Protein AF-A0A8X7WT52-F1 (afdb_monomer)

Secondary structure (DSSP, 8-state):
-GGGHHHHHHHHHHHHHHHHHHSTHHHHHHHTSS-S----------------HHHHHHHHHHHHHHHHHHHTTTS--HHHHHHHHHHHHHHHHHHHHHHHHHHHHHHHHHHHHHHHHHHHHHS--TTTTT------SSSHHHHHHHHHHHHHHHHH--HHHHHHHHHHHHHHHHHHHT-GGGGT-PPPTTS--EEETHHHHHHHHHHHHHTTT-HHHHHHHHHHHHHHHHHHHTTEEGGGTEE-SEEETTSPBPSHHHHHEE-HHHHHHHHHHHHHHHHHHT-HHHHHHIIIIIIIHHHHHHB-TTT-SB-S-EETTSPPPSSTTTT---HHHHHHHHHHHHHHHHHH--HHHHHHHHHHHHHIIIIIS-GGGG--

Mean predicted aligned error: 13.0 Å

Organism: Polypterus senegalus (NCBI:txid55291)

Structure (mmCIF, N/CA/C/O backbone):
data_AF-A0A8X7WT52-F1
#
_entry.id   AF-A0A8X7WT52-F1
#
loop_
_atom_site.group_PDB
_atom_site.id
_atom_site.type_symbol
_atom_site.label_atom_id
_atom_site.label_alt_id
_atom_site.label_comp_id
_atom_site.label_asym_id
_atom_site.label_entity_id
_atom_site.label_seq_id
_atom_site.pdbx_PDB_ins_code
_atom_site.Cartn_x
_atom_site.Cartn_y
_atom_site.Cartn_z
_atom_site.occupancy
_atom_site.B_iso_or_equiv
_atom_site.auth_seq_id
_atom_site.auth_comp_id
_atom_site.auth_asym_id
_atom_site.auth_atom_id
_atom_site.pdbx_PDB_model_num
ATOM 1 N N . MET A 1 1 ? 13.551 5.038 8.305 1.00 27.38 1 MET A N 1
ATOM 2 C CA . MET A 1 1 ? 13.091 3.659 8.594 1.00 27.38 1 MET A CA 1
ATOM 3 C C . MET A 1 1 ? 12.537 3.513 10.017 1.00 27.38 1 MET A C 1
ATOM 5 O O . MET A 1 1 ? 11.447 2.984 10.140 1.00 27.38 1 MET A O 1
ATOM 9 N N . PHE A 1 2 ? 13.169 4.057 11.071 1.00 23.72 2 PHE A N 1
ATOM 10 C CA . PHE A 1 2 ? 12.597 4.039 12.439 1.00 23.72 2 PHE A CA 1
ATOM 11 C C . PHE A 1 2 ? 11.354 4.934 12.638 1.00 23.72 2 PHE A C 1
ATOM 13 O O . PHE A 1 2 ? 10.446 4.559 13.370 1.00 23.72 2 PHE A O 1
ATOM 20 N N . PHE A 1 3 ? 11.237 6.050 11.910 1.00 24.69 3 PHE A N 1
ATOM 21 C CA . PHE A 1 3 ? 10.014 6.877 11.888 1.00 24.69 3 PHE A CA 1
ATOM 22 C C . PHE A 1 3 ? 8.834 6.239 11.124 1.00 24.69 3 PHE A C 1
ATOM 24 O O . PHE A 1 3 ? 7.698 6.664 11.291 1.00 24.69 3 PHE A O 1
ATOM 31 N N . SER A 1 4 ? 9.084 5.187 10.332 1.00 31.31 4 SER A N 1
ATOM 32 C CA . SER A 1 4 ? 8.080 4.519 9.485 1.00 31.31 4 SER A CA 1
ATOM 33 C C . SER A 1 4 ? 7.035 3.742 10.295 1.00 31.31 4 SER A C 1
ATOM 35 O O . SER A 1 4 ? 5.903 3.572 9.856 1.00 31.31 4 SER A O 1
ATOM 37 N N . PHE A 1 5 ? 7.406 3.285 11.494 1.00 33.16 5 PHE A N 1
ATOM 38 C CA . PHE A 1 5 ? 6.610 2.343 12.285 1.00 33.16 5 PHE A CA 1
ATOM 39 C C . PHE A 1 5 ? 5.652 3.012 13.270 1.00 33.16 5 PHE A C 1
ATOM 41 O O . PHE A 1 5 ? 4.524 2.553 13.423 1.00 33.16 5 PHE A O 1
ATOM 48 N N . ARG A 1 6 ? 6.051 4.138 13.885 1.00 31.53 6 ARG A N 1
ATOM 49 C CA . ARG A 1 6 ? 5.177 4.940 14.770 1.00 31.53 6 ARG A CA 1
ATOM 50 C C . ARG A 1 6 ? 3.972 5.529 14.027 1.00 31.53 6 ARG A C 1
ATOM 52 O O . ARG A 1 6 ? 3.012 5.971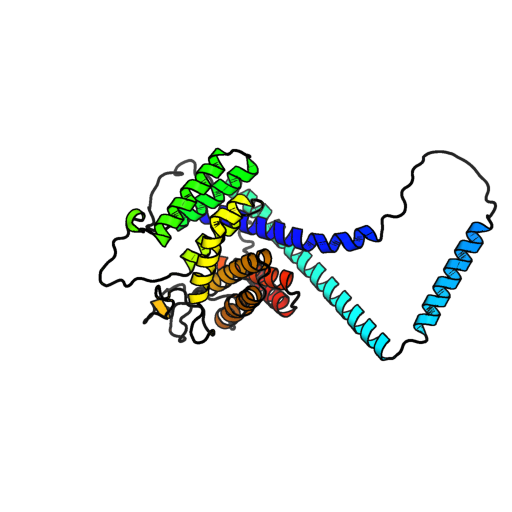 14.632 1.00 31.53 6 ARG A O 1
ATOM 59 N N . MET A 1 7 ? 4.030 5.507 12.704 1.00 34.88 7 MET A N 1
ATOM 60 C CA . MET A 1 7 ? 3.050 6.104 11.818 1.00 34.88 7 MET A CA 1
ATOM 61 C C . MET A 1 7 ? 2.181 5.063 11.104 1.00 34.88 7 MET A C 1
ATOM 63 O O . MET A 1 7 ? 0.985 5.276 10.927 1.00 34.88 7 MET A O 1
ATOM 67 N N . GLN A 1 8 ? 2.742 3.879 10.816 1.00 35.91 8 GLN A N 1
ATOM 68 C CA . GLN A 1 8 ? 1.938 2.670 10.612 1.00 35.91 8 GLN A CA 1
ATOM 69 C C . GLN A 1 8 ? 1.067 2.380 11.846 1.00 35.91 8 GLN A C 1
ATOM 71 O O . GLN A 1 8 ? -0.044 1.896 11.695 1.00 35.91 8 GLN A O 1
ATOM 76 N N . GLN A 1 9 ? 1.511 2.759 13.050 1.00 37.66 9 GLN A N 1
ATOM 77 C CA . GLN A 1 9 ? 0.737 2.681 14.293 1.00 37.66 9 GLN A CA 1
ATOM 78 C C . GLN A 1 9 ? -0.550 3.522 14.259 1.00 37.66 9 GLN A C 1
ATOM 80 O O . GLN A 1 9 ? -1.589 3.012 14.668 1.00 37.66 9 GLN A O 1
ATOM 85 N N . ASP A 1 10 ? -0.521 4.746 13.719 1.00 37.94 10 ASP A N 1
ATOM 86 C CA . ASP A 1 10 ? -1.717 5.592 13.586 1.00 37.94 10 ASP A CA 1
ATOM 87 C C . ASP A 1 10 ? -2.568 5.242 12.368 1.00 37.94 10 ASP A C 1
ATOM 89 O O . ASP A 1 10 ? -3.786 5.244 12.478 1.00 37.94 10 ASP A O 1
ATOM 93 N N . LEU A 1 11 ? -1.987 4.811 11.244 1.00 40.31 11 LEU A N 1
ATOM 94 C CA . LEU A 1 11 ? -2.760 4.206 10.148 1.00 40.31 11 LEU A CA 1
ATOM 95 C C . LEU A 1 11 ? -3.509 2.949 10.616 1.00 40.31 11 LEU A C 1
ATOM 97 O O . LEU A 1 11 ? -4.663 2.742 10.243 1.00 40.31 11 LEU A O 1
ATOM 101 N N . TRP A 1 12 ? -2.897 2.152 11.497 1.00 38.50 12 TRP A N 1
ATOM 102 C CA . TRP A 1 12 ? -3.514 0.978 12.107 1.00 38.50 12 TRP A CA 1
ATOM 103 C C . TRP A 1 12 ? -4.488 1.353 13.233 1.00 38.50 12 TRP A C 1
ATOM 105 O O . TRP A 1 12 ? -5.521 0.708 13.365 1.00 38.50 12 TRP A O 1
ATOM 115 N N . LEU A 1 13 ? -4.248 2.416 14.013 1.00 36.59 13 LEU A N 1
ATOM 116 C CA . LEU A 1 13 ? -5.210 2.954 14.989 1.00 36.59 13 LEU A CA 1
ATOM 117 C C . LEU A 1 13 ? -6.388 3.672 14.314 1.00 36.59 13 LEU A C 1
ATOM 119 O O . LEU A 1 13 ? -7.487 3.643 14.857 1.00 36.59 13 LEU A O 1
ATOM 123 N N . LYS A 1 14 ? -6.206 4.235 13.117 1.00 42.28 14 LYS A N 1
ATOM 124 C CA . LYS A 1 14 ? -7.255 4.768 12.239 1.00 42.28 14 LYS A CA 1
ATOM 125 C C . LYS A 1 14 ? -7.997 3.663 11.517 1.00 42.28 14 LYS A C 1
ATOM 127 O O . LYS A 1 14 ? -9.215 3.733 11.436 1.00 42.28 14 LYS A O 1
ATOM 132 N N . ALA A 1 15 ? -7.322 2.603 11.074 1.00 35.34 15 ALA A N 1
ATOM 133 C CA . ALA A 1 15 ? -7.978 1.377 10.632 1.00 35.34 15 ALA A CA 1
ATOM 134 C C . ALA A 1 15 ? -8.754 0.749 11.797 1.00 35.34 15 ALA A C 1
ATOM 136 O O . ALA A 1 15 ? -9.909 0.400 11.621 1.00 35.34 15 ALA A O 1
ATOM 137 N N . LYS A 1 16 ? -8.207 0.719 13.018 1.00 34.62 16 LYS A N 1
ATOM 138 C CA . LYS A 1 16 ? -8.901 0.331 14.255 1.00 34.62 16 LYS A CA 1
ATOM 139 C C . LYS A 1 16 ? -10.077 1.268 14.513 1.00 34.62 16 LYS A C 1
ATOM 141 O O . LYS A 1 16 ? -11.169 0.780 14.731 1.00 34.62 16 LYS A O 1
ATOM 146 N N . ALA A 1 17 ? -9.932 2.586 14.433 1.00 35.47 17 ALA A N 1
ATOM 147 C CA . ALA A 1 17 ? -11.015 3.535 14.673 1.00 35.47 17 ALA A CA 1
ATOM 148 C C . ALA A 1 17 ? -12.104 3.450 13.596 1.00 35.47 17 ALA A C 1
ATOM 150 O O . ALA A 1 17 ? -13.274 3.486 13.949 1.00 35.47 17 ALA A O 1
ATOM 151 N N . ARG A 1 18 ? -11.755 3.258 12.317 1.00 40.38 18 ARG A N 1
ATOM 152 C CA . ARG A 1 18 ? -12.676 3.110 11.176 1.00 40.38 18 ARG A CA 1
ATOM 153 C C . ARG A 1 18 ? -13.307 1.721 11.106 1.00 40.38 18 ARG A C 1
ATOM 155 O O . ARG A 1 18 ? -14.487 1.635 10.802 1.00 40.38 18 ARG A O 1
ATOM 162 N N . VAL A 1 19 ? -12.607 0.644 11.460 1.00 37.62 19 VAL A N 1
ATOM 163 C CA . VAL A 1 19 ? -13.171 -0.709 11.652 1.00 37.62 19 VAL A CA 1
ATOM 164 C C . VAL A 1 19 ? -14.094 -0.709 12.871 1.00 37.62 19 VAL A C 1
ATOM 166 O O . VAL A 1 19 ? -15.235 -1.139 12.781 1.00 37.62 19 VAL A O 1
ATOM 169 N N . LEU A 1 20 ? -13.677 -0.130 13.998 1.00 36.09 20 LEU A N 1
ATOM 170 C CA . LEU A 1 20 ? -14.532 0.014 15.180 1.00 36.09 20 LEU A CA 1
ATOM 171 C C . LEU A 1 20 ? -15.715 0.962 14.938 1.00 36.09 20 LEU A C 1
ATOM 173 O O . LEU A 1 20 ? -16.786 0.726 15.487 1.00 36.09 20 LEU A O 1
ATOM 177 N N . ALA A 1 21 ? -15.561 2.013 14.127 1.00 36.25 21 ALA A N 1
ATOM 178 C CA . ALA A 1 21 ? -16.628 2.955 13.787 1.00 36.25 21 ALA A CA 1
ATOM 179 C C . ALA A 1 21 ? -17.551 2.448 12.674 1.00 36.25 21 ALA A C 1
ATOM 181 O O . ALA A 1 21 ? -18.728 2.773 12.715 1.00 36.25 21 ALA A O 1
ATOM 182 N N . SER A 1 22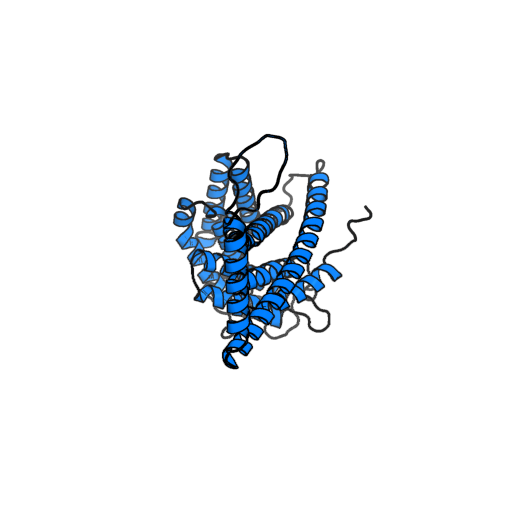 ? -17.082 1.619 11.739 1.00 39.22 22 SER A N 1
ATOM 183 C CA . SER A 1 22 ? -17.920 0.915 10.748 1.00 39.22 22 SER A CA 1
ATOM 184 C C . SER A 1 22 ? -18.665 -0.282 11.345 1.00 39.22 22 SER A C 1
ATOM 186 O O . SER A 1 22 ? -19.639 -0.752 10.762 1.00 39.22 22 SER A O 1
ATOM 188 N N . LEU A 1 23 ? -18.281 -0.715 12.551 1.00 35.69 23 LEU A N 1
ATOM 189 C CA . LEU A 1 23 ? -19.060 -1.616 13.405 1.00 35.69 23 LEU A CA 1
ATOM 190 C C . LEU A 1 23 ? -20.087 -0.870 14.285 1.00 35.69 23 LEU A C 1
ATOM 192 O O . LEU A 1 23 ? -21.053 -1.479 14.740 1.00 35.69 23 LEU A O 1
ATOM 196 N N . LYS A 1 24 ? -19.965 0.456 14.482 1.00 34.25 24 LYS A N 1
ATOM 197 C CA . LYS A 1 24 ? -20.958 1.252 15.241 1.00 34.25 24 LYS A CA 1
ATOM 198 C C . LYS A 1 24 ? -22.365 1.342 14.610 1.00 34.25 24 LYS A C 1
ATOM 200 O O . LYS A 1 24 ? -23.312 1.423 15.396 1.00 34.25 24 LYS A O 1
ATOM 205 N N . PRO A 1 25 ? -22.598 1.285 13.277 1.00 33.53 25 PRO A N 1
ATOM 206 C CA . PRO A 1 25 ? -23.954 1.325 12.728 1.00 33.53 25 PRO A CA 1
ATOM 207 C C . PRO A 1 25 ? -24.759 0.057 13.050 1.00 33.53 25 PRO A C 1
ATOM 209 O O . PRO A 1 25 ? -25.985 0.098 13.032 1.00 33.53 25 PRO A O 1
ATOM 212 N N . VAL A 1 26 ? -24.096 -1.046 13.425 1.00 34.88 26 VAL A N 1
ATOM 213 C CA . VAL A 1 26 ? -24.751 -2.298 13.846 1.00 34.88 26 VAL A CA 1
ATOM 214 C C . VAL A 1 26 ? -25.398 -2.156 15.233 1.00 34.88 26 VAL A C 1
ATOM 216 O O . VAL A 1 26 ? -26.351 -2.858 15.564 1.00 34.88 26 VAL A O 1
ATOM 219 N N . TRP A 1 27 ? -24.959 -1.190 16.045 1.00 35.19 27 TRP A N 1
ATOM 220 C CA . TRP A 1 27 ? -25.483 -0.990 17.402 1.00 35.19 27 TRP A CA 1
ATOM 221 C C . TRP A 1 27 ? -26.635 0.024 17.481 1.00 35.19 27 TRP A C 1
ATOM 223 O O . TRP A 1 27 ? -27.420 -0.013 18.431 1.00 35.19 27 TRP A O 1
ATOM 233 N N . ALA A 1 28 ? -26.827 0.862 16.456 1.00 28.75 28 ALA A N 1
ATOM 234 C CA . ALA A 1 28 ? -27.946 1.811 16.402 1.00 28.75 28 ALA A CA 1
ATOM 235 C C . ALA A 1 28 ? -29.309 1.138 16.125 1.00 28.75 28 ALA A C 1
ATOM 237 O O . ALA A 1 28 ? -30.349 1.672 16.517 1.00 28.75 28 ALA A O 1
ATOM 238 N N . MET A 1 29 ? -29.325 -0.060 15.525 1.00 29.11 29 MET A N 1
ATOM 239 C CA . MET A 1 29 ? -30.564 -0.826 15.304 1.00 29.11 29 MET A CA 1
ATOM 240 C C . MET A 1 29 ? -31.048 -1.591 16.546 1.00 29.11 29 MET A C 1
ATOM 242 O O . MET A 1 29 ? -32.241 -1.857 16.664 1.00 29.11 29 MET A O 1
ATOM 246 N N . LYS A 1 30 ? -30.174 -1.884 17.522 1.00 31.64 30 LYS A N 1
ATOM 247 C CA . LYS A 1 30 ? -30.602 -2.462 18.813 1.00 31.64 30 LYS A CA 1
ATOM 248 C C . LYS A 1 30 ? -31.124 -1.395 19.782 1.00 31.64 30 LYS A C 1
ATOM 250 O O . LYS A 1 30 ? -32.082 -1.658 20.509 1.00 31.64 30 LYS A O 1
ATOM 255 N N . ALA A 1 31 ? -30.570 -0.180 19.755 1.00 28.30 31 ALA A N 1
ATOM 256 C CA . ALA A 1 31 ? -30.955 0.899 20.671 1.00 28.30 31 ALA A CA 1
ATOM 257 C C . ALA A 1 31 ? -32.335 1.527 20.379 1.00 28.30 31 ALA A C 1
ATOM 259 O O . ALA A 1 31 ? -32.970 2.052 21.291 1.00 28.30 31 ALA A O 1
ATOM 260 N N . THR A 1 32 ? -32.849 1.431 19.149 1.00 28.97 32 THR A N 1
ATOM 261 C CA . THR A 1 32 ? -34.197 1.921 18.793 1.00 28.97 32 THR A CA 1
ATOM 262 C C . THR A 1 32 ? -35.322 0.936 19.124 1.00 28.97 32 THR A C 1
ATOM 264 O O . THR A 1 32 ? -36.488 1.317 19.089 1.00 28.97 32 THR A O 1
ATOM 267 N N . SER A 1 33 ? -34.996 -0.298 19.531 1.00 30.38 33 SER A N 1
ATOM 268 C CA . SER A 1 33 ? -35.990 -1.294 19.967 1.00 30.38 33 SER A CA 1
ATOM 269 C C . SER A 1 33 ? -36.215 -1.349 21.485 1.00 30.38 33 SER A C 1
ATOM 271 O O . SER A 1 33 ? -37.202 -1.935 21.920 1.00 30.38 33 SER A O 1
ATOM 273 N N . ASN A 1 34 ? -35.355 -0.704 22.288 1.00 29.59 34 ASN A N 1
ATOM 274 C CA . ASN A 1 34 ? -35.371 -0.820 23.756 1.00 29.59 34 ASN A CA 1
ATOM 275 C C . ASN A 1 34 ? -35.526 0.498 24.536 1.00 29.59 34 ASN A C 1
ATOM 277 O O . ASN A 1 34 ? -35.487 0.471 25.762 1.00 29.59 34 ASN A O 1
ATOM 281 N N . ASN A 1 35 ? -35.769 1.634 23.878 1.00 27.70 35 ASN A N 1
ATOM 282 C CA . ASN A 1 35 ? -36.066 2.899 24.561 1.00 27.70 35 ASN A CA 1
ATOM 283 C C . ASN A 1 35 ? -37.507 3.343 24.302 1.00 27.70 35 ASN A C 1
ATOM 285 O O . ASN A 1 35 ? -37.768 4.257 23.529 1.00 27.70 35 ASN A O 1
ATOM 289 N N . ASN A 1 36 ? -38.440 2.689 24.986 1.00 29.05 36 ASN A N 1
ATOM 290 C CA . ASN A 1 36 ? -39.758 3.240 25.282 1.00 29.05 36 ASN A CA 1
ATOM 291 C C . ASN A 1 36 ? -40.193 2.729 26.658 1.00 29.05 36 ASN A C 1
ATOM 293 O O . ASN A 1 36 ? -41.093 1.910 26.750 1.00 29.05 36 ASN A O 1
ATOM 297 N N . GLU A 1 37 ? -39.500 3.161 27.715 1.00 36.97 37 GLU A N 1
ATOM 298 C CA . GLU A 1 37 ? -40.044 3.282 29.079 1.00 36.97 37 GLU A CA 1
ATOM 299 C C . GLU A 1 37 ? -38.968 3.840 30.025 1.00 36.97 37 GLU A C 1
ATOM 301 O O . GLU A 1 37 ? -38.151 3.109 30.574 1.00 36.97 37 GLU A O 1
ATOM 306 N N . ALA A 1 38 ? -38.966 5.160 30.226 1.00 28.56 38 ALA A N 1
ATOM 307 C CA . ALA A 1 38 ? -38.368 5.781 31.408 1.00 28.56 38 ALA A CA 1
ATOM 308 C C . ALA A 1 38 ? -39.001 7.162 31.647 1.00 28.56 38 ALA A C 1
ATOM 310 O O . ALA A 1 38 ? -38.446 8.200 31.296 1.00 28.56 38 ALA A O 1
ATOM 311 N N . GLY A 1 39 ? -40.200 7.159 32.234 1.00 27.33 39 GLY A N 1
ATOM 312 C CA . GLY A 1 39 ? -40.800 8.317 32.894 1.00 27.33 39 GLY A CA 1
ATOM 313 C C . GLY A 1 39 ? -40.642 8.182 34.412 1.00 27.33 39 GLY A C 1
ATOM 314 O O . GLY A 1 39 ? -40.985 7.153 34.983 1.00 27.33 39 GLY A O 1
ATOM 315 N N . GLN A 1 40 ? -40.083 9.219 35.030 1.00 29.80 40 GLN A N 1
ATOM 316 C CA . GLN A 1 40 ? -39.789 9.413 36.458 1.00 29.80 40 GLN A CA 1
ATOM 317 C C . GLN A 1 40 ? -40.953 9.076 37.414 1.00 29.80 40 GLN A C 1
ATOM 319 O O . GLN A 1 40 ? -42.089 9.422 37.107 1.00 29.80 40 GLN A O 1
ATOM 324 N N . THR A 1 41 ? -40.676 8.551 38.623 1.00 28.31 41 THR A N 1
ATOM 325 C CA . THR A 1 41 ? -40.813 9.264 39.930 1.00 28.31 41 THR A CA 1
ATOM 326 C C . THR A 1 41 ? -40.617 8.354 41.161 1.00 28.31 41 THR A C 1
ATOM 328 O O . THR A 1 41 ? -40.955 7.174 41.161 1.00 28.31 41 THR A O 1
ATOM 331 N N . GLU A 1 42 ? -40.058 8.941 42.225 1.00 29.41 42 GLU A N 1
ATOM 332 C CA . GLU A 1 42 ? -39.849 8.374 43.565 1.00 29.41 42 GLU A CA 1
ATOM 333 C C . GLU A 1 42 ? -41.140 8.182 44.404 1.00 29.41 42 GLU A C 1
ATOM 335 O O . GLU A 1 42 ? -42.123 8.899 44.240 1.00 29.41 42 GLU A O 1
ATOM 340 N N . LEU A 1 43 ? -41.013 7.330 45.443 1.00 29.81 43 LEU A N 1
ATOM 341 C CA . LEU A 1 43 ? -41.642 7.411 46.784 1.00 29.81 43 LEU A CA 1
ATOM 342 C C . LEU A 1 43 ? -43.162 7.145 46.950 1.00 29.81 43 LEU A C 1
ATOM 344 O O . LEU A 1 43 ? -43.973 8.057 46.838 1.00 29.81 43 LEU A O 1
ATOM 348 N N . LYS A 1 44 ? -43.532 5.964 47.494 1.00 28.97 44 LYS A N 1
ATOM 349 C CA . LYS A 1 44 ? -44.087 5.759 48.869 1.00 28.97 44 LYS A CA 1
ATOM 350 C C . LYS A 1 44 ? -44.791 4.398 49.077 1.00 28.97 44 LYS A C 1
ATOM 352 O O . LYS A 1 44 ? -45.274 3.747 48.164 1.00 28.97 44 LYS A O 1
ATOM 357 N N . LYS A 1 45 ? -44.802 4.013 50.358 1.00 31.72 45 LYS A N 1
ATOM 358 C CA . LYS A 1 45 ? -45.321 2.813 51.041 1.00 31.72 45 LYS A CA 1
ATOM 359 C C . LYS A 1 45 ? -46.776 2.415 50.707 1.00 31.72 45 LYS A C 1
ATOM 361 O O . LYS A 1 45 ? -47.637 3.280 50.657 1.00 31.72 45 LYS A O 1
ATOM 366 N N . GLY A 1 46 ? -47.050 1.104 50.781 1.00 27.66 46 GLY A N 1
ATOM 367 C CA . GLY A 1 46 ? -48.220 0.570 51.502 1.00 27.66 46 GLY A CA 1
ATOM 368 C C . GLY A 1 46 ? -49.415 0.032 50.695 1.00 27.66 46 GLY A C 1
ATOM 369 O O . GLY A 1 46 ? -50.234 0.800 50.222 1.00 27.66 46 GLY A O 1
ATOM 370 N N . LEU A 1 47 ? -49.548 -1.301 50.721 1.00 30.48 47 LEU A N 1
ATOM 371 C CA . LEU A 1 47 ? -50.769 -2.110 50.905 1.00 30.48 47 LEU A CA 1
ATOM 372 C C . LEU A 1 47 ? -51.987 -2.046 49.937 1.00 30.48 47 LEU A C 1
ATOM 374 O O . LEU A 1 47 ? -52.613 -1.023 49.701 1.00 30.48 47 LEU A O 1
ATOM 378 N N . VAL A 1 48 ? -52.417 -3.277 49.614 1.00 28.91 48 VAL A N 1
ATOM 379 C CA . VAL A 1 48 ? -53.719 -3.792 49.132 1.00 28.91 48 VAL A CA 1
ATOM 380 C C . VAL A 1 48 ? -54.025 -3.712 47.631 1.00 28.91 48 VAL A C 1
ATOM 382 O O . VAL A 1 48 ? -54.478 -2.719 47.073 1.00 28.91 48 VAL A O 1
ATOM 385 N N . VAL A 1 49 ? -53.880 -4.892 47.025 1.00 35.41 49 VAL A N 1
ATOM 386 C CA . VAL A 1 49 ? -54.341 -5.312 45.703 1.00 35.41 49 VAL A CA 1
ATOM 387 C C . VAL A 1 49 ? -55.869 -5.220 45.605 1.00 35.41 49 VAL A C 1
ATOM 389 O O . VAL A 1 49 ? -56.593 -5.954 46.273 1.00 35.41 49 VAL A O 1
ATOM 392 N N . LYS A 1 50 ? -56.356 -4.376 44.692 1.00 36.28 50 LYS A N 1
ATOM 393 C CA . LYS A 1 50 ? -57.587 -4.625 43.930 1.00 36.28 50 LYS A CA 1
ATOM 394 C C . LYS A 1 50 ? -57.178 -4.755 42.468 1.00 36.28 50 LYS A C 1
ATOM 396 O O . LYS A 1 50 ? -56.650 -3.809 41.889 1.00 36.28 50 LYS A O 1
ATOM 401 N N . SER A 1 51 ? -57.368 -5.939 41.891 1.00 38.75 51 SER A N 1
ATOM 402 C CA . SER A 1 51 ? -57.096 -6.212 40.479 1.00 38.75 51 SER A CA 1
ATOM 403 C C . SER A 1 51 ? -57.953 -5.296 39.602 1.00 38.75 51 SER A C 1
ATOM 405 O O . SER A 1 51 ? -59.178 -5.421 39.574 1.00 38.75 51 SER A O 1
ATOM 407 N N . LYS A 1 52 ? -57.303 -4.346 38.926 1.00 43.34 52 LYS A N 1
ATOM 408 C CA . LYS A 1 52 ? -57.935 -3.422 37.984 1.00 43.34 52 LYS A CA 1
ATOM 409 C C . LYS A 1 52 ? -58.318 -4.157 36.687 1.00 43.34 52 LYS A C 1
ATOM 411 O O . LYS A 1 52 ? -57.513 -4.955 36.202 1.00 43.34 52 LYS A O 1
ATOM 416 N N . PRO A 1 53 ? -59.484 -3.853 36.084 1.00 54.00 53 PRO A N 1
ATOM 417 C CA . PRO A 1 53 ? -59.939 -4.432 34.809 1.00 54.00 53 PRO A CA 1
ATOM 418 C C . PRO A 1 53 ? -58.947 -4.221 33.647 1.00 54.00 53 PRO A C 1
ATOM 420 O O . PRO A 1 53 ? -58.920 -4.998 32.696 1.00 54.00 53 PRO A O 1
ATOM 423 N N . GLU A 1 54 ? -58.064 -3.230 33.765 1.00 44.53 54 GLU A N 1
ATOM 424 C CA . GLU A 1 54 ? -56.982 -2.930 32.819 1.00 44.53 54 GLU A CA 1
ATOM 425 C C . GLU A 1 54 ? -55.952 -4.074 32.699 1.00 44.53 54 GLU A C 1
ATOM 427 O O . GLU A 1 54 ? -55.469 -4.373 31.609 1.00 44.53 54 GLU A O 1
ATOM 432 N N . LEU A 1 55 ? -55.641 -4.770 33.799 1.00 42.41 55 LEU A N 1
ATOM 433 C CA . LEU A 1 55 ? -54.652 -5.860 33.817 1.00 42.41 55 LEU A CA 1
ATOM 434 C C . LEU A 1 55 ? -55.192 -7.120 33.122 1.00 42.41 55 LEU A C 1
ATOM 436 O O . LEU A 1 55 ? -54.448 -7.865 32.486 1.00 42.41 55 LEU A O 1
ATOM 440 N N . GLN A 1 56 ? -56.509 -7.311 33.184 1.00 50.09 56 GLN A N 1
ATOM 441 C CA . GLN A 1 56 ? -57.221 -8.397 32.519 1.00 50.09 56 GLN A CA 1
ATOM 442 C C . GLN A 1 56 ? -57.309 -8.157 31.003 1.00 50.09 56 GLN A C 1
ATOM 444 O O . GLN A 1 56 ? -57.060 -9.079 30.231 1.00 50.09 56 GLN A O 1
ATOM 449 N N . GLN A 1 57 ? -57.504 -6.903 30.576 1.00 47.97 57 GLN A N 1
ATOM 450 C CA . GLN A 1 57 ? -57.433 -6.504 29.163 1.00 47.97 57 GLN A CA 1
ATOM 451 C C . GLN A 1 57 ? -56.024 -6.653 28.572 1.00 47.97 57 GLN A C 1
ATOM 453 O O . GLN A 1 57 ? -55.875 -7.087 27.430 1.00 47.97 57 GLN A O 1
ATOM 458 N N . VAL A 1 58 ? -54.970 -6.348 29.339 1.00 49.03 58 VAL A N 1
ATOM 459 C CA . VAL A 1 58 ? -53.579 -6.555 28.895 1.00 49.03 58 VAL A CA 1
ATOM 460 C C . VAL A 1 58 ? -53.262 -8.043 28.743 1.00 49.03 58 VAL A C 1
ATOM 462 O O . VAL A 1 58 ? -52.597 -8.433 27.782 1.00 49.03 58 VAL A O 1
ATOM 465 N N . LEU A 1 59 ? -53.748 -8.889 29.654 1.00 48.47 59 LEU A N 1
ATOM 466 C CA . LEU A 1 59 ? -53.570 -10.337 29.561 1.00 48.47 59 LEU A CA 1
ATOM 467 C C . LEU A 1 59 ? -54.372 -10.944 28.404 1.00 48.47 59 LEU A C 1
ATOM 469 O O . LEU A 1 59 ? -53.824 -11.782 27.696 1.00 48.47 59 LEU A O 1
ATOM 473 N N . GLU A 1 60 ? -55.606 -10.496 28.152 1.00 56.72 60 GLU A N 1
ATOM 474 C CA . GLU A 1 60 ? -56.394 -10.922 26.985 1.00 56.72 60 GLU A CA 1
ATOM 475 C C . GLU A 1 60 ? -55.769 -10.471 25.667 1.00 56.72 60 GLU A C 1
ATOM 477 O O . GLU A 1 60 ? -55.650 -11.285 24.754 1.00 56.72 60 GLU A O 1
ATOM 482 N N . LYS A 1 61 ? -55.277 -9.228 25.582 1.00 59.62 61 LYS A N 1
ATOM 483 C CA . LYS A 1 61 ? -54.556 -8.734 24.402 1.00 59.62 61 LYS A CA 1
ATOM 484 C C . LYS A 1 61 ? -53.284 -9.543 24.148 1.00 59.62 61 LYS A C 1
ATOM 486 O O . LYS A 1 61 ? -53.066 -10.003 23.035 1.00 59.62 61 LYS A O 1
ATOM 491 N N . ARG A 1 62 ? -52.496 -9.824 25.195 1.00 51.16 62 ARG A N 1
ATOM 492 C CA . ARG A 1 62 ? -51.302 -10.685 25.101 1.00 51.16 62 ARG A CA 1
ATOM 493 C C . ARG A 1 62 ? -51.639 -12.136 24.764 1.00 51.16 62 ARG A C 1
ATOM 495 O O . ARG A 1 62 ? -50.811 -12.808 24.158 1.00 51.16 62 ARG A O 1
ATOM 502 N N . ARG A 1 63 ? -52.815 -12.634 25.157 1.00 57.53 63 ARG A N 1
ATOM 503 C CA . ARG A 1 63 ? -53.301 -13.968 24.779 1.00 57.53 63 ARG A CA 1
ATOM 504 C C . ARG A 1 63 ? -53.694 -13.980 23.304 1.00 57.53 63 ARG A C 1
ATOM 506 O O . ARG A 1 63 ? -53.214 -14.845 22.586 1.00 57.53 63 ARG A O 1
ATOM 513 N N . LEU A 1 64 ? -54.445 -12.985 22.830 1.00 54.12 64 LEU A N 1
ATOM 514 C CA . LEU A 1 64 ? -54.806 -12.819 21.417 1.00 54.12 64 LEU A CA 1
ATOM 515 C C . LEU A 1 64 ? -53.581 -12.641 20.510 1.00 54.12 64 LEU A C 1
ATOM 517 O O . LEU A 1 64 ? -53.517 -13.272 19.463 1.00 54.12 64 LEU A O 1
ATOM 521 N N . ASP A 1 65 ? -52.590 -11.850 20.923 1.00 50.56 65 ASP A N 1
ATOM 522 C CA . ASP A 1 65 ? -51.347 -11.659 20.166 1.00 50.56 65 ASP A CA 1
ATOM 523 C C . ASP A 1 65 ? -50.516 -12.951 20.111 1.00 50.56 65 ASP A C 1
ATOM 525 O O . ASP A 1 65 ? -49.905 -13.249 19.088 1.00 50.56 65 ASP A O 1
ATOM 529 N N . ARG A 1 66 ? -50.537 -13.762 21.180 1.00 47.44 66 ARG A N 1
ATOM 530 C CA . ARG A 1 66 ? -49.892 -15.085 21.214 1.00 47.44 66 ARG A CA 1
ATOM 531 C C . ARG A 1 66 ? -50.632 -16.098 20.333 1.00 47.44 66 ARG A C 1
ATOM 533 O O . ARG A 1 66 ? -49.987 -16.811 19.579 1.00 47.44 66 ARG A O 1
ATOM 540 N N . THR A 1 67 ? -51.967 -16.065 20.340 1.00 51.81 67 THR A N 1
ATOM 541 C CA . THR A 1 67 ? -52.812 -16.931 19.496 1.00 51.81 67 THR A CA 1
ATOM 542 C C . THR A 1 67 ? -52.676 -16.565 18.012 1.00 51.81 67 THR A C 1
ATOM 544 O O . THR A 1 67 ? -52.555 -17.452 17.183 1.00 51.81 67 THR A O 1
ATOM 547 N N . LYS A 1 68 ? -52.569 -15.271 17.666 1.00 52.88 68 LYS A N 1
ATOM 548 C CA . LYS A 1 68 ? -52.276 -14.808 16.295 1.00 52.88 68 LYS A CA 1
ATOM 549 C C . LYS A 1 68 ? -50.873 -15.187 15.818 1.00 52.88 68 LYS A C 1
ATOM 551 O O . LYS A 1 68 ? -50.680 -15.444 14.633 1.00 52.88 68 LYS A O 1
ATOM 556 N N . LYS A 1 69 ? -49.888 -15.214 16.723 1.00 51.62 69 LYS A N 1
ATOM 557 C CA . LYS A 1 69 ? -48.525 -15.673 16.418 1.00 51.62 69 LYS A CA 1
ATOM 558 C C . LYS A 1 69 ? -48.494 -17.186 16.157 1.00 51.62 69 LYS A C 1
ATOM 560 O O . LYS A 1 69 ? -47.832 -17.607 15.218 1.00 51.62 69 LYS A O 1
ATOM 565 N N . GLU A 1 70 ? -49.270 -17.953 16.926 1.00 48.62 70 GLU A N 1
ATOM 566 C CA . GLU A 1 70 ? -49.454 -19.407 16.781 1.00 48.62 70 GLU A CA 1
ATOM 567 C C . GLU A 1 70 ? -50.331 -19.792 15.564 1.00 48.62 70 GLU A C 1
ATOM 569 O O . GLU A 1 70 ? -50.107 -20.834 14.951 1.00 48.62 70 GLU A O 1
ATOM 574 N N . GLU A 1 71 ? -51.300 -18.960 15.160 1.00 48.84 71 GLU A N 1
ATOM 575 C CA . GLU A 1 71 ? -52.090 -19.139 13.925 1.00 48.84 71 GLU A CA 1
ATOM 576 C C . GLU A 1 71 ? -51.271 -18.796 12.667 1.00 48.84 71 GLU A C 1
ATOM 578 O O . GLU A 1 71 ? -51.313 -19.532 11.687 1.00 48.84 71 GLU A O 1
ATOM 583 N N . CYS A 1 72 ? -50.429 -17.757 12.720 1.00 49.06 72 CYS A N 1
ATOM 584 C CA . CYS A 1 72 ? -49.478 -17.404 11.653 1.00 49.06 72 CYS A CA 1
ATOM 585 C C . CYS A 1 72 ? -48.307 -18.407 11.519 1.00 49.06 72 CYS A C 1
ATOM 587 O O . CYS A 1 72 ? -47.545 -18.369 10.554 1.00 49.06 72 CYS A O 1
ATOM 589 N N . GLU A 1 73 ? -48.131 -19.311 12.486 1.00 50.16 73 GLU A N 1
ATOM 590 C CA . GLU A 1 73 ? -47.209 -20.451 12.392 1.00 50.16 73 GLU A CA 1
ATOM 591 C C . GLU A 1 73 ? -47.842 -21.686 11.734 1.00 50.16 73 GLU A C 1
ATOM 593 O O . GLU A 1 73 ? -47.102 -22.544 11.262 1.00 50.16 73 GLU A O 1
ATOM 598 N N . LYS A 1 74 ? -49.179 -21.781 11.662 1.00 49.69 74 LYS A N 1
ATOM 599 C CA . LYS A 1 74 ? -49.887 -22.961 11.130 1.00 49.69 74 LYS A CA 1
ATOM 600 C C . LYS A 1 74 ? -50.241 -22.895 9.640 1.00 49.69 74 LYS A C 1
ATOM 602 O O . LYS A 1 74 ? -50.470 -23.949 9.059 1.00 49.69 74 LYS A O 1
ATOM 607 N N . ASP A 1 75 ? -50.229 -21.709 9.031 1.00 51.19 75 ASP A N 1
ATOM 608 C CA . ASP A 1 75 ? -50.583 -21.480 7.615 1.00 51.19 75 ASP A CA 1
ATOM 609 C C . ASP A 1 75 ? -49.394 -21.004 6.752 1.00 51.19 75 ASP A C 1
ATOM 611 O O . ASP A 1 75 ? -49.580 -20.368 5.714 1.00 51.19 75 ASP A O 1
ATOM 615 N N . ARG A 1 76 ? -48.146 -21.284 7.157 1.00 58.34 76 ARG A N 1
ATOM 616 C CA . ARG A 1 76 ? -46.979 -20.890 6.350 1.00 58.34 76 ARG A CA 1
ATOM 617 C C . ARG A 1 76 ? -46.841 -21.772 5.124 1.00 58.34 76 ARG A C 1
ATOM 619 O O . ARG A 1 76 ? -46.875 -22.999 5.192 1.00 58.34 76 ARG A O 1
ATOM 626 N N . THR A 1 77 ? -46.638 -21.130 3.984 1.00 68.44 77 THR A N 1
ATOM 627 C CA . THR A 1 77 ? -46.316 -21.840 2.751 1.00 68.44 77 THR A CA 1
ATOM 628 C C . THR A 1 77 ? -44.903 -22.441 2.841 1.00 68.44 77 THR A C 1
ATOM 630 O O . THR A 1 77 ? -44.030 -21.868 3.499 1.00 68.44 77 THR A O 1
ATOM 633 N N . PRO A 1 78 ? -44.607 -23.548 2.131 1.00 69.81 78 PRO A N 1
ATOM 634 C CA . PRO A 1 78 ? -43.263 -24.142 2.111 1.00 69.81 78 PRO A CA 1
ATOM 635 C C . PRO A 1 78 ? -42.148 -23.161 1.704 1.00 69.81 78 PRO A C 1
ATOM 637 O O . PRO A 1 78 ? -40.993 -23.323 2.091 1.00 69.81 78 PRO A O 1
ATOM 640 N N . LEU A 1 79 ? -42.490 -22.126 0.927 1.00 52.16 79 LEU A N 1
ATOM 641 C CA . LEU A 1 79 ? -41.565 -21.069 0.525 1.00 52.16 79 LEU A CA 1
ATOM 642 C C . LEU A 1 79 ? -41.234 -20.114 1.683 1.00 52.16 79 LEU A C 1
ATOM 644 O O . LEU A 1 79 ? -40.080 -19.723 1.835 1.00 52.16 79 LEU A O 1
ATOM 648 N N . GLU A 1 80 ? -42.214 -19.754 2.511 1.00 59.44 80 GLU A N 1
ATOM 649 C CA . GLU A 1 80 ? -42.008 -18.891 3.681 1.00 59.44 80 GLU A CA 1
ATOM 650 C C . GLU A 1 80 ? -41.200 -19.600 4.772 1.00 59.44 80 GLU A C 1
ATOM 652 O O . GLU A 1 80 ? -40.335 -18.983 5.393 1.00 59.44 80 GLU A O 1
ATOM 657 N N . GLU A 1 81 ? -41.410 -20.904 4.969 1.00 66.88 81 GLU A N 1
ATOM 658 C CA . GLU A 1 81 ? -40.586 -21.710 5.879 1.00 66.88 81 GLU A CA 1
ATOM 659 C C . GLU A 1 81 ? -39.122 -21.788 5.424 1.00 66.88 81 GLU A C 1
ATOM 661 O O . GLU A 1 81 ? -38.208 -21.648 6.239 1.00 66.88 81 GLU A O 1
ATOM 666 N N . GLU A 1 82 ? -38.885 -21.965 4.121 1.00 58.66 82 GLU A N 1
ATOM 667 C CA . GLU A 1 82 ? -37.536 -21.996 3.550 1.00 58.66 82 GLU A CA 1
ATOM 668 C C . GLU A 1 82 ? -36.855 -20.618 3.620 1.00 58.66 82 GLU A C 1
ATOM 670 O O . GLU A 1 82 ? -35.675 -20.530 3.962 1.00 58.66 82 GLU A O 1
ATOM 675 N N . LEU A 1 83 ? -37.586 -19.527 3.366 1.00 60.16 83 LEU A N 1
ATOM 676 C CA . LEU A 1 83 ? -37.076 -18.161 3.529 1.00 60.16 83 LEU A CA 1
ATOM 677 C C . LEU A 1 83 ? -36.709 -17.859 4.986 1.00 60.16 83 LEU A C 1
ATOM 679 O O . LEU A 1 83 ? -35.652 -17.283 5.237 1.00 60.16 83 LEU A O 1
ATOM 683 N N . MET A 1 84 ? -37.525 -18.300 5.945 1.00 63.75 84 MET A N 1
ATOM 684 C CA . MET A 1 84 ? -37.237 -18.154 7.374 1.00 63.75 84 MET A CA 1
ATOM 685 C C . MET A 1 84 ? -36.050 -19.011 7.814 1.00 63.75 84 MET A C 1
ATOM 687 O O . MET A 1 84 ? -35.191 -18.512 8.534 1.00 63.75 84 MET A O 1
ATOM 691 N N . ARG A 1 85 ? -35.927 -20.260 7.340 1.00 70.31 85 ARG A N 1
ATOM 692 C CA . ARG A 1 85 ? -34.721 -21.078 7.574 1.00 70.31 85 ARG A CA 1
ATOM 693 C C . ARG A 1 85 ? -33.472 -20.411 7.025 1.00 70.31 85 ARG A C 1
ATOM 695 O O . ARG A 1 85 ? -32.441 -20.423 7.688 1.00 70.31 85 ARG A O 1
ATOM 702 N N . ARG A 1 86 ? -33.544 -19.843 5.819 1.00 64.69 86 ARG A N 1
ATOM 703 C CA . ARG A 1 86 ? -32.422 -19.114 5.215 1.00 64.69 86 ARG A CA 1
ATOM 704 C C . ARG A 1 86 ? -32.081 -17.861 6.008 1.00 64.69 86 ARG A C 1
ATOM 706 O O . ARG A 1 86 ? -30.903 -17.631 6.244 1.00 64.69 86 ARG A O 1
ATOM 713 N N . ALA A 1 87 ? -33.081 -17.105 6.454 1.00 57.34 87 ALA A N 1
ATOM 714 C CA . ALA A 1 87 ? -32.888 -15.927 7.293 1.00 57.34 87 ALA A CA 1
ATOM 715 C C . ALA A 1 87 ? -32.259 -16.293 8.646 1.00 57.34 87 ALA A C 1
ATOM 717 O O . ALA A 1 87 ? -31.274 -15.681 9.035 1.00 57.34 87 ALA A O 1
ATOM 718 N N . GLN A 1 88 ? -32.750 -17.342 9.306 1.00 60.06 88 GLN A N 1
ATOM 719 C CA . GLN A 1 88 ? -32.227 -17.816 10.586 1.00 60.06 88 GLN A CA 1
ATOM 720 C C . GLN A 1 88 ? -30.804 -18.370 10.450 1.00 60.06 88 GLN A C 1
ATOM 722 O O . GLN A 1 88 ? -29.929 -18.024 11.232 1.00 60.06 88 GLN A O 1
ATOM 727 N N . LYS A 1 89 ? -30.528 -19.151 9.399 1.00 61.22 89 LYS A N 1
ATOM 728 C CA . LYS A 1 89 ? -29.174 -19.634 9.092 1.00 61.22 89 LYS A CA 1
ATOM 729 C C . LYS A 1 89 ? -28.216 -18.484 8.762 1.00 61.22 89 LYS A C 1
ATOM 731 O O . LYS A 1 89 ? -27.041 -18.542 9.113 1.00 61.22 89 LYS A O 1
ATOM 736 N N . HIS A 1 90 ? -28.706 -17.442 8.091 1.00 57.22 90 HIS A N 1
ATOM 737 C CA . HIS A 1 90 ? -27.944 -16.227 7.812 1.00 57.22 90 HIS A CA 1
ATOM 738 C C . HIS A 1 90 ? -27.671 -15.425 9.095 1.00 57.22 90 HIS A C 1
ATOM 740 O O . HIS A 1 90 ? -26.558 -14.948 9.288 1.00 57.22 90 HIS A O 1
ATOM 746 N N . GLU A 1 91 ? -28.647 -15.323 9.998 1.00 56.66 91 GLU A N 1
ATOM 747 C CA . GLU A 1 91 ? -28.518 -14.656 11.299 1.00 56.66 91 GLU A CA 1
ATOM 748 C C . GLU A 1 91 ? -27.556 -15.403 12.239 1.00 56.66 91 GLU A C 1
ATOM 750 O O . GLU A 1 91 ? -26.674 -14.787 12.833 1.00 56.66 91 GLU A O 1
ATOM 755 N N . GLU A 1 92 ? -27.633 -16.735 12.296 1.00 58.78 92 GLU A N 1
ATOM 756 C CA . GLU A 1 92 ? -26.688 -17.590 13.030 1.00 58.78 92 GLU A CA 1
ATOM 757 C C . GLU A 1 92 ? -25.264 -17.479 12.466 1.00 58.78 92 GLU A C 1
ATOM 759 O O . GLU A 1 92 ? -24.302 -17.322 13.221 1.00 58.78 92 GLU A O 1
ATOM 764 N N . SER A 1 93 ? -25.116 -17.497 11.136 1.00 58.19 93 SER A N 1
ATOM 765 C CA . SER A 1 93 ? -23.821 -17.299 10.473 1.00 58.19 93 SER A CA 1
ATOM 766 C C . SER A 1 93 ? -23.234 -15.915 10.762 1.00 58.19 93 SER A C 1
ATOM 768 O O . SER A 1 93 ? -22.020 -15.787 10.923 1.00 58.19 93 SER A O 1
ATOM 770 N N . PHE A 1 94 ? -24.077 -14.882 10.830 1.00 60.25 94 PHE A N 1
ATOM 771 C CA . PHE A 1 94 ? -23.660 -13.519 11.145 1.00 60.25 94 PHE A CA 1
ATOM 772 C C . PHE A 1 94 ? -23.243 -13.382 12.615 1.00 60.25 94 PHE A C 1
ATOM 774 O O . PHE A 1 94 ? -22.192 -12.813 12.899 1.00 60.25 94 PHE A O 1
ATOM 781 N N . SER A 1 95 ? -24.006 -13.977 13.538 1.00 61.09 95 SER A N 1
ATOM 782 C CA . SER A 1 95 ? -23.674 -14.022 14.969 1.00 61.09 95 SER A CA 1
ATOM 783 C C . SER A 1 95 ? -22.337 -14.725 15.220 1.00 61.09 95 SER A C 1
ATOM 785 O O . SER A 1 95 ? -21.514 -14.233 15.986 1.00 61.09 95 SER A O 1
ATOM 787 N N . MET A 1 96 ? -22.085 -15.848 14.539 1.00 63.91 96 MET A N 1
ATOM 788 C CA . MET A 1 96 ? -20.812 -16.567 14.634 1.00 63.91 96 MET A CA 1
ATOM 789 C C . MET A 1 96 ? -19.641 -15.721 14.112 1.00 63.91 96 MET A C 1
ATOM 791 O O . MET A 1 96 ? -18.584 -15.664 14.740 1.00 63.91 96 MET A O 1
ATOM 795 N N . ALA A 1 97 ? -19.823 -15.027 12.984 1.00 68.88 97 ALA A N 1
ATOM 796 C CA . ALA A 1 97 ? -18.808 -14.121 12.449 1.00 68.88 97 ALA A CA 1
ATOM 797 C C . ALA A 1 97 ? -18.506 -12.960 13.415 1.00 68.88 97 ALA A C 1
ATOM 799 O O . ALA A 1 97 ? -17.346 -12.586 13.580 1.00 68.88 97 ALA A O 1
ATOM 800 N N . GLU A 1 98 ? -19.524 -12.413 14.084 1.00 71.75 98 GLU A N 1
ATOM 801 C CA . GLU A 1 98 ? -19.373 -11.324 15.054 1.00 71.75 98 GLU A CA 1
ATOM 802 C C . GLU A 1 98 ? -18.572 -11.766 16.293 1.00 71.75 98 GLU A C 1
ATOM 804 O O . GLU A 1 98 ? -17.646 -11.067 16.712 1.00 71.75 98 GLU A O 1
ATOM 809 N N . GLU A 1 99 ? -18.844 -12.959 16.831 1.00 74.38 99 GLU A N 1
ATOM 810 C CA . GLU A 1 99 ? -18.079 -13.530 17.949 1.00 74.38 99 GLU A CA 1
ATOM 811 C C . GLU A 1 99 ? -16.605 -13.774 17.587 1.00 74.38 99 GLU A C 1
ATOM 813 O O . GLU A 1 99 ? -15.701 -13.452 18.368 1.00 74.38 99 GLU A O 1
ATOM 818 N N . VAL A 1 100 ? -16.350 -14.302 16.386 1.00 74.19 100 VAL A N 1
ATOM 819 C CA . VAL A 1 100 ? -14.993 -14.534 15.871 1.00 74.19 100 VAL A CA 1
ATOM 820 C C . VAL A 1 100 ? -14.236 -13.212 15.710 1.00 74.19 100 VAL A C 1
ATOM 822 O O . VAL A 1 100 ? -13.101 -13.086 16.179 1.00 74.19 100 VAL A O 1
ATOM 825 N N . LEU A 1 101 ? -14.864 -12.198 15.111 1.00 72.94 101 LEU A N 1
ATOM 826 C CA . LEU A 1 101 ? -14.260 -10.875 14.933 1.00 72.94 101 LEU A CA 1
ATOM 827 C C . LEU A 1 101 ? -13.969 -10.186 16.271 1.00 72.94 101 LEU A C 1
ATOM 829 O O . LEU A 1 101 ? -12.910 -9.575 16.426 1.00 72.94 101 LEU A O 1
ATOM 833 N N . GLU A 1 102 ? -14.854 -10.312 17.260 1.00 73.94 102 GLU A N 1
ATOM 834 C CA . GLU A 1 102 ? -14.623 -9.755 18.594 1.00 73.94 102 GLU A CA 1
ATOM 835 C C . GLU A 1 102 ? -13.461 -10.464 19.311 1.00 73.94 102 GLU A C 1
ATOM 837 O O . GLU A 1 102 ? -12.663 -9.815 19.994 1.00 73.94 102 GLU A O 1
ATOM 842 N N . SER A 1 103 ? -13.298 -11.778 19.118 1.00 76.88 103 SER A N 1
ATOM 843 C CA . SER A 1 103 ? -12.123 -12.511 19.609 1.00 76.88 103 SER A CA 1
ATOM 844 C C . SER A 1 103 ? -10.823 -11.975 19.000 1.00 76.88 103 SER A C 1
ATOM 846 O O . SER A 1 103 ? -9.871 -11.661 19.723 1.00 76.88 103 SER A O 1
ATOM 848 N N . PHE A 1 104 ? -10.797 -11.787 17.677 1.00 79.81 104 PHE A N 1
ATOM 849 C CA . PHE A 1 104 ? -9.644 -11.222 16.978 1.00 79.81 104 PHE A CA 1
ATOM 850 C C . PHE A 1 104 ? -9.331 -9.803 17.436 1.00 79.81 104 PHE A C 1
ATOM 852 O O . PHE A 1 104 ? -8.186 -9.507 17.776 1.00 79.81 104 PHE A O 1
ATOM 859 N N . ARG A 1 105 ? -10.348 -8.945 17.534 1.00 77.56 105 ARG A N 1
ATOM 860 C CA . ARG A 1 105 ? -10.211 -7.579 18.040 1.00 77.56 105 ARG A CA 1
ATOM 861 C C . ARG A 1 105 ? -9.572 -7.558 19.426 1.00 77.56 105 ARG A C 1
ATOM 863 O O . ARG A 1 105 ? -8.632 -6.796 19.636 1.00 77.56 105 ARG A O 1
ATOM 870 N N . LYS A 1 106 ? -10.055 -8.379 20.365 1.00 74.38 106 LYS A N 1
ATOM 871 C CA . LYS A 1 106 ? -9.490 -8.457 21.723 1.00 74.38 106 LYS A CA 1
ATOM 872 C C . LYS A 1 106 ? -8.013 -8.829 21.695 1.00 74.38 106 LYS A C 1
ATOM 874 O O . LYS A 1 106 ? -7.221 -8.183 22.377 1.00 74.38 106 LYS A O 1
ATOM 879 N N . LYS A 1 107 ? -7.646 -9.822 20.880 1.00 77.44 107 LYS A N 1
ATOM 880 C CA . LYS A 1 107 ? -6.256 -10.263 20.737 1.00 77.44 107 LYS A CA 1
ATOM 881 C C . LYS A 1 107 ? -5.365 -9.149 20.191 1.00 77.44 107 LYS A C 1
ATOM 883 O O . LYS A 1 107 ? -4.328 -8.865 20.774 1.00 77.44 107 LYS A O 1
ATOM 888 N N . ILE A 1 108 ? -5.799 -8.475 19.126 1.00 75.44 108 ILE A N 1
ATOM 889 C CA . ILE A 1 108 ? -5.033 -7.373 18.541 1.00 75.44 108 ILE A CA 1
ATOM 890 C C . ILE A 1 108 ? -4.899 -6.201 19.526 1.00 75.44 108 ILE A C 1
ATOM 892 O O . ILE A 1 108 ? -3.812 -5.654 19.682 1.00 75.44 108 ILE A O 1
ATOM 896 N N . CYS A 1 109 ? -5.979 -5.813 20.213 1.00 72.25 109 CYS A N 1
ATOM 897 C CA . CYS A 1 109 ? -5.922 -4.739 21.205 1.00 72.25 109 CYS A CA 1
ATOM 898 C C . CYS A 1 109 ? -4.891 -5.028 22.305 1.00 72.25 109 CYS A C 1
ATOM 900 O O . CYS A 1 109 ? -4.105 -4.143 22.620 1.00 72.25 109 CYS A O 1
ATOM 902 N N . ALA A 1 110 ? -4.867 -6.253 22.837 1.00 74.88 110 ALA A N 1
ATOM 903 C CA . ALA A 1 110 ? -3.922 -6.636 23.882 1.00 74.88 110 ALA A CA 1
ATOM 904 C C . ALA A 1 110 ? -2.456 -6.532 23.418 1.00 74.88 110 ALA A C 1
ATOM 906 O O . ALA A 1 110 ? -1.630 -5.963 24.128 1.00 74.88 110 ALA A O 1
ATOM 907 N N . GLU A 1 111 ? -2.146 -7.021 22.212 1.00 76.88 111 GLU A N 1
ATOM 908 C CA . GLU A 1 111 ? -0.798 -6.907 21.631 1.00 76.88 111 GLU A CA 1
ATOM 909 C C . GLU A 1 111 ? -0.395 -5.442 21.410 1.00 76.88 111 GLU A C 1
ATOM 911 O O . GLU A 1 111 ? 0.726 -5.044 21.722 1.00 76.88 111 GLU A O 1
ATOM 916 N N . LEU A 1 112 ? -1.314 -4.609 20.910 1.00 72.19 112 LEU A N 1
ATOM 917 C CA . LEU A 1 112 ? -1.044 -3.188 20.681 1.00 72.19 112 LEU A CA 1
ATOM 918 C C . LEU A 1 112 ? -0.716 -2.447 21.973 1.00 72.19 112 LEU A C 1
ATOM 920 O O . LEU A 1 112 ? 0.234 -1.668 21.988 1.00 72.19 112 LEU A O 1
ATOM 924 N N . ASP A 1 113 ? -1.470 -2.689 23.044 1.00 70.88 113 ASP A N 1
ATOM 925 C CA . ASP A 1 113 ? -1.231 -2.037 24.331 1.00 70.88 113 ASP A CA 1
ATOM 926 C C . ASP A 1 113 ? 0.167 -2.398 24.871 1.00 70.88 113 ASP A C 1
ATOM 928 O O . ASP A 1 113 ? 0.900 -1.524 25.342 1.00 70.88 113 ASP A O 1
ATOM 932 N N . GLN A 1 114 ? 0.585 -3.661 24.720 1.00 73.56 114 GLN A N 1
ATOM 933 C CA . GLN A 1 114 ? 1.925 -4.116 25.097 1.00 73.56 114 GLN A CA 1
ATOM 934 C C . GLN A 1 114 ? 3.022 -3.461 24.244 1.00 73.56 114 GLN A C 1
ATOM 936 O O . GLN A 1 114 ? 4.019 -2.972 24.784 1.00 73.56 114 GLN A O 1
ATOM 941 N N . VAL A 1 115 ? 2.837 -3.417 22.922 1.00 73.25 115 VAL A N 1
ATOM 942 C CA . VAL A 1 115 ? 3.788 -2.805 21.985 1.00 73.25 115 VAL A CA 1
ATOM 943 C C . VAL A 1 115 ? 3.926 -1.308 22.268 1.00 73.25 115 VAL A C 1
ATOM 945 O O . VAL A 1 115 ? 5.043 -0.823 22.431 1.00 73.25 115 VAL A O 1
ATOM 948 N N . VAL A 1 116 ? 2.820 -0.570 22.397 1.00 69.50 116 VAL A N 1
ATOM 949 C CA . VAL A 1 116 ? 2.831 0.871 22.706 1.00 69.50 116 VAL A CA 1
ATOM 950 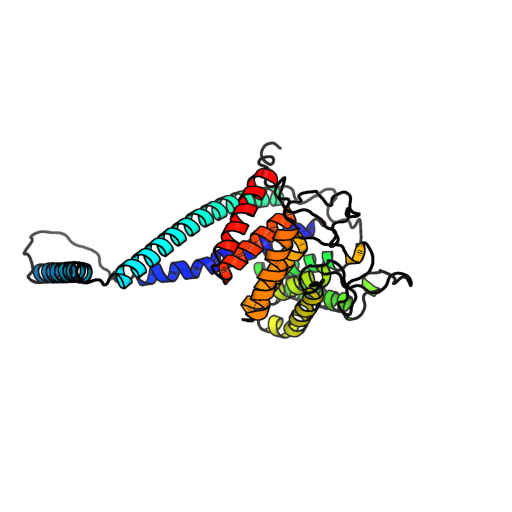C C . VAL A 1 116 ? 3.598 1.139 24.001 1.00 69.50 116 VAL A C 1
ATOM 952 O O . VAL A 1 116 ? 4.471 2.007 24.023 1.00 69.50 116 VAL A O 1
ATOM 955 N N . ALA A 1 117 ? 3.316 0.379 25.063 1.00 70.81 117 ALA A N 1
ATOM 956 C CA . ALA A 1 117 ? 3.995 0.534 26.345 1.00 70.81 117 ALA A CA 1
ATOM 957 C C . ALA A 1 117 ? 5.510 0.291 26.231 1.00 70.81 117 ALA A C 1
ATOM 959 O O . ALA A 1 117 ? 6.303 1.065 26.772 1.00 70.81 117 ALA A O 1
ATOM 960 N N . PHE A 1 118 ? 5.917 -0.744 25.491 1.00 79.31 118 PHE A N 1
ATOM 961 C CA . PHE A 1 118 ? 7.326 -1.030 25.227 1.00 79.31 118 PHE A CA 1
ATOM 962 C C . PHE A 1 118 ? 8.007 0.122 24.473 1.00 79.31 118 PHE A C 1
ATOM 964 O O . PHE A 1 118 ? 9.046 0.615 24.910 1.00 79.31 118 PHE A O 1
ATOM 971 N N . TRP A 1 119 ? 7.413 0.604 23.377 1.00 75.19 119 TRP A N 1
ATOM 972 C CA . TRP A 1 119 ? 7.996 1.687 22.577 1.00 75.19 119 TRP A CA 1
ATOM 973 C C . TRP A 1 119 ? 8.074 3.004 23.349 1.00 75.19 119 TRP A C 1
ATOM 975 O O . TRP A 1 119 ? 9.103 3.672 23.293 1.00 75.19 119 TRP A O 1
ATOM 985 N N . LEU A 1 120 ? 7.052 3.378 24.120 1.00 73.00 120 LEU A N 1
ATOM 986 C CA . LEU A 1 120 ? 7.111 4.593 24.945 1.00 73.00 120 LEU A CA 1
ATOM 987 C C . LEU A 1 120 ? 8.265 4.559 25.953 1.00 73.00 120 LEU A C 1
ATOM 989 O O . LEU A 1 120 ? 8.836 5.600 26.262 1.00 73.00 120 LEU A O 1
ATOM 993 N N . LYS A 1 121 ? 8.628 3.367 26.431 1.00 79.38 121 LYS A N 1
ATOM 994 C CA . LYS A 1 121 ? 9.724 3.176 27.380 1.00 79.38 121 LYS A CA 1
ATOM 995 C C . LYS A 1 121 ? 11.104 3.087 26.718 1.00 79.38 121 LYS A C 1
ATOM 997 O O . LYS A 1 121 ? 12.078 3.509 27.327 1.00 79.38 121 LYS A O 1
ATOM 1002 N N . HIS A 1 122 ? 11.198 2.516 25.515 1.00 80.12 122 HIS A N 1
ATOM 1003 C CA . HIS A 1 122 ? 12.479 2.091 24.930 1.00 80.12 122 HIS A CA 1
ATOM 1004 C C . HIS A 1 122 ? 12.836 2.741 23.584 1.00 80.12 122 HIS A C 1
ATOM 1006 O O . HIS A 1 122 ? 13.914 2.488 23.059 1.00 80.12 122 HIS A O 1
ATOM 1012 N N . SER A 1 123 ? 11.952 3.548 22.993 1.00 76.56 123 SER A N 1
ATOM 1013 C CA . SER A 1 123 ? 12.167 4.103 21.645 1.00 76.56 123 SER A CA 1
ATOM 1014 C C . SER A 1 123 ? 13.123 5.288 21.584 1.00 76.56 123 SER A C 1
ATOM 1016 O O . SER A 1 123 ? 13.697 5.549 20.527 1.00 76.56 123 SER A O 1
ATOM 1018 N N . HIS A 1 124 ? 13.258 6.027 22.684 1.00 75.31 124 HIS A N 1
ATOM 1019 C CA . HIS A 1 124 ? 14.100 7.209 22.737 1.00 75.31 124 HIS A CA 1
ATOM 1020 C C . HIS A 1 124 ? 15.525 6.805 23.118 1.00 75.31 124 HIS A C 1
ATOM 1022 O O . HIS A 1 124 ? 15.766 6.327 24.224 1.00 75.31 124 HIS A O 1
ATOM 1028 N N . ASP A 1 125 ? 16.453 6.992 22.185 1.00 77.44 125 ASP A N 1
ATOM 1029 C CA . ASP A 1 125 ? 17.885 6.849 22.430 1.00 77.44 125 ASP A CA 1
ATOM 1030 C C . ASP A 1 125 ? 18.434 8.206 22.892 1.00 77.44 125 ASP A C 1
ATOM 1032 O O . ASP A 1 125 ? 18.555 9.139 22.096 1.00 77.44 125 ASP A O 1
ATOM 1036 N N . GLU A 1 126 ? 18.705 8.334 24.191 1.00 80.06 126 GLU A N 1
ATOM 1037 C CA . GLU A 1 126 ? 19.217 9.573 24.793 1.00 80.06 126 GLU A CA 1
ATOM 1038 C C . GLU A 1 126 ? 20.705 9.815 24.494 1.00 80.06 126 GLU A C 1
ATOM 1040 O O . GLU A 1 126 ? 21.147 10.964 24.503 1.00 80.06 126 GLU A O 1
ATOM 1045 N N . ASP A 1 127 ? 21.465 8.760 24.192 1.00 82.44 127 ASP A N 1
ATOM 1046 C CA . ASP A 1 127 ? 22.921 8.822 24.040 1.00 82.44 127 ASP A CA 1
ATOM 1047 C C . ASP A 1 127 ? 23.342 9.081 22.583 1.00 82.44 127 ASP A C 1
ATOM 1049 O O . ASP A 1 127 ? 24.340 9.762 22.314 1.00 82.44 127 ASP A O 1
ATOM 1053 N N . HIS A 1 128 ? 22.598 8.529 21.621 1.00 79.81 128 HIS A N 1
ATOM 1054 C CA . HIS A 1 128 ? 22.935 8.560 20.192 1.00 79.81 128 HIS A CA 1
ATOM 1055 C C . HIS A 1 128 ? 21.785 9.037 19.287 1.00 79.81 128 HIS A C 1
ATOM 1057 O O . HIS A 1 128 ? 21.941 9.095 18.062 1.00 79.81 128 HIS A O 1
ATOM 1063 N N . GLY A 1 129 ? 20.638 9.414 19.858 1.00 76.81 129 GLY A N 1
ATOM 1064 C CA . GLY A 1 129 ? 19.473 9.879 19.109 1.00 76.81 129 GLY A CA 1
ATOM 1065 C C . GLY A 1 129 ? 19.687 11.197 18.350 1.00 76.81 129 GLY A C 1
ATOM 1066 O O . GLY A 1 129 ? 20.434 12.084 18.756 1.00 76.81 129 GLY A O 1
ATOM 1067 N N . GLY A 1 130 ? 18.990 11.344 17.219 1.00 76.19 130 GLY A N 1
ATOM 1068 C CA . GLY A 1 130 ? 18.838 12.624 16.510 1.00 76.19 130 GLY A CA 1
ATOM 1069 C C . GLY A 1 130 ? 19.968 13.035 15.555 1.00 76.19 130 GLY A C 1
ATOM 1070 O O . GLY A 1 130 ? 19.793 13.996 14.808 1.00 76.19 130 GLY A O 1
ATOM 1071 N N . GLN A 1 131 ? 21.098 12.320 15.506 1.00 83.00 131 GLN A N 1
ATOM 1072 C CA . GLN A 1 131 ? 22.174 12.621 14.551 1.00 83.00 131 GLN A CA 1
ATOM 1073 C C . GLN A 1 131 ? 21.907 11.991 13.175 1.00 83.00 131 GLN A C 1
ATOM 1075 O O . GLN A 1 131 ? 21.645 10.794 13.052 1.00 83.00 131 GLN A O 1
ATOM 1080 N N . ALA A 1 132 ? 21.990 12.793 12.111 1.00 83.00 132 ALA A N 1
ATOM 1081 C CA . ALA A 1 132 ? 21.773 12.313 10.749 1.00 83.00 132 ALA A CA 1
ATOM 1082 C C . ALA A 1 132 ? 22.962 11.467 10.257 1.00 83.00 132 ALA A C 1
ATOM 1084 O O . ALA A 1 132 ? 24.073 11.970 10.109 1.00 83.00 132 ALA A O 1
ATOM 1085 N N . VAL A 1 133 ? 22.713 10.188 9.952 1.00 86.88 133 VAL A N 1
ATOM 1086 C CA . VAL A 1 133 ? 23.746 9.240 9.477 1.00 86.88 133 VAL A CA 1
ATOM 1087 C C . VAL A 1 133 ? 23.636 8.950 7.977 1.00 86.88 133 VAL A C 1
ATOM 1089 O O . VAL A 1 133 ? 24.638 8.721 7.302 1.00 86.88 133 VAL A O 1
ATOM 1092 N N . LYS A 1 134 ? 22.418 8.950 7.426 1.00 86.88 134 LYS A N 1
ATOM 1093 C CA . LYS A 1 134 ? 22.157 8.615 6.022 1.00 86.88 134 LYS A CA 1
ATOM 1094 C C . LYS A 1 134 ? 21.046 9.496 5.471 1.00 86.88 134 LYS A C 1
ATOM 1096 O O . LYS A 1 134 ? 19.987 9.598 6.078 1.00 86.88 134 LYS A O 1
ATOM 1101 N N . VAL A 1 135 ? 21.268 10.044 4.280 1.00 86.06 135 VAL A N 1
ATOM 1102 C CA . VAL A 1 135 ? 20.229 10.696 3.475 1.00 86.06 135 VAL A CA 1
ATOM 1103 C C . VAL A 1 135 ? 19.840 9.744 2.352 1.00 86.06 135 VAL A C 1
ATOM 1105 O O . VAL A 1 135 ? 20.684 9.335 1.551 1.00 86.06 135 VAL A O 1
ATOM 1108 N N . GLN A 1 136 ? 18.571 9.345 2.316 1.00 85.38 136 GLN A N 1
ATOM 1109 C CA . GLN A 1 136 ? 18.033 8.541 1.224 1.00 85.38 136 GLN A CA 1
ATOM 1110 C C . GLN A 1 136 ? 17.491 9.473 0.140 1.00 85.38 136 GLN A C 1
ATOM 1112 O O . GLN A 1 136 ? 16.770 10.415 0.433 1.00 85.38 136 GLN A O 1
ATOM 1117 N N . ARG A 1 137 ? 17.835 9.203 -1.120 1.00 89.62 137 ARG A N 1
ATOM 1118 C CA . ARG A 1 137 ? 17.447 10.021 -2.281 1.00 89.62 137 ARG A CA 1
ATOM 1119 C C . ARG A 1 137 ? 16.037 9.659 -2.774 1.00 89.62 137 ARG A C 1
ATOM 1121 O O . ARG A 1 137 ? 15.868 9.237 -3.915 1.00 89.62 137 ARG A O 1
ATOM 1128 N N . THR A 1 138 ? 15.060 9.703 -1.869 1.00 92.31 138 THR A N 1
ATOM 1129 C CA . THR A 1 138 ? 13.654 9.293 -2.057 1.00 92.31 138 THR A CA 1
ATOM 1130 C C . THR A 1 138 ? 12.751 10.135 -1.164 1.00 92.31 138 THR A C 1
ATOM 1132 O O . THR A 1 138 ? 13.218 10.567 -0.123 1.00 92.31 138 THR A O 1
ATOM 1135 N N . ILE A 1 139 ? 11.460 10.221 -1.478 1.00 92.94 139 ILE A N 1
ATOM 1136 C CA . ILE A 1 139 ? 10.464 10.992 -0.709 1.00 92.94 139 ILE A CA 1
ATOM 1137 C C . ILE A 1 139 ? 9.958 10.321 0.580 1.00 92.94 139 ILE A C 1
ATOM 1139 O O . ILE A 1 139 ? 9.156 10.899 1.307 1.00 92.94 139 ILE A O 1
ATOM 1143 N N . PHE A 1 140 ? 10.317 9.057 0.828 1.00 92.06 140 PHE A N 1
ATOM 1144 C CA . PHE A 1 140 ? 9.610 8.249 1.824 1.00 92.06 140 PHE A CA 1
ATOM 1145 C C . PHE A 1 140 ? 9.743 8.805 3.241 1.00 92.06 140 PHE A C 1
ATOM 1147 O O . PHE A 1 140 ? 8.760 8.820 3.974 1.00 92.06 140 PHE A O 1
ATOM 1154 N N . SER A 1 141 ? 10.925 9.296 3.628 1.00 89.69 141 SER A N 1
ATOM 1155 C CA . SER A 1 141 ? 11.119 9.863 4.971 1.00 89.69 141 SER A CA 1
ATOM 1156 C C . SER A 1 141 ? 10.237 11.091 5.185 1.00 89.69 141 SER A C 1
ATOM 1158 O O . SER A 1 141 ? 9.676 11.263 6.262 1.00 89.69 141 SER A O 1
ATOM 1160 N N . GLU A 1 142 ? 10.074 11.903 4.146 1.00 91.69 142 GLU A N 1
ATOM 1161 C CA . GLU A 1 142 ? 9.256 13.105 4.126 1.00 91.69 142 GLU A CA 1
ATOM 1162 C C . GLU A 1 142 ? 7.766 12.763 4.133 1.00 91.69 142 GLU A C 1
ATOM 1164 O O . GLU A 1 142 ? 7.009 13.423 4.838 1.00 91.69 142 GLU A O 1
ATOM 1169 N N . CYS A 1 143 ? 7.335 11.690 3.458 1.00 92.81 143 CYS A N 1
ATOM 1170 C CA . CYS A 1 143 ? 5.967 11.187 3.603 1.00 92.81 143 CYS A CA 1
ATOM 1171 C C . CYS A 1 143 ? 5.671 10.840 5.067 1.00 92.81 143 CYS A C 1
ATOM 1173 O O . CYS A 1 143 ? 4.666 11.282 5.622 1.00 92.81 143 CYS A O 1
ATOM 1175 N N . PHE A 1 144 ? 6.582 10.112 5.725 1.00 88.25 144 PHE A N 1
ATOM 1176 C CA . PHE A 1 144 ? 6.411 9.790 7.140 1.00 88.25 144 PHE A CA 1
ATOM 1177 C C . PHE A 1 144 ? 6.510 11.029 8.055 1.00 88.25 144 PHE A C 1
ATOM 1179 O O . PHE A 1 144 ? 5.921 11.096 9.129 1.00 88.25 144 PHE A O 1
ATOM 1186 N N . TYR A 1 145 ? 7.229 12.063 7.635 1.00 87.94 145 TYR A N 1
ATOM 1187 C CA . TYR A 1 145 ? 7.239 13.327 8.358 1.00 87.94 145 TYR A CA 1
ATOM 1188 C C . TYR A 1 145 ? 5.888 14.053 8.259 1.00 87.94 145 TYR A C 1
ATOM 1190 O O . TYR A 1 145 ? 5.358 14.492 9.277 1.00 87.94 145 TYR A O 1
ATOM 1198 N N . VAL A 1 146 ? 5.295 14.120 7.061 1.00 92.94 146 VAL A N 1
ATOM 1199 C CA . VAL A 1 146 ? 4.002 14.785 6.827 1.00 92.94 146 VAL A CA 1
ATOM 1200 C C . VAL A 1 146 ? 2.894 14.171 7.673 1.00 92.94 146 VAL A C 1
ATOM 1202 O O . VAL A 1 146 ? 2.181 14.918 8.338 1.00 92.94 146 VAL A O 1
ATOM 1205 N N . MET A 1 147 ? 2.740 12.841 7.694 1.00 90.25 147 MET A N 1
ATOM 1206 C CA . MET A 1 147 ? 1.630 12.261 8.467 1.00 90.25 147 MET A CA 1
ATOM 1207 C C . MET A 1 147 ? 1.864 12.405 9.976 1.00 90.25 147 MET A C 1
ATOM 1209 O O . MET A 1 147 ? 0.904 12.624 10.704 1.00 90.25 147 MET A O 1
ATOM 1213 N N . ALA A 1 148 ? 3.116 12.383 10.449 1.00 84.12 148 ALA A N 1
ATOM 1214 C CA . ALA A 1 148 ? 3.420 12.681 11.849 1.00 84.12 148 ALA A CA 1
ATOM 1215 C C . ALA A 1 148 ? 3.081 14.135 12.227 1.00 84.12 148 ALA A C 1
ATOM 1217 O O . ALA A 1 148 ? 2.530 14.369 13.299 1.00 84.12 148 ALA A O 1
ATOM 1218 N N . MET A 1 149 ? 3.391 15.107 11.361 1.00 86.19 149 MET A N 1
ATOM 1219 C CA . MET A 1 149 ? 3.022 16.510 11.585 1.00 86.19 149 MET A CA 1
ATOM 1220 C C . MET A 1 149 ? 1.504 16.712 11.536 1.00 86.19 149 MET A C 1
ATOM 1222 O O . MET A 1 149 ? 0.963 17.435 12.368 1.00 86.19 149 MET A O 1
ATOM 1226 N N . ASP A 1 150 ? 0.807 16.041 10.616 1.00 90.88 150 ASP A N 1
ATOM 1227 C CA . ASP A 1 150 ? -0.654 16.099 10.528 1.00 90.88 150 ASP A CA 1
ATOM 1228 C C . ASP A 1 150 ? -1.333 15.521 11.778 1.00 90.88 150 ASP A C 1
ATOM 1230 O O . ASP A 1 150 ? -2.238 16.143 12.330 1.00 90.88 150 ASP A O 1
ATOM 1234 N N . GLU A 1 151 ? -0.871 14.367 12.268 1.00 87.50 151 GLU A N 1
ATOM 1235 C CA . GLU A 1 151 ? -1.371 13.788 13.522 1.00 87.50 151 GLU A CA 1
ATOM 1236 C C . GLU A 1 151 ? -1.069 14.677 14.723 1.00 87.50 151 GLU A C 1
ATOM 1238 O O . GLU A 1 151 ? -1.942 14.901 15.563 1.00 87.50 151 GLU A O 1
ATOM 1243 N N . LEU A 1 152 ? 0.137 15.247 14.787 1.00 81.19 152 LEU A N 1
ATOM 1244 C CA . LEU A 1 152 ? 0.494 16.169 15.857 1.00 81.19 152 LEU A CA 1
ATOM 1245 C C . LEU A 1 152 ? -0.427 17.395 15.854 1.00 81.19 152 LEU A C 1
ATOM 1247 O O . LEU A 1 152 ? -0.946 17.760 16.904 1.00 81.19 152 LEU A O 1
ATOM 1251 N N . ALA A 1 153 ? -0.714 17.962 14.679 1.00 86.69 153 ALA A N 1
ATOM 1252 C CA . ALA A 1 153 ? -1.666 19.058 14.527 1.00 86.69 153 ALA A CA 1
ATOM 1253 C C . ALA A 1 153 ? -3.076 18.684 15.015 1.00 86.69 153 ALA A C 1
ATOM 1255 O O . ALA A 1 153 ? -3.746 19.504 15.639 1.00 86.69 153 ALA A O 1
ATOM 1256 N N . ARG A 1 154 ? -3.537 17.450 14.756 1.00 86.75 154 ARG A N 1
ATOM 1257 C CA . ARG A 1 154 ? -4.863 16.971 15.192 1.00 86.75 154 ARG A CA 1
ATOM 1258 C C . ARG A 1 154 ? -4.977 16.849 16.708 1.00 86.75 154 ARG A C 1
ATOM 1260 O O . ARG A 1 154 ? -6.047 17.121 17.241 1.00 86.75 154 ARG A O 1
ATOM 1267 N N . VAL A 1 155 ? -3.911 16.435 17.394 1.00 87.19 155 VAL A N 1
ATOM 1268 C CA . VAL A 1 155 ? -3.949 16.220 18.852 1.00 87.19 155 VAL A CA 1
ATOM 1269 C C . VAL A 1 155 ? -3.606 17.467 19.665 1.00 87.19 155 VAL A C 1
ATOM 1271 O O . VAL A 1 155 ? -4.088 17.591 20.788 1.00 87.19 155 VAL A O 1
ATOM 1274 N N . THR A 1 156 ? -2.775 18.373 19.139 1.00 83.31 156 THR A N 1
ATOM 1275 C CA . THR A 1 156 ? -2.408 19.621 19.832 1.00 83.31 156 THR A CA 1
ATOM 1276 C C . THR A 1 156 ? -3.270 20.812 19.432 1.00 83.31 156 THR A C 1
ATOM 1278 O O . THR A 1 156 ? -3.281 21.808 20.148 1.00 83.31 156 THR A O 1
ATOM 1281 N N . GLU A 1 157 ? -3.974 20.722 18.298 1.00 89.50 157 GLU A N 1
ATOM 1282 C CA . GLU A 1 157 ? -4.716 21.825 17.669 1.00 89.50 157 GLU A CA 1
ATOM 1283 C C . GLU A 1 157 ? -3.823 23.030 17.297 1.00 89.50 157 GLU A C 1
ATOM 1285 O O . GLU A 1 157 ? -4.303 24.142 17.067 1.00 89.50 157 GLU A O 1
ATOM 1290 N N . GLU A 1 158 ? -2.504 22.827 17.199 1.00 87.94 158 GLU A N 1
ATOM 1291 C CA . GLU A 1 158 ? -1.559 23.882 16.839 1.00 87.94 158 GLU A CA 1
ATOM 1292 C C . GLU A 1 158 ? -1.372 23.993 15.321 1.00 87.94 158 GLU A C 1
ATOM 1294 O O . GLU A 1 158 ? -0.816 23.108 14.664 1.00 87.94 158 GLU A O 1
ATOM 1299 N N . GLN A 1 159 ? -1.761 25.146 14.767 1.00 94.25 159 GLN A N 1
ATOM 1300 C CA . GLN A 1 159 ? -1.741 25.407 13.323 1.00 94.25 159 GLN A CA 1
ATOM 1301 C C . GLN A 1 159 ? -0.352 25.251 12.680 1.00 94.25 159 GLN A C 1
ATOM 1303 O O . GLN A 1 159 ? -0.257 24.832 11.531 1.00 94.25 159 GLN A O 1
ATOM 1308 N N . GLN A 1 160 ? 0.729 25.524 13.418 1.00 95.31 160 GLN A N 1
ATOM 1309 C CA . GLN A 1 160 ? 2.097 25.422 12.894 1.00 95.31 160 GLN A CA 1
ATOM 1310 C C . GLN A 1 160 ? 2.443 24.021 12.367 1.00 95.31 160 GLN A C 1
ATOM 1312 O O . GLN A 1 160 ? 3.155 23.900 11.372 1.00 95.31 160 GLN A O 1
ATOM 1317 N N . TYR A 1 161 ? 1.919 22.963 12.995 1.00 88.12 161 TYR A N 1
ATOM 1318 C CA . TYR A 1 161 ? 2.162 21.592 12.549 1.00 88.12 161 TYR A CA 1
ATOM 1319 C C . TYR A 1 161 ? 1.391 21.280 11.269 1.00 88.12 161 TYR A C 1
ATOM 1321 O O . TYR A 1 161 ? 1.912 20.604 10.383 1.00 88.12 161 TYR A O 1
ATOM 1329 N N . GLN A 1 162 ? 0.184 21.833 11.129 1.00 93.31 162 GLN A N 1
ATOM 1330 C CA . GLN A 1 162 ? -0.593 21.699 9.904 1.00 93.31 162 GLN A CA 1
ATOM 1331 C C . GLN A 1 162 ? 0.070 22.435 8.737 1.00 93.31 162 GLN A C 1
ATOM 1333 O O . GLN A 1 162 ? 0.170 21.886 7.639 1.00 93.31 162 GLN A O 1
ATOM 1338 N N . ASP A 1 163 ? 0.537 23.660 8.974 1.00 95.62 163 ASP A N 1
ATOM 1339 C CA . ASP A 1 163 ? 1.223 24.466 7.964 1.00 95.62 163 ASP A CA 1
ATOM 1340 C C . ASP A 1 163 ? 2.508 23.769 7.495 1.00 95.62 163 ASP A C 1
ATOM 1342 O O . ASP A 1 163 ? 2.785 23.711 6.296 1.00 95.62 163 ASP A O 1
ATOM 1346 N N . GLU A 1 164 ? 3.254 23.165 8.423 1.00 95.50 164 GLU A N 1
ATOM 1347 C CA . GLU A 1 164 ? 4.452 22.385 8.117 1.00 95.50 164 GLU A CA 1
ATOM 1348 C C . GLU A 1 164 ? 4.130 21.105 7.329 1.00 95.50 164 GLU A C 1
ATOM 1350 O O . GLU A 1 164 ? 4.785 20.824 6.321 1.00 95.50 164 GLU A O 1
ATOM 1355 N N . ALA A 1 165 ? 3.087 20.361 7.717 1.00 94.25 165 ALA A N 1
ATOM 1356 C CA . ALA A 1 165 ? 2.630 19.179 6.985 1.00 94.25 165 ALA A CA 1
ATOM 1357 C C . ALA A 1 165 ? 2.272 19.525 5.530 1.00 94.25 165 ALA A C 1
ATOM 1359 O O . ALA A 1 165 ? 2.708 18.850 4.597 1.00 94.25 165 ALA A O 1
ATOM 1360 N N . VAL A 1 166 ? 1.530 20.618 5.325 1.00 96.81 166 VAL A N 1
ATOM 1361 C CA . VAL A 1 166 ? 1.139 21.097 3.992 1.00 96.81 166 VAL A CA 1
ATOM 1362 C C . VAL A 1 166 ? 2.352 21.579 3.193 1.00 96.81 166 VAL A C 1
ATOM 1364 O O . VAL A 1 166 ? 2.471 21.253 2.011 1.00 96.81 166 VAL A O 1
ATOM 1367 N N . ARG A 1 167 ? 3.285 22.304 3.823 1.00 98.12 167 ARG A N 1
ATOM 1368 C CA . ARG A 1 167 ? 4.518 22.779 3.178 1.00 98.12 167 ARG A CA 1
ATOM 1369 C C . ARG A 1 167 ? 5.365 21.618 2.658 1.00 98.12 167 ARG A C 1
ATOM 1371 O O . ARG A 1 167 ? 5.841 21.669 1.524 1.00 98.12 167 ARG A O 1
ATOM 1378 N N . VAL A 1 168 ? 5.561 20.579 3.471 1.00 96.19 168 VAL A N 1
ATOM 1379 C CA . VAL A 1 168 ? 6.346 19.403 3.067 1.00 96.19 168 VAL A CA 1
ATOM 1380 C C . VAL A 1 168 ? 5.584 18.553 2.049 1.00 96.19 168 VAL A C 1
ATOM 1382 O O . VAL A 1 168 ? 6.194 18.091 1.088 1.00 96.19 168 VAL A O 1
ATOM 1385 N N . MET A 1 169 ? 4.261 18.415 2.173 1.00 97.69 169 MET A N 1
ATOM 1386 C CA . MET A 1 169 ? 3.432 17.756 1.158 1.00 97.69 169 MET A CA 1
ATOM 1387 C C . MET A 1 169 ? 3.595 18.405 -0.222 1.00 97.69 169 MET A C 1
ATOM 1389 O O . MET A 1 169 ? 3.865 17.715 -1.204 1.00 97.69 169 MET A O 1
ATOM 1393 N N . ASP A 1 170 ? 3.499 19.733 -0.305 1.00 96.75 170 ASP A N 1
ATOM 1394 C CA . ASP A 1 170 ? 3.641 20.458 -1.571 1.00 96.75 170 ASP A CA 1
ATOM 1395 C C . ASP A 1 170 ? 5.058 20.282 -2.167 1.00 96.75 170 ASP A C 1
ATOM 1397 O O . ASP A 1 170 ? 5.218 20.161 -3.385 1.00 96.75 170 ASP A O 1
ATOM 1401 N N . GLN A 1 171 ? 6.088 20.161 -1.318 1.00 97.12 171 GLN A N 1
ATOM 1402 C CA . GLN A 1 171 ? 7.453 19.841 -1.748 1.00 97.12 171 GLN A CA 1
ATOM 1403 C C . GLN A 1 171 ? 7.585 18.411 -2.300 1.00 97.12 171 GLN A C 1
ATOM 1405 O O . GLN A 1 171 ? 8.267 18.203 -3.307 1.00 97.12 171 GLN A O 1
ATOM 1410 N N . ILE A 1 172 ? 6.925 17.427 -1.682 1.00 97.62 172 ILE A N 1
ATOM 1411 C CA . ILE A 1 172 ? 6.893 16.040 -2.172 1.00 97.62 172 ILE A CA 1
ATOM 1412 C C . ILE A 1 172 ? 6.192 15.975 -3.535 1.00 97.62 172 ILE A C 1
ATOM 1414 O O . ILE A 1 172 ? 6.685 15.317 -4.455 1.00 97.62 172 ILE A O 1
ATOM 1418 N N . VAL A 1 173 ? 5.075 16.688 -3.701 1.00 97.00 173 VAL A N 1
ATOM 1419 C CA . VAL A 1 173 ? 4.371 16.788 -4.991 1.00 97.00 173 VAL A CA 1
ATOM 1420 C C . VAL A 1 173 ? 5.284 17.395 -6.057 1.00 97.00 173 VAL A C 1
ATOM 1422 O O . VAL A 1 173 ? 5.384 16.863 -7.161 1.00 97.00 173 VAL A O 1
ATOM 1425 N N . HIS A 1 174 ? 6.030 18.450 -5.721 1.00 96.19 174 HIS A N 1
ATOM 1426 C CA . HIS A 1 174 ? 7.011 19.032 -6.636 1.00 96.19 174 HIS A CA 1
ATOM 1427 C C . HIS A 1 174 ? 8.095 18.024 -7.053 1.00 96.19 174 HIS A C 1
ATOM 1429 O O . HIS A 1 174 ? 8.364 17.879 -8.245 1.00 96.19 174 HIS A O 1
ATOM 1435 N N . TRP A 1 175 ? 8.671 17.278 -6.103 1.00 95.19 175 TRP A N 1
ATOM 1436 C CA . TRP A 1 175 ? 9.707 16.281 -6.406 1.00 95.19 175 TRP A CA 1
ATOM 1437 C C . TRP A 1 175 ? 9.226 15.104 -7.249 1.00 95.19 175 TRP A C 1
ATOM 1439 O O . TRP A 1 175 ? 10.027 14.478 -7.942 1.00 95.19 175 TRP A O 1
ATOM 1449 N N . THR A 1 176 ? 7.939 14.780 -7.172 1.00 93.12 176 THR A N 1
ATOM 1450 C CA . THR A 1 176 ? 7.359 13.624 -7.865 1.00 93.12 176 THR A CA 1
ATOM 1451 C C . THR A 1 176 ? 6.789 13.968 -9.232 1.00 93.12 176 THR A C 1
ATOM 1453 O O . THR A 1 176 ? 6.799 13.108 -10.107 1.00 93.12 176 THR A O 1
ATOM 1456 N N . GLN A 1 177 ? 6.314 15.201 -9.436 1.00 91.88 177 GLN A N 1
ATOM 1457 C CA . GLN A 1 177 ? 5.627 15.590 -10.672 1.00 91.88 177 GLN A CA 1
ATOM 1458 C C . GLN A 1 177 ? 6.363 16.633 -11.512 1.00 91.88 177 GLN A C 1
ATOM 1460 O O . GLN A 1 177 ? 6.079 16.746 -12.702 1.00 91.88 177 GLN A O 1
ATOM 1465 N N . VAL A 1 178 ? 7.267 17.416 -10.918 1.00 92.88 178 VAL A N 1
ATOM 1466 C CA . VAL A 1 178 ? 7.878 18.570 -11.594 1.00 92.88 178 VAL A CA 1
ATOM 1467 C C . VAL A 1 178 ? 9.382 18.391 -11.748 1.00 92.88 178 VAL A C 1
ATOM 1469 O O . VAL A 1 178 ? 9.876 18.374 -12.872 1.00 92.88 178 VAL A O 1
ATOM 1472 N N . ASP A 1 179 ? 10.109 18.264 -10.638 1.00 91.25 179 ASP A N 1
ATOM 1473 C CA . ASP A 1 179 ? 11.569 18.176 -10.650 1.00 91.25 179 ASP A CA 1
ATOM 1474 C C . ASP A 1 179 ? 12.096 17.358 -9.469 1.00 91.25 179 ASP A C 1
ATOM 1476 O O . ASP A 1 179 ? 12.029 17.774 -8.313 1.00 91.25 179 ASP A O 1
ATOM 1480 N N . SER A 1 180 ? 12.693 16.207 -9.770 1.00 90.44 180 SER A N 1
ATOM 1481 C CA . SER A 1 180 ? 13.285 15.309 -8.777 1.00 90.44 180 SER A CA 1
ATOM 1482 C C . SER A 1 180 ? 14.726 15.676 -8.390 1.00 90.44 180 SER A C 1
ATOM 1484 O O . SER A 1 180 ? 15.313 15.022 -7.521 1.00 90.44 180 SER A O 1
ATOM 1486 N N . SER A 1 181 ? 15.310 16.731 -8.975 1.00 88.81 181 SER A N 1
ATOM 1487 C CA . SER A 1 181 ? 16.703 17.141 -8.747 1.00 88.81 181 SER A CA 1
ATOM 1488 C C . SER A 1 181 ? 17.014 17.414 -7.273 1.00 88.81 181 SER A C 1
ATOM 1490 O O . SER A 1 181 ? 18.103 17.082 -6.796 1.00 88.81 181 SER A O 1
ATOM 1492 N N . GLY A 1 182 ? 16.030 17.920 -6.521 1.00 88.31 182 GLY A N 1
ATOM 1493 C CA . GLY A 1 182 ? 16.139 18.168 -5.084 1.00 88.31 182 GLY A CA 1
ATOM 1494 C C . GLY A 1 182 ? 16.348 16.905 -4.239 1.00 88.31 182 GLY A C 1
ATOM 1495 O O . GLY A 1 182 ? 16.882 17.000 -3.138 1.00 88.31 182 GLY A O 1
ATOM 1496 N N . LEU A 1 183 ? 16.030 15.715 -4.765 1.00 89.50 183 LEU A N 1
ATOM 1497 C CA . LEU A 1 183 ? 16.347 14.430 -4.127 1.00 89.50 183 LEU A CA 1
ATOM 1498 C C . LEU A 1 183 ? 17.818 14.027 -4.324 1.00 89.50 183 LEU A C 1
ATOM 1500 O O . LEU A 1 183 ? 18.288 13.053 -3.734 1.00 89.50 183 LEU A O 1
ATOM 1504 N N . GLY A 1 184 ? 18.560 14.744 -5.173 1.00 86.12 184 GLY A N 1
ATOM 1505 C CA . GLY A 1 184 ? 19.984 14.532 -5.401 1.00 86.12 184 GLY A CA 1
ATOM 1506 C C . GLY A 1 184 ? 20.306 13.240 -6.150 1.00 86.12 184 GLY A C 1
ATOM 1507 O O . GLY A 1 184 ? 21.379 12.671 -5.942 1.00 86.12 184 GLY A O 1
ATOM 1508 N N . ARG A 1 185 ? 19.402 12.734 -6.999 1.00 82.12 185 ARG A N 1
ATOM 1509 C CA . ARG A 1 185 ? 19.609 11.536 -7.831 1.00 82.12 185 ARG A CA 1
ATOM 1510 C C . ARG A 1 185 ? 19.826 11.939 -9.299 1.00 82.12 185 ARG A C 1
ATOM 1512 O O . ARG A 1 185 ? 18.843 12.107 -10.007 1.00 82.12 185 ARG A O 1
ATOM 1519 N N . PRO A 1 186 ? 21.082 12.078 -9.772 1.00 83.06 186 PRO A N 1
ATOM 1520 C CA . PRO A 1 186 ? 21.339 12.366 -11.177 1.00 83.06 186 PRO A CA 1
ATOM 1521 C C . PRO A 1 186 ? 20.787 11.250 -12.061 1.00 83.06 186 PRO A C 1
ATOM 1523 O O . PRO A 1 186 ? 21.010 10.067 -11.779 1.00 83.06 186 PRO A O 1
ATOM 1526 N N . GLU A 1 187 ? 20.102 11.625 -13.134 1.00 82.19 187 GLU A N 1
ATOM 1527 C CA . GLU A 1 187 ? 19.672 10.679 -14.154 1.00 82.19 187 GLU A CA 1
ATOM 1528 C C . GLU A 1 187 ? 20.889 10.190 -14.942 1.00 82.19 187 GLU A C 1
ATOM 1530 O O . GLU A 1 187 ? 21.695 10.973 -15.450 1.00 82.19 187 GLU A O 1
ATOM 1535 N N . LEU A 1 188 ? 21.049 8.870 -15.006 1.00 87.44 188 LEU A N 1
ATOM 1536 C CA . LEU A 1 188 ? 22.096 8.239 -15.797 1.00 87.44 188 LEU A CA 1
ATOM 1537 C C . LEU A 1 188 ? 21.512 7.854 -17.158 1.00 87.44 188 LEU A C 1
ATOM 1539 O O . LEU A 1 188 ? 20.412 7.312 -17.195 1.00 87.44 188 LEU A O 1
ATOM 1543 N N . PRO A 1 189 ? 22.249 8.020 -18.270 1.00 85.94 189 PRO A N 1
ATOM 1544 C CA . PRO A 1 189 ? 21.712 7.808 -19.618 1.00 85.94 189 PRO A CA 1
ATOM 1545 C C . PRO A 1 189 ? 21.250 6.366 -19.888 1.00 85.94 189 PRO A C 1
ATOM 1547 O O . PRO A 1 189 ? 20.453 6.137 -20.790 1.00 85.94 189 PRO A O 1
ATOM 1550 N N . GLY A 1 190 ? 21.751 5.388 -19.124 1.00 86.12 190 GLY A N 1
ATOM 1551 C CA . GLY A 1 190 ? 21.320 3.988 -19.207 1.00 86.12 190 GLY A CA 1
ATOM 1552 C C . GLY A 1 190 ? 20.127 3.632 -18.313 1.00 86.12 190 GLY A C 1
ATOM 1553 O O . GLY A 1 190 ? 19.609 2.524 -18.417 1.00 86.12 190 GLY A O 1
ATOM 1554 N N . ALA A 1 191 ? 19.702 4.531 -17.424 1.00 82.31 191 ALA A N 1
ATOM 1555 C CA . ALA A 1 191 ? 18.543 4.338 -16.564 1.00 82.31 191 ALA A CA 1
ATOM 1556 C C . ALA A 1 191 ? 17.339 5.034 -17.204 1.00 82.31 191 ALA A C 1
ATOM 1558 O O . ALA A 1 191 ? 17.185 6.247 -17.092 1.00 82.31 191 ALA A O 1
ATOM 1559 N N . GLY A 1 192 ? 16.502 4.261 -17.900 1.00 82.69 192 GLY A N 1
ATOM 1560 C CA . GLY A 1 192 ? 15.239 4.775 -18.427 1.00 82.69 192 GLY A CA 1
ATOM 1561 C C . GLY A 1 192 ? 14.300 5.232 -17.301 1.00 82.69 192 GLY A C 1
ATOM 1562 O O . GLY A 1 192 ? 14.396 4.720 -16.178 1.00 82.69 192 GLY A O 1
ATOM 1563 N N . PRO A 1 193 ? 13.389 6.179 -17.575 1.00 87.50 193 PRO A N 1
ATOM 1564 C CA . PRO A 1 193 ? 12.392 6.599 -16.604 1.00 87.50 193 PRO A CA 1
ATOM 1565 C C . PRO A 1 193 ? 11.448 5.432 -16.294 1.00 87.50 193 PRO A C 1
ATOM 1567 O O . PRO A 1 193 ? 11.018 4.698 -17.184 1.00 87.50 193 PRO A O 1
ATOM 1570 N N . THR A 1 194 ? 11.136 5.255 -15.014 1.00 93.38 194 THR A N 1
ATOM 1571 C CA . THR A 1 194 ? 10.255 4.186 -14.532 1.00 93.38 194 THR A CA 1
ATOM 1572 C C . THR A 1 194 ? 9.290 4.747 -13.504 1.00 93.38 194 THR A C 1
ATOM 1574 O O . THR A 1 194 ? 9.615 5.689 -12.780 1.00 93.38 194 THR A O 1
ATOM 1577 N N . ASN A 1 195 ? 8.108 4.155 -13.446 1.00 94.81 195 ASN A N 1
ATOM 1578 C CA . ASN A 1 195 ? 7.119 4.377 -12.414 1.00 94.81 195 ASN A CA 1
ATOM 1579 C C . ASN A 1 195 ? 7.189 3.206 -11.424 1.00 94.81 195 ASN A C 1
ATOM 1581 O O . ASN A 1 195 ? 6.988 2.052 -11.804 1.00 94.81 195 ASN A O 1
ATOM 1585 N N . SER A 1 196 ? 7.526 3.501 -10.167 1.00 96.56 196 SER A N 1
ATOM 1586 C CA . SER A 1 196 ? 7.523 2.533 -9.067 1.00 96.56 196 SER A CA 1
ATOM 1587 C C . SER A 1 196 ? 6.253 2.717 -8.251 1.00 96.56 196 SER A C 1
ATOM 1589 O O . SER A 1 196 ? 6.003 3.827 -7.779 1.00 96.56 196 SER A O 1
ATOM 1591 N N . MET A 1 197 ? 5.505 1.633 -8.028 1.00 98.19 197 MET A N 1
ATOM 1592 C CA . MET A 1 197 ? 4.164 1.670 -7.425 1.00 98.19 197 MET A CA 1
ATOM 1593 C C . MET A 1 197 ? 4.141 2.348 -6.050 1.00 98.19 197 MET A C 1
ATOM 1595 O O . MET A 1 197 ? 3.187 3.044 -5.706 1.00 98.19 197 MET A O 1
ATOM 1599 N N . ALA A 1 198 ? 5.230 2.218 -5.287 1.00 96.69 198 ALA A N 1
ATOM 1600 C CA . ALA A 1 198 ? 5.369 2.809 -3.961 1.00 96.69 198 ALA A CA 1
ATOM 1601 C C . ALA A 1 198 ? 5.220 4.345 -3.952 1.00 96.69 198 ALA A C 1
ATOM 1603 O O . ALA A 1 198 ? 4.757 4.907 -2.961 1.00 96.69 198 ALA A O 1
ATOM 1604 N N . VAL A 1 199 ? 5.592 5.045 -5.032 1.00 96.75 199 VAL A N 1
ATOM 1605 C CA . VAL A 1 199 ? 5.494 6.515 -5.104 1.00 96.75 199 VAL A CA 1
ATOM 1606 C C . VAL A 1 199 ? 4.034 6.989 -5.117 1.00 96.75 199 VAL A C 1
ATOM 1608 O O . VAL A 1 199 ? 3.657 7.728 -4.202 1.00 96.75 199 VAL A O 1
ATOM 1611 N N . PRO A 1 200 ? 3.182 6.584 -6.082 1.00 98.12 200 PRO A N 1
ATOM 1612 C CA . PRO A 1 200 ? 1.779 6.974 -6.066 1.00 98.12 200 PRO A CA 1
ATOM 1613 C C . PRO A 1 200 ? 1.003 6.353 -4.895 1.00 98.12 200 PRO A C 1
ATOM 1615 O O . PRO A 1 200 ? 0.075 6.993 -4.410 1.00 98.12 200 PRO A O 1
ATOM 1618 N N . MET A 1 201 ? 1.398 5.180 -4.375 1.00 98.06 201 MET A N 1
ATOM 1619 C CA . MET A 1 201 ? 0.826 4.629 -3.134 1.00 98.06 201 MET A CA 1
ATOM 1620 C C . MET A 1 201 ? 1.034 5.571 -1.944 1.00 98.06 201 MET A C 1
ATOM 1622 O O . MET A 1 201 ? 0.075 5.926 -1.261 1.00 98.06 201 MET A O 1
ATOM 1626 N N . MET A 1 202 ? 2.272 6.014 -1.707 1.00 96.75 202 MET A N 1
ATOM 1627 C CA . MET A 1 202 ? 2.569 6.896 -0.578 1.00 96.75 202 MET A CA 1
ATOM 1628 C C . MET A 1 202 ? 1.938 8.275 -0.743 1.00 96.75 202 MET A C 1
ATOM 1630 O O . MET A 1 202 ? 1.419 8.819 0.227 1.00 96.75 202 MET A O 1
ATOM 1634 N N . LEU A 1 203 ? 1.918 8.829 -1.958 1.00 98.06 203 LEU A N 1
ATOM 1635 C CA . LEU A 1 203 ? 1.201 10.075 -2.229 1.00 98.06 203 LEU A CA 1
ATOM 1636 C C . LEU A 1 203 ? -0.302 9.941 -1.969 1.00 98.06 203 LEU A C 1
ATOM 1638 O O . LEU A 1 203 ? -0.872 10.819 -1.327 1.00 98.06 203 LEU A O 1
ATOM 1642 N N . LEU A 1 204 ? -0.933 8.843 -2.400 1.00 97.75 204 LEU A N 1
ATOM 1643 C CA . LEU A 1 204 ? -2.338 8.578 -2.096 1.00 97.75 204 LEU A CA 1
ATOM 1644 C C . LEU A 1 204 ? -2.557 8.496 -0.584 1.00 97.75 204 LEU A C 1
ATOM 1646 O O . LEU A 1 204 ? -3.462 9.141 -0.074 1.00 97.75 204 LEU A O 1
ATOM 1650 N N . CYS A 1 205 ? -1.690 7.790 0.141 1.00 95.19 205 CYS A N 1
ATOM 1651 C CA . CYS A 1 205 ? -1.744 7.715 1.599 1.00 95.19 205 CYS A CA 1
ATOM 1652 C C . CYS A 1 205 ? -1.691 9.112 2.257 1.00 95.19 205 CYS A C 1
ATOM 1654 O O . CYS A 1 205 ? -2.501 9.413 3.134 1.00 95.19 205 CYS A O 1
ATOM 1656 N N . LEU A 1 206 ? -0.814 10.008 1.780 1.00 95.81 206 LEU A N 1
ATOM 1657 C CA . LEU A 1 206 ? -0.753 11.399 2.250 1.00 95.81 206 LEU A CA 1
ATOM 1658 C C . LEU A 1 206 ? -2.015 12.197 1.920 1.00 95.81 206 LEU A C 1
ATOM 1660 O O . LEU A 1 206 ? -2.490 12.960 2.760 1.00 95.81 206 LEU A O 1
ATOM 1664 N N . VAL A 1 207 ? -2.566 12.031 0.715 1.00 97.00 207 VAL A N 1
ATOM 1665 C CA . VAL A 1 207 ? -3.834 12.667 0.339 1.00 97.00 207 VAL A CA 1
ATOM 1666 C C . VAL A 1 207 ? -4.924 12.228 1.311 1.00 97.00 207 VAL A C 1
ATOM 1668 O O . VAL A 1 207 ? -5.544 13.065 1.955 1.00 97.00 207 VAL A O 1
ATOM 1671 N N . GLU A 1 208 ? -5.104 10.925 1.492 1.00 94.00 208 GLU A N 1
ATOM 1672 C CA . GLU A 1 208 ? -6.135 10.345 2.356 1.00 94.00 208 GLU A CA 1
ATOM 1673 C C . GLU A 1 208 ? -6.002 10.784 3.823 1.00 94.00 208 GLU A C 1
ATOM 1675 O O . GLU A 1 208 ? -7.011 10.992 4.501 1.00 94.00 208 GLU A O 1
ATOM 1680 N N . GLN A 1 209 ? -4.765 10.967 4.290 1.00 91.94 209 GLN A N 1
ATOM 1681 C CA . GLN A 1 209 ? -4.429 11.489 5.612 1.00 91.94 209 GLN A CA 1
ATOM 1682 C C . GLN A 1 209 ? -4.825 12.963 5.775 1.00 91.94 209 GLN A C 1
ATOM 1684 O O . GLN A 1 209 ? -5.511 13.321 6.731 1.00 91.94 209 GLN A O 1
ATOM 1689 N N . LEU A 1 210 ? -4.402 13.831 4.853 1.00 94.00 210 LEU A N 1
ATOM 1690 C CA . LEU A 1 210 ? -4.569 15.284 4.985 1.00 94.00 210 LEU A CA 1
ATOM 1691 C C . LEU A 1 210 ? -6.017 15.739 4.771 1.00 94.00 210 LEU A C 1
ATOM 1693 O O . LEU A 1 210 ? -6.431 16.756 5.332 1.00 94.00 210 LEU A O 1
ATOM 1697 N N . VAL A 1 211 ? -6.787 15.000 3.966 1.00 94.62 211 VAL A N 1
ATOM 1698 C CA . VAL A 1 211 ? -8.188 15.324 3.649 1.00 94.62 211 VAL A CA 1
ATOM 1699 C C . VAL A 1 211 ? -9.183 14.835 4.701 1.00 94.62 211 VAL A C 1
ATOM 1701 O O . VAL A 1 211 ? -10.344 15.245 4.672 1.00 94.62 211 VAL A O 1
ATOM 1704 N N . GLU A 1 212 ? -8.767 13.954 5.616 1.00 88.50 212 GLU A N 1
ATOM 1705 C CA . GLU A 1 212 ? -9.644 13.396 6.649 1.00 88.50 212 GLU A CA 1
ATOM 1706 C C . GLU A 1 212 ? -10.254 14.512 7.508 1.00 88.50 212 GLU A C 1
ATOM 1708 O O . GLU A 1 212 ? -9.532 15.268 8.166 1.00 88.50 212 GLU A O 1
ATOM 1713 N N . ASP A 1 213 ? -11.588 14.591 7.469 1.00 87.94 213 ASP A N 1
ATOM 1714 C CA . ASP A 1 213 ? -12.435 15.598 8.119 1.00 87.94 213 ASP A CA 1
ATOM 1715 C C . ASP A 1 213 ? -12.136 17.061 7.723 1.00 87.94 213 ASP A C 1
ATOM 1717 O O . ASP A 1 213 ? -12.472 17.989 8.457 1.00 87.94 213 ASP A O 1
ATOM 1721 N N . ARG A 1 214 ? -11.538 17.283 6.538 1.00 91.75 214 ARG A N 1
ATOM 1722 C CA . ARG A 1 214 ? -11.098 18.606 6.046 1.00 91.75 214 ARG A CA 1
ATOM 1723 C C . ARG A 1 214 ? -11.488 18.868 4.581 1.00 91.75 214 ARG A C 1
ATOM 1725 O O . ARG A 1 214 ? -10.711 18.581 3.662 1.00 91.75 214 ARG A O 1
ATOM 1732 N N . PRO A 1 215 ? -12.689 19.422 4.316 1.00 92.62 215 PRO A N 1
ATOM 1733 C CA . PRO A 1 215 ? -13.203 19.646 2.958 1.00 92.62 215 PRO A CA 1
ATOM 1734 C C . PRO A 1 215 ? -12.323 20.544 2.073 1.00 92.62 215 PRO A C 1
ATOM 1736 O O . PRO A 1 215 ? -12.254 20.360 0.857 1.00 92.62 215 PRO A O 1
ATOM 1739 N N . GLU A 1 216 ? -11.641 21.524 2.659 1.00 94.25 216 GLU A N 1
ATOM 1740 C CA . GLU A 1 216 ? -10.725 22.425 1.963 1.00 94.25 216 GLU A CA 1
ATOM 1741 C C . GLU A 1 216 ? -9.487 21.692 1.433 1.00 94.25 216 GLU A C 1
ATOM 1743 O O . GLU A 1 216 ? -9.094 21.903 0.282 1.00 94.25 216 GLU A O 1
ATOM 1748 N N . MET A 1 217 ? -8.931 20.770 2.225 1.00 94.62 217 MET A N 1
ATOM 1749 C CA . MET A 1 217 ? -7.831 19.907 1.795 1.00 94.62 217 MET A CA 1
ATOM 1750 C C . MET A 1 217 ? -8.313 18.901 0.755 1.00 94.62 217 MET A C 1
ATOM 1752 O O . MET A 1 217 ? -7.622 18.684 -0.241 1.00 94.62 217 MET A O 1
ATOM 1756 N N . ALA A 1 218 ? -9.524 18.354 0.924 1.00 94.06 218 ALA A N 1
ATOM 1757 C CA . ALA A 1 218 ? -10.139 17.470 -0.066 1.00 94.06 218 ALA A CA 1
ATOM 1758 C C . ALA A 1 218 ? -10.228 18.146 -1.439 1.00 94.06 218 ALA A C 1
ATOM 1760 O O . ALA A 1 218 ? -9.857 17.552 -2.448 1.00 94.06 218 ALA A O 1
ATOM 1761 N N . LYS A 1 219 ? -10.629 19.423 -1.482 1.00 95.56 219 LYS A N 1
ATOM 1762 C CA . LYS A 1 219 ? -10.641 20.205 -2.723 1.00 95.56 219 LYS A CA 1
ATOM 1763 C C . LYS A 1 219 ? -9.233 20.444 -3.277 1.00 95.56 219 LYS A C 1
ATOM 1765 O O . LYS A 1 219 ? -9.048 20.315 -4.484 1.00 95.56 219 LYS A O 1
ATOM 1770 N N . LYS A 1 220 ? -8.258 20.792 -2.427 1.00 96.31 220 LYS A N 1
ATOM 1771 C CA . LYS A 1 220 ? -6.866 21.063 -2.839 1.00 96.31 220 LYS A CA 1
ATOM 1772 C C . LYS A 1 220 ? -6.209 19.837 -3.483 1.00 96.31 220 LYS A C 1
ATOM 1774 O O . LYS A 1 220 ? -5.558 19.972 -4.512 1.00 96.31 220 LYS A O 1
ATOM 1779 N N . TYR A 1 221 ? -6.386 18.658 -2.889 1.00 96.88 221 TYR A N 1
ATOM 1780 C CA . TYR A 1 221 ? -5.673 17.439 -3.280 1.00 96.88 221 TYR A CA 1
ATOM 1781 C C . TYR A 1 221 ? -6.489 16.478 -4.159 1.00 96.88 221 TYR A C 1
ATOM 1783 O O . TYR A 1 221 ? -6.014 15.388 -4.470 1.00 96.88 221 TYR A O 1
ATOM 1791 N N . ASN A 1 222 ? -7.683 16.874 -4.611 1.00 95.44 222 ASN A N 1
ATOM 1792 C CA . ASN A 1 222 ? -8.556 16.022 -5.424 1.00 95.44 222 ASN A CA 1
ATOM 1793 C C . ASN A 1 222 ? -7.881 15.525 -6.718 1.00 95.44 222 ASN A C 1
ATOM 1795 O O . ASN A 1 222 ? -7.903 14.334 -7.024 1.00 95.44 222 ASN A O 1
ATOM 1799 N N . GLU A 1 223 ? -7.247 16.434 -7.464 1.00 96.94 223 GLU A N 1
ATOM 1800 C CA . GLU A 1 223 ? -6.557 16.098 -8.719 1.00 96.94 223 GLU A CA 1
ATOM 1801 C C . GLU A 1 223 ? -5.359 15.175 -8.477 1.00 96.94 223 GLU A C 1
ATOM 1803 O O . GLU A 1 223 ? -5.151 14.218 -9.222 1.00 96.94 223 GLU A O 1
ATOM 1808 N N . LEU A 1 224 ? -4.617 15.413 -7.391 1.00 97.94 224 LEU A N 1
ATOM 1809 C CA . LEU A 1 224 ? -3.503 14.563 -6.987 1.00 97.94 224 LEU A CA 1
ATOM 1810 C C . LEU A 1 224 ? -3.979 13.155 -6.620 1.00 97.94 224 LEU A C 1
ATOM 1812 O O . LEU A 1 224 ? -3.364 12.182 -7.049 1.00 97.94 224 LEU A O 1
ATOM 1816 N N . GLY A 1 225 ? -5.081 13.038 -5.872 1.00 97.81 225 GLY A N 1
ATOM 1817 C CA . GLY A 1 225 ? -5.702 11.752 -5.565 1.00 97.81 225 GLY A CA 1
ATOM 1818 C C . GLY A 1 225 ? -6.049 10.988 -6.842 1.00 97.81 225 GLY A C 1
ATOM 1819 O O . GLY A 1 225 ? -5.624 9.847 -7.006 1.00 97.81 225 GLY A O 1
ATOM 1820 N N . HIS A 1 226 ? -6.718 11.642 -7.798 1.00 97.31 226 HIS A N 1
ATOM 1821 C CA . HIS A 1 226 ? -7.056 11.024 -9.082 1.00 97.31 226 HIS A CA 1
ATOM 1822 C C . HIS A 1 226 ? -5.816 10.587 -9.873 1.00 97.31 226 HIS A C 1
ATOM 1824 O O . HIS A 1 226 ? -5.784 9.477 -10.407 1.00 97.31 226 HIS A O 1
ATOM 1830 N N . TRP A 1 227 ? -4.776 11.424 -9.911 1.00 98.00 227 TRP A N 1
ATOM 1831 C CA . TRP A 1 227 ? -3.499 11.075 -10.530 1.00 98.00 227 TRP A CA 1
ATOM 1832 C C . TRP A 1 227 ? -2.872 9.841 -9.868 1.00 98.00 227 TRP A C 1
ATOM 1834 O O . TRP A 1 227 ? -2.473 8.921 -10.579 1.00 98.00 227 TRP A O 1
ATOM 1844 N N . CYS A 1 228 ? -2.856 9.758 -8.532 1.00 98.56 228 CYS A N 1
ATOM 1845 C CA . CYS A 1 228 ? -2.304 8.602 -7.818 1.00 98.56 228 CYS A CA 1
ATOM 1846 C C . CYS A 1 228 ? -3.044 7.311 -8.181 1.00 98.56 228 CYS A C 1
ATOM 1848 O O . CYS A 1 228 ? -2.400 6.303 -8.462 1.00 98.56 228 CYS A O 1
ATOM 1850 N N . ILE A 1 229 ? -4.381 7.351 -8.242 1.00 98.44 229 ILE A N 1
ATOM 1851 C CA . ILE A 1 229 ? -5.185 6.206 -8.691 1.00 98.44 229 ILE A CA 1
ATOM 1852 C C . ILE A 1 229 ? -4.775 5.793 -10.103 1.00 98.44 229 ILE A C 1
ATOM 1854 O O . ILE A 1 229 ? -4.464 4.627 -10.326 1.00 98.44 229 ILE A O 1
ATOM 1858 N N . GLN A 1 230 ? -4.719 6.735 -11.049 1.00 98.00 230 GLN A N 1
ATOM 1859 C CA . GLN A 1 230 ? -4.315 6.430 -12.423 1.00 98.00 230 GLN A CA 1
ATOM 1860 C C . GLN A 1 230 ? -2.928 5.785 -12.485 1.00 98.00 230 GLN A C 1
ATOM 1862 O O . GLN A 1 230 ? -2.764 4.798 -13.197 1.00 98.00 230 GLN A O 1
ATOM 1867 N N . GLN A 1 231 ? -1.954 6.301 -11.728 1.00 98.38 231 GLN A N 1
ATOM 1868 C CA . GLN A 1 231 ? -0.607 5.733 -11.692 1.00 98.38 231 GLN A CA 1
ATOM 1869 C C . GLN A 1 231 ? -0.597 4.321 -11.100 1.00 98.38 231 GLN A C 1
ATOM 1871 O O . GLN A 1 231 ? 0.003 3.440 -11.699 1.00 98.38 231 GLN A O 1
ATOM 1876 N N . ILE A 1 232 ? -1.291 4.071 -9.982 1.00 98.69 232 ILE A N 1
ATOM 1877 C CA . ILE A 1 232 ? -1.368 2.731 -9.371 1.00 98.69 232 ILE A CA 1
ATOM 1878 C C . ILE A 1 232 ? -2.007 1.732 -10.345 1.00 98.69 232 ILE A C 1
ATOM 1880 O O . ILE A 1 232 ? -1.520 0.614 -10.496 1.00 98.69 232 ILE A O 1
ATOM 1884 N N . LEU A 1 233 ? -3.064 2.129 -11.060 1.00 98.44 233 LEU A N 1
ATOM 1885 C CA . LEU A 1 233 ? -3.747 1.250 -12.013 1.00 98.44 233 LEU A CA 1
ATOM 1886 C C . LEU A 1 233 ? -2.872 0.841 -13.208 1.00 98.44 233 LEU A C 1
ATOM 1888 O O . LEU A 1 233 ? -3.109 -0.225 -13.773 1.00 98.44 233 LEU A O 1
ATOM 1892 N N . GLN A 1 234 ? -1.841 1.617 -13.562 1.00 98.31 234 GLN A N 1
ATOM 1893 C CA .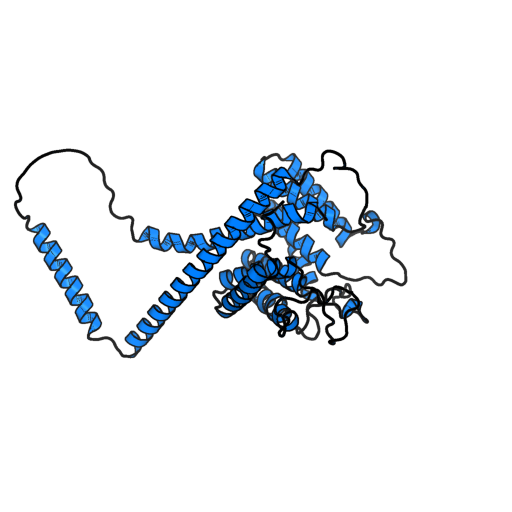 GLN A 1 234 ? -0.867 1.216 -14.586 1.00 98.31 234 GLN A CA 1
ATOM 1894 C C . GLN A 1 234 ? -0.064 -0.029 -14.189 1.00 98.31 234 GLN A C 1
ATOM 1896 O O . GLN A 1 234 ? 0.487 -0.693 -15.056 1.00 98.31 234 GLN A O 1
ATOM 1901 N N . HIS A 1 235 ? 0.006 -0.384 -12.905 1.00 98.69 235 HIS A N 1
ATOM 1902 C CA . HIS A 1 235 ? 0.741 -1.567 -12.448 1.00 98.69 235 HIS A CA 1
ATOM 1903 C C . HIS A 1 235 ? -0.011 -2.882 -12.688 1.00 98.69 235 HIS A C 1
ATOM 1905 O O . HIS A 1 235 ? 0.562 -3.958 -12.517 1.00 98.69 235 HIS A O 1
ATOM 1911 N N . VAL A 1 236 ? -1.274 -2.808 -13.122 1.00 98.44 236 VAL A N 1
ATOM 1912 C CA . VAL A 1 236 ? -2.065 -3.958 -13.566 1.00 98.44 236 VAL A CA 1
ATOM 1913 C C . VAL A 1 236 ? -1.615 -4.361 -14.973 1.00 98.44 236 VAL A C 1
ATOM 1915 O O . VAL A 1 236 ? -1.944 -3.705 -15.956 1.00 98.44 236 VAL A O 1
ATOM 1918 N N . GLN A 1 237 ? -0.871 -5.457 -15.071 1.00 98.19 237 GLN A N 1
ATOM 1919 C CA . GLN A 1 237 ? -0.208 -5.916 -16.294 1.00 98.19 237 GLN A CA 1
ATOM 1920 C C . GLN A 1 237 ? -0.657 -7.331 -16.683 1.00 98.19 237 GLN A C 1
ATOM 1922 O O . GLN A 1 237 ? -1.475 -7.957 -15.997 1.00 98.19 237 GLN A O 1
ATOM 1927 N N . ARG A 1 238 ? -0.142 -7.834 -17.816 1.00 96.75 238 ARG A N 1
ATOM 1928 C CA . ARG A 1 238 ? -0.435 -9.183 -18.344 1.00 96.75 238 ARG A CA 1
ATOM 1929 C C . ARG A 1 238 ? -1.945 -9.439 -18.479 1.00 96.75 238 ARG A C 1
ATOM 1931 O O . ARG A 1 238 ? -2.484 -10.393 -17.916 1.00 96.75 238 ARG A O 1
ATOM 1938 N N . ASP A 1 239 ? -2.636 -8.527 -19.164 1.00 94.94 239 ASP A N 1
ATOM 1939 C CA . ASP A 1 239 ? -4.098 -8.534 -19.353 1.00 94.94 239 ASP A CA 1
ATOM 1940 C C . ASP A 1 239 ? -4.894 -8.579 -18.033 1.00 94.94 239 ASP A C 1
ATOM 1942 O O . ASP A 1 239 ? -5.979 -9.155 -17.931 1.00 94.94 239 ASP A O 1
ATOM 1946 N N . GLY A 1 240 ? -4.336 -7.964 -16.988 1.00 95.25 240 GLY A N 1
ATOM 1947 C CA . GLY A 1 240 ? -4.937 -7.898 -15.662 1.00 95.25 240 GLY A CA 1
ATOM 1948 C C . GLY A 1 240 ? -4.748 -9.146 -14.811 1.00 95.25 240 GLY A C 1
ATOM 1949 O O . GLY A 1 240 ? -5.549 -9.371 -13.901 1.00 95.25 240 GLY A O 1
ATOM 1950 N N . ASN A 1 241 ? -3.720 -9.945 -15.096 1.00 97.06 241 ASN A N 1
ATOM 1951 C CA . ASN A 1 241 ? -3.373 -11.151 -14.341 1.00 97.06 241 ASN A CA 1
ATOM 1952 C C . ASN A 1 241 ? -2.097 -10.997 -13.503 1.00 97.06 241 ASN A C 1
ATOM 1954 O O . ASN A 1 241 ? -1.688 -11.955 -12.853 1.00 97.06 241 ASN A O 1
ATOM 1958 N N . ALA A 1 242 ? -1.480 -9.811 -13.471 1.00 97.88 242 ALA A N 1
ATOM 1959 C CA . ALA A 1 242 ? -0.345 -9.530 -12.599 1.00 97.88 242 ALA A CA 1
ATOM 1960 C C . ALA A 1 242 ? -0.337 -8.080 -12.102 1.00 97.88 242 ALA A C 1
ATOM 1962 O O . ALA A 1 242 ? -0.746 -7.173 -12.824 1.00 97.88 242 ALA A O 1
ATOM 1963 N N . ILE A 1 243 ? 0.176 -7.876 -10.887 1.00 98.56 243 ILE A N 1
ATOM 1964 C CA . ILE A 1 243 ? 0.599 -6.564 -10.381 1.00 98.56 243 ILE A CA 1
ATOM 1965 C C . ILE A 1 243 ? 2.128 -6.544 -10.381 1.00 98.56 243 ILE A C 1
ATOM 1967 O O . ILE A 1 243 ? 2.736 -7.422 -9.761 1.00 98.56 243 ILE A O 1
ATOM 1971 N N . LEU A 1 244 ? 2.732 -5.596 -11.101 1.00 98.56 244 LEU A N 1
ATOM 1972 C CA . LEU A 1 244 ? 4.189 -5.447 -11.222 1.00 98.56 244 LEU A CA 1
ATOM 1973 C C . LEU A 1 244 ? 4.655 -4.203 -10.465 1.00 98.56 244 LEU A C 1
ATOM 1975 O O . LEU A 1 244 ? 4.039 -3.149 -10.571 1.00 98.56 244 LEU A O 1
ATOM 1979 N N . GLU A 1 245 ? 5.761 -4.293 -9.732 1.00 98.25 245 GLU A N 1
ATOM 1980 C CA . GLU A 1 245 ? 6.255 -3.194 -8.883 1.00 98.25 245 GLU A CA 1
ATOM 1981 C C . GLU A 1 245 ? 6.730 -1.973 -9.680 1.00 98.25 245 GLU A C 1
ATOM 1983 O O . GLU A 1 245 ? 6.632 -0.834 -9.211 1.00 98.25 245 GLU A O 1
ATOM 1988 N N . CYS A 1 246 ? 7.248 -2.212 -10.885 1.00 97.75 246 CYS A N 1
ATOM 1989 C CA . CYS A 1 246 ? 7.851 -1.198 -11.736 1.00 97.75 246 CYS A CA 1
ATOM 1990 C C . CYS A 1 246 ? 7.341 -1.326 -13.172 1.00 97.75 246 CYS A C 1
ATOM 1992 O O . CYS A 1 246 ? 7.484 -2.374 -13.802 1.00 97.75 246 CYS A O 1
ATOM 1994 N N . VAL A 1 247 ? 6.816 -0.227 -13.701 1.00 98.06 247 VAL A N 1
ATOM 1995 C CA . VAL A 1 247 ? 6.390 -0.080 -15.099 1.00 98.06 247 VAL A CA 1
ATOM 1996 C C . VAL A 1 247 ? 7.079 1.139 -15.711 1.00 98.06 247 VAL A C 1
ATOM 1998 O O . VAL A 1 247 ? 7.755 1.903 -15.017 1.00 98.06 247 VAL A O 1
ATOM 2001 N N . SER A 1 248 ? 6.987 1.327 -17.020 1.00 96.81 248 SER A N 1
ATOM 2002 C CA . SER A 1 248 ? 7.406 2.582 -17.650 1.00 96.81 248 SER A CA 1
ATOM 2003 C C . SER A 1 248 ? 6.461 3.728 -17.266 1.00 96.81 248 SER A C 1
ATOM 2005 O O . SER A 1 248 ? 5.371 3.514 -16.739 1.00 96.81 248 SER A O 1
ATOM 2007 N N . THR A 1 249 ? 6.856 4.974 -17.526 1.00 93.56 249 THR A N 1
ATOM 2008 C CA . THR A 1 249 ? 6.029 6.156 -17.211 1.00 93.56 249 THR A CA 1
ATOM 2009 C C . THR A 1 249 ? 4.736 6.250 -18.031 1.00 93.56 249 THR A C 1
ATOM 2011 O O . THR A 1 249 ? 3.815 6.962 -17.641 1.00 93.56 249 THR A O 1
ATOM 2014 N N . ASP A 1 250 ? 4.646 5.525 -19.146 1.00 94.06 250 ASP A N 1
ATOM 2015 C CA . ASP A 1 250 ? 3.441 5.331 -19.961 1.00 94.06 250 ASP A CA 1
ATOM 2016 C C . ASP A 1 250 ? 2.676 4.034 -19.616 1.00 94.06 250 ASP A C 1
ATOM 2018 O O . ASP A 1 250 ? 1.735 3.659 -20.318 1.00 94.06 250 ASP A O 1
ATOM 2022 N N . GLY A 1 251 ? 3.047 3.356 -18.524 1.00 95.62 251 GLY A N 1
ATOM 2023 C CA . GLY A 1 251 ? 2.324 2.206 -17.982 1.00 95.62 251 GLY A CA 1
ATOM 2024 C C . GLY A 1 251 ? 2.520 0.899 -18.749 1.00 95.62 251 GLY A C 1
ATOM 2025 O O . GLY A 1 251 ? 1.639 0.042 -18.724 1.00 95.62 251 GLY A O 1
ATOM 2026 N N . GLN A 1 252 ? 3.643 0.737 -19.449 1.00 96.75 252 GLN A N 1
ATOM 2027 C CA . GLN A 1 252 ? 4.018 -0.511 -20.114 1.00 96.75 252 GLN A CA 1
ATOM 2028 C C . GLN A 1 252 ? 4.940 -1.348 -19.223 1.00 96.75 252 GLN A C 1
ATOM 2030 O O . GLN A 1 252 ? 5.739 -0.829 -18.438 1.00 96.75 252 GLN A O 1
ATOM 2035 N N . GLU A 1 253 ? 4.857 -2.666 -19.362 1.00 97.00 253 GLU A N 1
ATOM 2036 C CA . GLU A 1 253 ? 5.773 -3.577 -18.687 1.00 97.00 253 GLU A CA 1
ATOM 2037 C C . GLU A 1 253 ? 7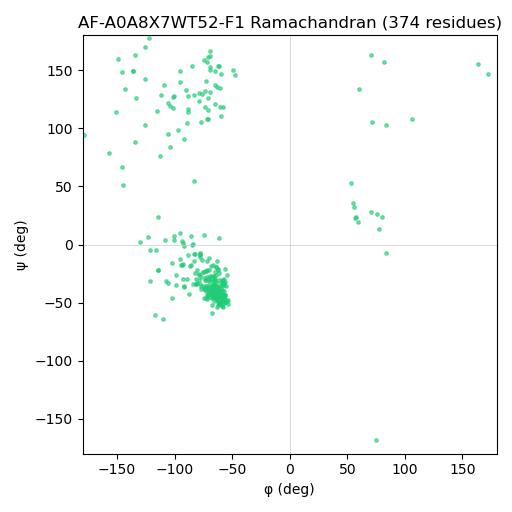.226 -3.370 -19.149 1.00 97.00 253 GLU A C 1
ATOM 2039 O O . GLU A 1 253 ? 7.521 -3.242 -20.340 1.00 97.00 253 GLU A O 1
ATOM 2044 N N . LEU A 1 254 ? 8.151 -3.354 -18.187 1.00 96.75 254 LEU A N 1
ATOM 2045 C CA . LEU A 1 254 ? 9.583 -3.220 -18.449 1.00 96.75 254 LEU A CA 1
ATOM 2046 C C . LEU A 1 254 ? 10.225 -4.587 -18.758 1.00 96.75 254 LEU A C 1
ATOM 2048 O O . LEU A 1 254 ? 9.779 -5.619 -18.260 1.00 96.75 254 LEU A O 1
ATOM 2052 N N . PRO A 1 255 ? 11.330 -4.635 -19.519 1.00 95.00 255 PRO A N 1
ATOM 2053 C CA . PRO A 1 255 ? 12.076 -5.873 -19.706 1.00 95.00 255 PRO A CA 1
ATOM 2054 C C . PRO A 1 255 ? 12.903 -6.255 -18.464 1.00 95.00 255 PRO A C 1
ATOM 2056 O O . PRO A 1 255 ? 13.303 -5.417 -17.653 1.00 95.00 255 PRO A O 1
ATOM 2059 N N . GLY A 1 256 ? 13.257 -7.540 -18.373 1.00 95.31 256 GLY A N 1
ATOM 2060 C CA . GLY A 1 256 ? 14.193 -8.060 -17.373 1.00 95.31 256 GLY A CA 1
ATOM 2061 C C . GLY A 1 256 ? 13.609 -8.178 -15.962 1.00 95.31 256 GLY A C 1
ATOM 2062 O O . GLY A 1 256 ? 12.403 -8.083 -15.754 1.00 95.31 256 GLY A O 1
ATOM 2063 N N . CYS A 1 257 ? 14.478 -8.403 -14.973 1.00 96.69 257 CYS A N 1
ATOM 2064 C CA . CYS A 1 257 ? 14.047 -8.667 -13.596 1.00 96.69 257 CYS A CA 1
ATOM 2065 C C . CYS A 1 257 ? 13.260 -7.502 -12.980 1.00 96.69 257 CYS A C 1
ATOM 2067 O O . CYS A 1 257 ? 12.390 -7.741 -12.155 1.00 96.69 257 CYS A O 1
ATOM 2069 N N . LEU A 1 258 ? 13.545 -6.257 -13.386 1.00 95.06 258 LEU A N 1
ATOM 2070 C CA . LEU A 1 258 ? 12.859 -5.075 -12.863 1.00 95.06 258 LEU A CA 1
ATOM 2071 C C . LEU A 1 258 ? 11.371 -5.064 -13.228 1.00 95.06 258 LEU A C 1
ATOM 2073 O O . LEU A 1 258 ? 10.548 -4.780 -12.366 1.00 95.06 258 LEU A O 1
ATOM 2077 N N . GLY A 1 259 ? 11.032 -5.378 -14.481 1.00 96.62 259 GLY A N 1
ATOM 2078 C CA . GLY A 1 259 ? 9.638 -5.384 -14.925 1.00 96.62 259 GLY A CA 1
ATOM 2079 C C . GLY A 1 259 ? 8.865 -6.622 -14.504 1.00 96.62 259 GLY A C 1
ATOM 2080 O O . GLY A 1 259 ? 7.667 -6.535 -14.300 1.00 96.62 259 GLY A O 1
ATOM 2081 N N . ARG A 1 260 ? 9.536 -7.757 -14.281 1.00 97.88 260 ARG A N 1
ATOM 2082 C CA . ARG A 1 260 ? 8.880 -8.983 -13.797 1.00 97.88 260 ARG A CA 1
ATOM 2083 C C . ARG A 1 260 ? 8.661 -9.028 -12.286 1.00 97.88 260 ARG A C 1
ATOM 2085 O O . ARG A 1 260 ? 8.034 -9.964 -11.796 1.00 97.88 260 ARG A O 1
ATOM 2092 N N . HIS A 1 261 ? 9.212 -8.067 -11.549 1.00 98.44 261 HIS A N 1
ATOM 2093 C CA . HIS A 1 261 ? 9.204 -8.068 -10.095 1.00 98.44 261 HIS A CA 1
ATOM 2094 C C . HIS A 1 261 ? 7.801 -7.840 -9.528 1.00 98.44 261 HIS A C 1
ATOM 2096 O O . HIS A 1 261 ? 7.117 -6.884 -9.897 1.00 98.44 261 HIS A O 1
ATOM 2102 N N . GLN A 1 262 ? 7.405 -8.687 -8.579 1.00 98.69 262 GLN A N 1
ATOM 2103 C CA . GLN A 1 262 ? 6.160 -8.554 -7.833 1.00 98.69 262 GLN A CA 1
ATOM 2104 C C . GLN A 1 262 ? 6.435 -8.558 -6.332 1.00 98.69 262 GLN A C 1
ATOM 2106 O O . GLN A 1 262 ? 7.259 -9.335 -5.844 1.00 98.69 262 GLN A O 1
ATOM 2111 N N . ASN A 1 263 ? 5.680 -7.749 -5.595 1.00 98.62 263 ASN A N 1
ATOM 2112 C CA . ASN A 1 263 ? 5.614 -7.784 -4.141 1.00 98.62 263 ASN A CA 1
ATOM 2113 C C . ASN A 1 263 ? 4.138 -7.936 -3.729 1.00 98.62 263 ASN A C 1
ATOM 2115 O O . ASN A 1 263 ? 3.376 -6.966 -3.792 1.00 98.62 263 ASN A O 1
ATOM 2119 N N . PRO A 1 264 ? 3.702 -9.143 -3.318 1.00 98.56 264 PRO A N 1
ATOM 2120 C CA . PRO A 1 264 ? 2.317 -9.375 -2.913 1.00 98.56 264 PRO A CA 1
ATOM 2121 C C . PRO A 1 264 ? 1.854 -8.454 -1.779 1.00 98.56 264 PRO A C 1
ATOM 2123 O O . PRO A 1 264 ? 0.701 -8.031 -1.776 1.00 98.56 264 PRO A O 1
ATOM 2126 N N . GLY A 1 265 ? 2.749 -8.115 -0.845 1.00 98.06 265 GLY A N 1
ATOM 2127 C CA . GLY A 1 265 ? 2.454 -7.206 0.261 1.00 98.06 265 GLY A CA 1
ATOM 2128 C C . GLY A 1 265 ? 2.117 -5.795 -0.210 1.00 98.06 265 GLY A C 1
ATOM 2129 O O . GLY A 1 265 ? 1.099 -5.253 0.208 1.00 98.06 265 GLY A O 1
ATOM 2130 N N . HIS A 1 266 ? 2.920 -5.222 -1.113 1.00 98.12 266 HIS A N 1
ATOM 2131 C CA . HIS A 1 266 ? 2.652 -3.888 -1.667 1.00 98.12 266 HIS A CA 1
ATOM 2132 C C . HIS A 1 266 ? 1.366 -3.879 -2.489 1.00 98.12 266 HIS A C 1
ATOM 2134 O O . HIS A 1 266 ? 0.594 -2.930 -2.410 1.00 98.12 266 HIS A O 1
ATOM 2140 N N . ALA A 1 267 ? 1.105 -4.936 -3.261 1.00 98.75 267 ALA A N 1
ATOM 2141 C CA . ALA A 1 267 ? -0.135 -5.030 -4.020 1.00 98.75 267 ALA A CA 1
ATOM 2142 C C . ALA A 1 267 ? -1.361 -5.053 -3.087 1.00 98.75 267 ALA A C 1
ATOM 2144 O O . ALA A 1 267 ? -2.325 -4.333 -3.335 1.00 98.75 267 ALA A O 1
ATOM 2145 N N . LEU A 1 268 ? -1.295 -5.801 -1.979 1.00 98.62 268 LEU A N 1
ATOM 2146 C CA . LEU A 1 268 ? -2.340 -5.829 -0.948 1.00 98.62 268 LEU A CA 1
ATOM 2147 C C . LEU A 1 268 ? -2.507 -4.475 -0.243 1.00 98.62 268 LEU A C 1
ATOM 2149 O O . LEU A 1 268 ? -3.641 -4.050 -0.014 1.00 98.62 268 LEU A O 1
ATOM 2153 N N . GLU A 1 269 ? -1.401 -3.788 0.052 1.00 98.38 269 GLU A N 1
ATOM 2154 C CA . GLU A 1 269 ? -1.395 -2.437 0.624 1.00 98.38 269 GLU A CA 1
ATOM 2155 C C . GLU A 1 269 ? -2.064 -1.422 -0.314 1.00 98.38 269 GLU A C 1
ATOM 2157 O O . GLU A 1 269 ? -3.010 -0.724 0.058 1.00 98.38 269 GLU A O 1
ATOM 2162 N N . ALA A 1 270 ? -1.657 -1.418 -1.585 1.00 98.31 270 ALA A N 1
ATOM 2163 C CA . ALA A 1 270 ? -2.294 -0.621 -2.624 1.00 98.31 270 ALA A CA 1
ATOM 2164 C C . ALA A 1 270 ? -3.786 -0.957 -2.741 1.00 98.31 270 ALA A C 1
ATOM 2166 O O . ALA A 1 270 ? -4.610 -0.057 -2.879 1.00 98.31 270 ALA A O 1
ATOM 2167 N N . GLY A 1 271 ? -4.155 -2.235 -2.630 1.00 98.31 271 GLY A N 1
ATOM 2168 C CA . GLY A 1 271 ? -5.542 -2.684 -2.679 1.00 98.31 271 GLY A CA 1
ATOM 2169 C C . GLY A 1 271 ? -6.427 -2.004 -1.643 1.00 98.31 271 GLY A C 1
ATOM 2170 O O . GLY A 1 271 ? -7.493 -1.497 -1.995 1.00 98.31 271 GLY A O 1
ATOM 2171 N N . TRP A 1 272 ? -5.991 -1.921 -0.386 1.00 97.50 272 TRP A N 1
ATOM 2172 C CA . TRP A 1 272 ? -6.802 -1.256 0.633 1.00 97.50 272 TRP A CA 1
ATOM 2173 C C . TRP A 1 272 ? -6.744 0.275 0.544 1.00 97.50 272 TRP A C 1
ATOM 2175 O O . TRP A 1 272 ? -7.749 0.915 0.859 1.00 97.50 272 TRP A O 1
ATOM 2185 N N . PHE A 1 273 ? -5.658 0.876 0.038 1.00 97.56 273 PHE A N 1
ATOM 2186 C CA . PHE A 1 273 ? -5.649 2.306 -0.308 1.00 97.56 273 PHE A CA 1
ATOM 2187 C C . PHE A 1 273 ? -6.679 2.635 -1.396 1.00 97.56 273 PHE A C 1
ATOM 2189 O O . PHE A 1 273 ? -7.479 3.559 -1.241 1.00 97.56 273 PHE A O 1
ATOM 2196 N N . LEU A 1 274 ? -6.702 1.853 -2.482 1.00 98.50 274 LEU A N 1
ATOM 2197 C CA . LEU A 1 274 ? -7.670 2.010 -3.569 1.00 98.50 274 LEU A CA 1
ATOM 2198 C C . LEU A 1 274 ? -9.103 1.808 -3.065 1.00 98.50 274 LEU A C 1
ATOM 2200 O O . LEU A 1 274 ? -9.991 2.577 -3.427 1.00 98.50 274 LEU A O 1
ATOM 2204 N N . LEU A 1 275 ? -9.327 0.802 -2.213 1.00 97.25 275 LEU A N 1
ATOM 2205 C CA . LEU A 1 275 ? -10.630 0.527 -1.612 1.00 97.25 275 LEU A CA 1
ATOM 2206 C C . LEU A 1 275 ? -11.102 1.689 -0.730 1.00 97.25 275 LEU A C 1
ATOM 2208 O O . LEU A 1 275 ? -12.244 2.127 -0.852 1.00 97.25 275 LEU A O 1
ATOM 2212 N N . GLN A 1 276 ? -10.221 2.233 0.110 1.00 94.88 276 GLN A N 1
ATOM 2213 C CA . GLN A 1 276 ? -10.528 3.379 0.960 1.00 94.88 276 GLN A CA 1
ATOM 2214 C C . GLN A 1 276 ? -10.899 4.621 0.137 1.00 94.88 276 GLN A C 1
ATOM 2216 O O . GLN A 1 276 ? -11.918 5.265 0.412 1.00 94.88 276 GLN A O 1
ATOM 2221 N N . TYR A 1 277 ? -10.116 4.918 -0.904 1.00 95.81 277 TYR A N 1
ATOM 2222 C CA . TYR A 1 277 ? -10.408 6.009 -1.829 1.00 95.81 277 TYR A CA 1
ATOM 2223 C C . TYR A 1 277 ? -11.757 5.798 -2.533 1.00 95.81 277 TYR A C 1
ATOM 2225 O O . TYR A 1 277 ? -12.591 6.710 -2.558 1.00 95.81 277 TYR A O 1
ATOM 2233 N N . ALA A 1 278 ? -11.997 4.586 -3.046 1.00 97.19 278 ALA A N 1
ATOM 2234 C CA . ALA A 1 278 ? -13.229 4.203 -3.728 1.00 97.19 278 ALA A CA 1
ATOM 2235 C C . ALA A 1 278 ? -14.464 4.370 -2.837 1.00 97.19 278 ALA A C 1
ATOM 2237 O O . ALA A 1 278 ? -15.465 4.924 -3.286 1.00 97.19 278 ALA A O 1
ATOM 2238 N N . THR A 1 279 ? -14.399 3.948 -1.572 1.00 93.38 279 THR A N 1
ATOM 2239 C CA . THR A 1 279 ? -15.517 4.072 -0.628 1.00 93.38 279 THR A CA 1
ATOM 2240 C C . THR A 1 279 ? -15.875 5.532 -0.362 1.00 93.38 279 THR A C 1
ATOM 2242 O O . THR A 1 279 ? -17.055 5.884 -0.402 1.00 93.38 279 THR A O 1
ATOM 2245 N N . ARG A 1 280 ? -14.888 6.418 -0.170 1.00 91.00 280 ARG A N 1
ATOM 2246 C CA . ARG A 1 280 ? -15.156 7.855 0.032 1.00 91.00 280 ARG A CA 1
ATOM 2247 C C . ARG A 1 280 ? -15.775 8.517 -1.196 1.00 91.00 280 ARG A C 1
ATOM 2249 O O . ARG A 1 280 ? -16.617 9.397 -1.049 1.00 91.00 280 ARG A O 1
ATOM 2256 N N . HIS A 1 281 ? -15.359 8.095 -2.388 1.00 93.62 281 HIS A N 1
ATOM 2257 C CA . HIS A 1 281 ? -15.817 8.659 -3.660 1.00 93.62 281 HIS A CA 1
ATOM 2258 C C . HIS A 1 281 ? -17.019 7.913 -4.256 1.00 93.62 281 HIS A C 1
ATOM 2260 O O . HIS A 1 281 ? -17.489 8.286 -5.327 1.00 93.62 281 HIS A O 1
ATOM 2266 N N . GLN A 1 282 ? -17.527 6.881 -3.570 1.00 96.12 282 GLN A N 1
ATOM 2267 C CA . GLN A 1 282 ? -18.621 6.024 -4.038 1.00 96.12 282 GLN A CA 1
ATOM 2268 C C . GLN A 1 282 ? -18.347 5.399 -5.425 1.00 96.12 282 GLN A C 1
ATOM 2270 O O . GLN A 1 282 ? -19.254 5.230 -6.241 1.00 96.12 282 GLN A O 1
ATOM 2275 N N . ASP A 1 283 ? -17.087 5.048 -5.701 1.00 97.62 283 ASP A N 1
ATOM 2276 C CA . ASP A 1 283 ? -16.663 4.448 -6.969 1.00 97.62 283 ASP A CA 1
ATOM 2277 C C . ASP A 1 283 ? -16.708 2.913 -6.900 1.00 97.62 283 ASP A C 1
ATOM 2279 O O . ASP A 1 283 ? -15.741 2.235 -6.543 1.00 97.62 283 ASP A O 1
ATOM 2283 N N . GLU A 1 284 ? -17.851 2.342 -7.278 1.00 97.69 284 GLU A N 1
ATOM 2284 C CA . GLU A 1 284 ? -18.047 0.887 -7.288 1.00 97.69 284 GLU A CA 1
ATOM 2285 C C . GLU A 1 284 ? -17.139 0.152 -8.290 1.00 97.69 284 GLU A C 1
ATOM 2287 O O . GLU A 1 284 ? -16.810 -1.020 -8.084 1.00 97.69 284 GLU A O 1
ATOM 2292 N N . LYS A 1 285 ? -16.698 0.814 -9.370 1.00 98.19 285 LYS A N 1
ATOM 2293 C CA . LYS A 1 285 ? -15.792 0.188 -10.346 1.00 98.19 285 LYS A CA 1
ATOM 2294 C C . LYS A 1 285 ? -14.400 0.044 -9.753 1.00 98.19 285 LYS A C 1
ATOM 2296 O O . LYS A 1 285 ? -13.810 -1.033 -9.853 1.00 98.19 285 LYS A O 1
ATOM 2301 N N . LEU A 1 286 ? -13.900 1.102 -9.117 1.00 98.44 286 LEU A N 1
ATOM 2302 C CA . LEU A 1 286 ? -12.606 1.077 -8.447 1.00 98.44 286 LEU A CA 1
ATOM 2303 C C . LEU A 1 286 ? -12.613 0.112 -7.259 1.00 98.44 286 LEU A C 1
ATOM 2305 O O . LEU A 1 286 ? -11.671 -0.660 -7.113 1.00 98.44 286 LEU A O 1
ATOM 2309 N N . LYS A 1 287 ? -13.699 0.081 -6.475 1.00 98.44 287 LYS A N 1
ATOM 2310 C CA . LYS A 1 287 ? -13.892 -0.890 -5.386 1.00 98.44 287 LYS A CA 1
ATOM 2311 C C . LYS A 1 287 ? -13.733 -2.327 -5.881 1.00 98.44 287 LYS A C 1
ATOM 2313 O O . LYS A 1 287 ? -12.956 -3.098 -5.320 1.00 98.44 287 LYS A O 1
ATOM 2318 N N . LYS A 1 288 ? -14.443 -2.681 -6.958 1.00 98.12 288 LYS A N 1
ATOM 2319 C CA . LYS A 1 288 ? -14.355 -4.013 -7.567 1.00 98.12 288 LYS A CA 1
ATOM 2320 C C . LYS A 1 288 ? -12.932 -4.321 -8.035 1.00 98.12 288 LYS A C 1
ATOM 2322 O O . LYS A 1 288 ? -12.418 -5.401 -7.760 1.00 98.12 288 LYS A O 1
ATOM 2327 N N . LEU A 1 289 ? -12.288 -3.366 -8.705 1.00 98.25 289 LEU A N 1
ATOM 2328 C CA . LEU A 1 289 ? -10.929 -3.530 -9.212 1.00 98.25 289 LEU A CA 1
ATOM 2329 C C . LEU A 1 289 ? -9.916 -3.727 -8.074 1.00 98.25 289 LEU A C 1
ATOM 2331 O O . LEU A 1 289 ? -9.088 -4.631 -8.163 1.00 98.25 289 LEU A O 1
ATOM 2335 N N . ALA A 1 290 ? -10.008 -2.947 -6.996 1.00 98.56 290 ALA A N 1
ATOM 2336 C CA . ALA A 1 290 ? -9.158 -3.084 -5.817 1.00 98.56 290 ALA A CA 1
ATOM 2337 C C . ALA A 1 290 ? -9.238 -4.503 -5.226 1.00 98.56 290 ALA A C 1
ATOM 2339 O O . ALA A 1 290 ? -8.214 -5.164 -5.049 1.00 98.56 290 ALA A O 1
ATOM 2340 N N . ILE A 1 291 ? -10.456 -5.014 -5.019 1.00 98.56 291 ILE A N 1
ATOM 2341 C CA . ILE A 1 291 ? -10.678 -6.354 -4.460 1.00 98.56 291 ILE A CA 1
ATOM 2342 C C . ILE A 1 291 ? -10.182 -7.448 -5.414 1.00 98.56 291 ILE A C 1
ATOM 2344 O O . ILE A 1 291 ? -9.447 -8.346 -5.006 1.00 98.56 291 ILE A O 1
ATOM 2348 N N . GLU A 1 292 ? -10.551 -7.391 -6.693 1.00 98.31 292 GLU A N 1
ATOM 2349 C CA . GLU A 1 292 ? -10.219 -8.456 -7.645 1.00 98.31 292 GLU A CA 1
ATOM 2350 C C . GLU A 1 292 ? -8.731 -8.475 -8.016 1.00 98.31 292 GLU A C 1
ATOM 2352 O O . GLU A 1 292 ? -8.124 -9.546 -8.075 1.00 98.31 292 GLU A O 1
ATOM 2357 N N . LYS A 1 293 ? -8.136 -7.304 -8.277 1.00 98.44 293 LYS A N 1
ATOM 2358 C CA . LYS A 1 293 ? -6.797 -7.189 -8.879 1.00 98.44 293 LYS A CA 1
ATOM 2359 C C . LYS A 1 293 ? -5.685 -6.940 -7.875 1.00 98.44 293 LYS A C 1
ATOM 2361 O O . LYS A 1 293 ? -4.596 -7.461 -8.073 1.00 98.44 293 LYS A O 1
ATOM 2366 N N . PHE A 1 294 ? -5.948 -6.190 -6.811 1.00 98.75 294 PHE A N 1
ATOM 2367 C CA . PHE A 1 294 ? -4.929 -5.840 -5.821 1.00 98.75 294 PHE A CA 1
ATOM 2368 C C . PHE A 1 294 ? -5.030 -6.669 -4.535 1.00 98.75 294 PHE A C 1
ATOM 2370 O O . PHE A 1 294 ? -4.061 -6.746 -3.790 1.00 98.75 294 PHE A O 1
ATOM 2377 N N . MET A 1 295 ? -6.152 -7.358 -4.290 1.00 98.62 295 MET A N 1
ATOM 2378 C CA . MET A 1 295 ? -6.302 -8.210 -3.103 1.00 98.62 295 MET A CA 1
ATOM 2379 C C . MET A 1 295 ? -6.331 -9.705 -3.423 1.00 98.62 295 MET A C 1
ATOM 2381 O O . MET A 1 295 ? -5.438 -10.448 -3.017 1.00 98.62 295 MET A O 1
ATOM 2385 N N . LEU A 1 296 ? -7.345 -10.169 -4.157 1.00 98.69 296 LEU A N 1
ATOM 2386 C CA . LEU A 1 296 ? -7.533 -11.599 -4.421 1.00 98.69 296 LEU A CA 1
ATOM 2387 C C . LEU A 1 296 ? -6.421 -12.175 -5.300 1.00 98.69 296 LEU A C 1
ATOM 2389 O O . LEU A 1 296 ? -5.880 -13.234 -4.980 1.00 98.69 296 LEU A O 1
ATOM 2393 N N . LEU A 1 297 ? -6.062 -11.473 -6.377 1.00 98.44 297 LEU A N 1
ATOM 2394 C CA . LEU A 1 297 ? -5.015 -11.910 -7.297 1.00 98.44 297 LEU A CA 1
ATOM 2395 C C . LEU A 1 297 ? -3.632 -12.020 -6.610 1.00 98.44 297 LEU A C 1
ATOM 2397 O O . LEU A 1 297 ? -3.051 -13.105 -6.676 1.00 98.44 297 LEU A O 1
ATOM 2401 N N . PRO A 1 298 ? -3.116 -11.000 -5.891 1.00 98.44 298 PRO A N 1
ATOM 2402 C CA . PRO A 1 298 ? -1.809 -11.092 -5.241 1.00 98.44 298 PRO A CA 1
ATOM 2403 C C . PRO A 1 298 ? -1.791 -12.053 -4.056 1.00 98.44 298 PRO A C 1
ATOM 2405 O O . PRO A 1 298 ? -0.755 -12.657 -3.794 1.00 98.44 298 PRO A O 1
ATOM 2408 N N . LEU A 1 299 ? -2.917 -12.259 -3.359 1.00 98.56 299 LEU A N 1
ATOM 2409 C CA . LEU A 1 299 ? -3.008 -13.330 -2.364 1.00 98.56 299 LEU A CA 1
ATOM 2410 C C . LEU A 1 299 ? -2.877 -14.705 -3.031 1.00 98.56 299 LEU A C 1
ATOM 2412 O O . LEU A 1 299 ? -2.152 -15.559 -2.528 1.00 98.56 299 LEU A O 1
ATOM 2416 N N . ALA A 1 300 ? -3.562 -14.928 -4.156 1.00 97.69 300 ALA A N 1
ATOM 2417 C CA . ALA A 1 300 ? -3.540 -16.212 -4.849 1.00 97.69 300 ALA A CA 1
ATOM 2418 C C . ALA A 1 300 ? -2.142 -16.572 -5.373 1.00 97.69 300 ALA A C 1
ATOM 2420 O O . ALA A 1 300 ? -1.718 -17.716 -5.213 1.00 97.69 300 ALA A O 1
ATOM 2421 N N . SER A 1 301 ? -1.418 -15.613 -5.959 1.00 96.25 301 SER A N 1
ATOM 2422 C CA . SER A 1 301 ? -0.049 -15.836 -6.442 1.00 96.25 301 SER A CA 1
ATOM 2423 C C . SER A 1 301 ? 1.002 -15.770 -5.328 1.00 96.25 301 SER A C 1
ATOM 2425 O O . SER A 1 301 ? 2.008 -16.468 -5.393 1.00 96.25 301 SER A O 1
ATOM 2427 N N . GLY A 1 302 ? 0.781 -14.931 -4.314 1.00 97.81 302 GLY A N 1
ATOM 2428 C CA . GLY A 1 302 ? 1.725 -14.645 -3.233 1.00 97.81 302 GLY A CA 1
ATOM 2429 C C . GLY A 1 302 ? 1.740 -15.660 -2.098 1.00 97.81 302 GLY A C 1
ATOM 2430 O O . GLY A 1 302 ? 2.738 -15.751 -1.384 1.00 97.81 302 GLY A O 1
ATOM 2431 N N . TRP A 1 303 ? 0.650 -16.399 -1.892 1.00 98.31 303 TRP A N 1
ATOM 2432 C CA . TRP A 1 303 ? 0.532 -17.323 -0.769 1.00 98.31 303 TRP A CA 1
ATOM 2433 C C . TRP A 1 303 ? 1.284 -18.631 -1.015 1.00 98.31 303 TRP A C 1
ATOM 2435 O O . TRP A 1 303 ? 0.994 -19.378 -1.951 1.00 98.31 303 TRP A O 1
ATOM 2445 N N . ASP A 1 304 ? 2.200 -18.954 -0.110 1.00 97.75 304 ASP A N 1
ATOM 2446 C CA . ASP A 1 304 ? 2.908 -20.227 -0.104 1.00 97.75 304 ASP A CA 1
ATOM 2447 C C . ASP A 1 304 ? 1.968 -21.361 0.320 1.00 97.75 304 ASP A C 1
ATOM 2449 O O . ASP A 1 304 ? 1.589 -21.491 1.486 1.00 97.75 304 ASP A O 1
ATOM 2453 N N . GLN A 1 305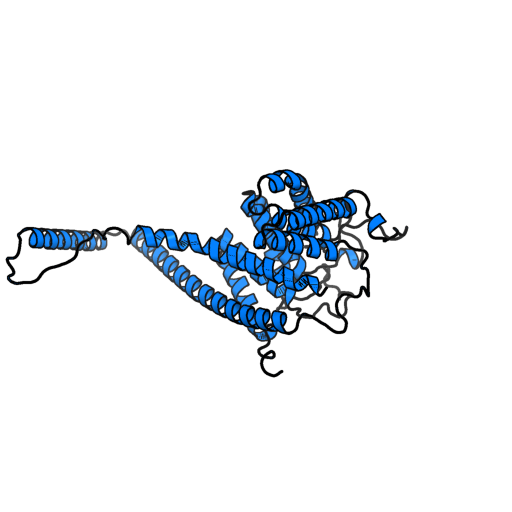 ? 1.588 -22.203 -0.638 1.00 95.81 305 GLN A N 1
ATOM 2454 C CA . GLN A 1 305 ? 0.681 -23.325 -0.394 1.00 95.81 305 GLN A CA 1
ATOM 2455 C C . GLN A 1 305 ? 1.317 -24.441 0.446 1.00 95.81 305 GLN A C 1
ATOM 2457 O O . GLN A 1 305 ? 0.594 -25.225 1.057 1.00 95.81 305 GLN A O 1
ATOM 2462 N N . GLN A 1 306 ? 2.650 -24.528 0.489 1.00 96.12 306 GLN A N 1
ATOM 2463 C CA . GLN A 1 306 ? 3.360 -25.582 1.208 1.00 96.12 306 GLN A CA 1
ATOM 2464 C C . GLN A 1 306 ? 3.589 -25.213 2.676 1.00 96.12 306 GLN A C 1
ATOM 2466 O O . GLN A 1 306 ? 3.427 -26.062 3.553 1.00 96.12 306 GLN A O 1
ATOM 2471 N N . HIS A 1 307 ? 3.968 -23.963 2.950 1.00 95.62 307 HIS A N 1
ATOM 2472 C CA . HIS A 1 307 ? 4.351 -23.523 4.298 1.00 95.62 307 HIS A CA 1
ATOM 2473 C C . HIS A 1 307 ? 3.431 -22.457 4.902 1.00 95.62 307 HIS A C 1
ATOM 2475 O O . HIS A 1 307 ? 3.608 -22.087 6.062 1.00 95.62 307 HIS A O 1
ATOM 2481 N N . GLY A 1 308 ? 2.449 -21.963 4.147 1.00 96.19 308 GLY A N 1
ATOM 2482 C CA . GLY A 1 308 ? 1.626 -20.827 4.546 1.00 96.19 308 GLY A CA 1
ATOM 2483 C C . GLY A 1 308 ? 2.394 -19.503 4.526 1.00 96.19 308 GLY A C 1
ATOM 2484 O O . GLY A 1 308 ? 3.629 -19.459 4.531 1.00 96.19 308 GLY A O 1
ATOM 2485 N N . GLY A 1 309 ? 1.648 -18.402 4.525 1.00 97.19 309 GLY A N 1
ATOM 2486 C CA . GLY A 1 309 ? 2.193 -17.050 4.519 1.00 97.19 309 GLY A CA 1
ATOM 2487 C C . GLY A 1 309 ? 2.610 -16.553 3.140 1.00 97.19 309 GLY A C 1
ATOM 2488 O O . GLY A 1 309 ? 2.911 -17.330 2.231 1.00 97.19 309 GLY A O 1
ATOM 2489 N N . LEU A 1 310 ? 2.646 -15.233 3.004 1.00 98.19 310 LEU A N 1
ATOM 2490 C CA . LEU A 1 310 ? 2.991 -14.526 1.776 1.00 98.19 310 LEU A CA 1
ATOM 2491 C C . LEU A 1 310 ? 4.500 -14.545 1.533 1.00 98.19 310 LEU A C 1
ATOM 2493 O O . LEU A 1 310 ? 5.275 -14.172 2.417 1.00 98.19 310 LEU A O 1
ATOM 2497 N N . PHE A 1 311 ? 4.908 -14.935 0.326 1.00 98.38 311 PHE A N 1
ATOM 2498 C CA . PHE A 1 311 ? 6.256 -14.663 -0.163 1.00 98.38 311 PHE A CA 1
ATOM 2499 C C . PHE A 1 311 ? 6.519 -13.158 -0.190 1.00 98.38 311 PHE A C 1
ATOM 2501 O O . PHE A 1 311 ? 5.611 -12.362 -0.442 1.00 98.38 311 PHE A O 1
ATOM 2508 N N . TYR A 1 312 ? 7.769 -12.772 0.061 1.00 98.19 312 TYR A N 1
ATOM 2509 C CA . TYR A 1 312 ? 8.144 -11.368 0.062 1.00 98.19 312 TYR A CA 1
ATOM 2510 C C . TYR A 1 312 ? 8.223 -10.816 -1.362 1.00 98.19 312 TYR A C 1
ATOM 2512 O O . TYR A 1 312 ? 7.651 -9.768 -1.653 1.00 98.19 312 TYR A O 1
ATOM 2520 N N . PHE A 1 313 ? 8.865 -11.562 -2.263 1.00 98.50 313 PHE A N 1
ATOM 2521 C CA . PHE A 1 313 ? 8.998 -11.190 -3.666 1.00 98.50 313 PHE A CA 1
ATOM 2522 C C . PHE A 1 313 ? 8.738 -12.371 -4.589 1.00 98.50 313 PHE A C 1
ATOM 2524 O O . PHE A 1 313 ? 9.049 -13.511 -4.254 1.00 98.50 313 PHE A O 1
ATOM 2531 N N . LEU A 1 314 ? 8.218 -12.080 -5.778 1.00 98.19 314 LEU A N 1
ATOM 2532 C CA . LEU A 1 314 ? 8.008 -13.044 -6.852 1.00 98.19 314 LEU A CA 1
ATOM 2533 C C . LEU A 1 314 ? 8.488 -12.475 -8.191 1.00 98.19 314 LEU A C 1
ATOM 2535 O O . LEU A 1 314 ? 8.695 -11.269 -8.345 1.00 98.19 314 LEU A O 1
ATOM 2539 N N . ASP A 1 315 ? 8.664 -13.371 -9.156 1.00 98.31 315 ASP A N 1
ATOM 2540 C CA . ASP A 1 315 ? 8.854 -13.052 -10.568 1.00 98.31 315 ASP A CA 1
ATOM 2541 C C . ASP A 1 315 ? 7.611 -13.541 -11.320 1.00 98.31 315 ASP A C 1
ATOM 2543 O O . ASP A 1 315 ? 7.206 -14.694 -11.156 1.00 98.31 315 ASP A O 1
ATOM 2547 N N . VAL A 1 316 ? 6.999 -12.675 -12.130 1.00 97.81 316 VAL A N 1
ATOM 2548 C CA . VAL A 1 316 ? 5.731 -12.968 -12.823 1.00 97.81 316 VAL A CA 1
ATOM 2549 C C . VAL A 1 316 ? 5.823 -14.142 -13.809 1.00 97.81 316 VAL A C 1
ATOM 2551 O O . VAL A 1 316 ? 4.811 -14.761 -14.129 1.00 97.81 316 VAL A O 1
ATOM 2554 N N . GLU A 1 317 ? 7.026 -14.492 -14.276 1.00 97.00 317 GLU A N 1
ATOM 2555 C CA . GLU A 1 317 ? 7.265 -15.653 -15.146 1.00 97.00 317 GLU A CA 1
ATOM 2556 C C . GLU A 1 317 ? 7.659 -16.914 -14.356 1.00 97.00 317 GLU A C 1
ATOM 2558 O O . GLU A 1 317 ? 7.929 -17.960 -14.945 1.00 97.00 317 GLU A O 1
ATOM 2563 N N . GLY A 1 318 ? 7.684 -16.842 -13.021 1.00 95.56 318 GLY A N 1
ATOM 2564 C CA . GLY A 1 318 ? 8.035 -17.961 -12.146 1.00 95.56 318 GLY A CA 1
ATOM 2565 C C . GLY A 1 318 ? 9.537 -18.244 -12.060 1.00 95.56 318 GLY A C 1
ATOM 2566 O O . GLY A 1 318 ? 9.937 -19.300 -11.567 1.00 95.56 318 GLY A O 1
ATOM 2567 N N . HIS A 1 319 ? 10.385 -17.326 -12.532 1.00 96.75 319 HIS A N 1
ATOM 2568 C CA . HIS A 1 319 ? 11.828 -17.424 -12.330 1.00 96.75 319 HIS A CA 1
ATOM 2569 C C . HIS A 1 319 ? 12.210 -17.206 -10.858 1.00 96.75 319 HIS A C 1
ATOM 2571 O O . HIS A 1 319 ? 11.455 -16.636 -10.074 1.00 96.75 319 HIS A O 1
ATOM 2577 N N . CYS A 1 320 ? 13.419 -17.627 -10.476 1.00 95.31 320 CYS A N 1
ATOM 2578 C CA . CYS A 1 320 ? 13.963 -17.311 -9.155 1.00 95.31 320 CYS A CA 1
ATOM 2579 C C . CYS A 1 320 ? 14.188 -15.787 -9.039 1.00 95.31 320 CYS A C 1
ATOM 2581 O O . CYS A 1 320 ? 14.960 -15.247 -9.842 1.00 95.31 320 CYS A O 1
ATOM 2583 N N . PRO A 1 321 ? 13.555 -15.089 -8.075 1.00 96.56 321 PRO A N 1
ATOM 2584 C CA . PRO A 1 321 ? 13.788 -13.664 -7.869 1.00 96.56 321 PRO A CA 1
ATOM 2585 C C . PRO A 1 321 ? 15.247 -13.364 -7.503 1.00 96.56 321 PRO A C 1
ATOM 2587 O O . PRO A 1 321 ? 15.958 -14.188 -6.931 1.00 96.56 321 PRO A O 1
ATOM 2590 N N . THR A 1 322 ? 15.706 -12.154 -7.820 1.00 95.06 322 THR A N 1
ATOM 2591 C CA . THR A 1 322 ? 17.106 -11.745 -7.601 1.00 95.06 322 THR A CA 1
ATOM 2592 C C . THR A 1 322 ? 17.451 -11.454 -6.137 1.00 95.06 322 THR A C 1
ATOM 2594 O O . THR A 1 322 ? 18.620 -11.481 -5.763 1.00 95.06 322 THR A O 1
ATOM 2597 N N . GLN A 1 323 ? 16.448 -11.128 -5.324 1.00 96.50 323 GLN A N 1
ATOM 2598 C CA . GLN A 1 323 ? 16.576 -10.778 -3.912 1.00 96.50 323 GLN A CA 1
ATOM 2599 C C . GLN A 1 323 ? 16.729 -12.054 -3.085 1.00 96.50 323 GLN A C 1
ATOM 2601 O O . GLN A 1 323 ? 15.925 -12.967 -3.231 1.00 96.50 323 GLN A O 1
ATOM 2606 N N . LEU A 1 324 ? 17.722 -12.131 -2.198 1.00 97.00 324 LEU A N 1
ATOM 2607 C CA . LEU A 1 324 ? 17.991 -13.349 -1.417 1.00 97.00 324 LEU A CA 1
ATOM 2608 C C . LEU A 1 324 ? 16.844 -13.690 -0.460 1.00 97.00 324 LEU A C 1
ATOM 2610 O O . LEU A 1 324 ? 16.581 -14.854 -0.179 1.00 97.00 324 LEU A O 1
ATOM 2614 N N . GLU A 1 325 ? 16.158 -12.662 0.021 1.00 97.12 325 GLU A N 1
ATOM 2615 C CA . GLU A 1 325 ? 15.062 -12.734 0.973 1.00 97.12 325 GLU A CA 1
ATOM 2616 C C . GLU A 1 325 ? 13.688 -12.988 0.329 1.00 97.12 325 GLU A C 1
ATOM 2618 O O . GLU A 1 325 ? 12.675 -12.918 1.022 1.00 97.12 325 GLU A O 1
ATOM 2623 N N . TRP A 1 326 ? 13.615 -13.268 -0.980 1.00 97.88 326 TRP A N 1
ATOM 2624 C CA . TRP A 1 326 ? 12.347 -13.340 -1.720 1.00 97.88 326 TRP A CA 1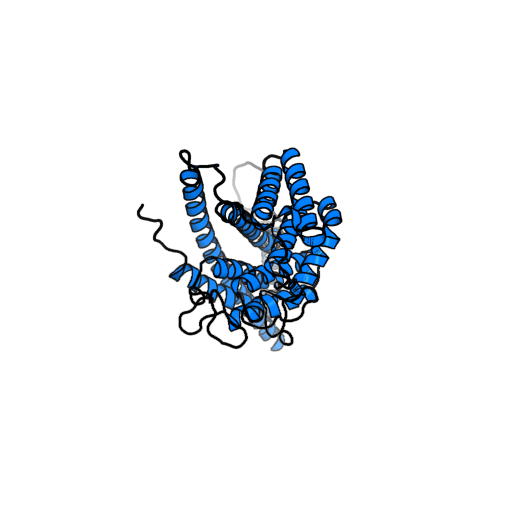
ATOM 2625 C C . TRP A 1 326 ? 11.329 -14.319 -1.125 1.00 97.88 326 TRP A C 1
ATOM 2627 O O . TRP A 1 326 ? 10.129 -14.047 -1.130 1.00 97.88 326 TRP A O 1
ATOM 2637 N N . ASN A 1 327 ? 11.802 -15.439 -0.575 1.00 96.31 327 ASN A N 1
ATOM 2638 C CA . ASN A 1 327 ? 10.949 -16.469 0.008 1.00 96.31 327 ASN A CA 1
ATOM 2639 C C . ASN A 1 327 ? 10.693 -16.284 1.515 1.00 96.31 327 ASN A C 1
ATOM 2641 O O . ASN A 1 327 ? 9.973 -17.088 2.115 1.00 96.31 327 ASN A O 1
ATOM 2645 N N . MET A 1 328 ? 11.273 -15.255 2.141 1.00 97.12 328 MET A N 1
ATOM 2646 C CA . MET A 1 328 ? 11.062 -14.968 3.558 1.00 97.12 328 MET A CA 1
ATOM 2647 C C . MET A 1 328 ? 9.635 -14.476 3.807 1.00 97.12 328 MET A C 1
ATOM 2649 O O . MET A 1 328 ? 9.015 -13.836 2.962 1.00 97.12 328 MET A O 1
ATOM 2653 N N . LYS A 1 329 ? 9.114 -14.759 5.004 1.00 96.44 329 LYS A N 1
ATOM 2654 C CA . LYS A 1 329 ? 7.761 -14.377 5.428 1.00 96.44 329 LYS A CA 1
ATOM 2655 C C . LYS A 1 329 ? 7.860 -13.189 6.376 1.00 96.44 329 LYS A C 1
ATOM 2657 O O . LYS A 1 329 ? 7.954 -13.353 7.590 1.00 96.44 329 LYS A O 1
ATOM 2662 N N . LEU A 1 330 ? 7.938 -11.987 5.807 1.00 93.44 330 LEU A N 1
ATOM 2663 C CA . LEU A 1 330 ? 8.046 -10.756 6.591 1.00 93.44 330 LEU A CA 1
ATOM 2664 C C . LEU A 1 330 ? 6.720 -10.446 7.290 1.00 93.44 330 LEU A C 1
ATOM 2666 O O . LEU A 1 330 ? 5.659 -10.892 6.865 1.00 93.44 330 LEU A O 1
ATOM 2670 N N . TRP A 1 331 ? 6.772 -9.670 8.368 1.00 92.00 331 TRP A N 1
ATOM 2671 C CA . TRP A 1 331 ? 5.582 -9.366 9.162 1.00 92.00 331 TRP A CA 1
ATOM 2672 C C . TRP A 1 331 ? 4.611 -8.426 8.424 1.00 92.00 331 TRP A C 1
ATOM 2674 O O . TRP A 1 331 ? 3.409 -8.686 8.393 1.00 92.00 331 TRP A O 1
ATOM 2684 N N . TRP A 1 332 ? 5.131 -7.383 7.770 1.00 93.44 332 TRP A N 1
ATOM 2685 C CA . TRP A 1 332 ? 4.320 -6.303 7.206 1.00 93.44 332 TRP A CA 1
ATOM 2686 C C . TRP A 1 332 ? 3.379 -6.741 6.074 1.00 93.44 332 TRP A C 1
ATOM 2688 O O . TRP A 1 332 ? 2.218 -6.345 6.140 1.00 93.44 332 TRP A O 1
ATOM 2698 N N . PRO 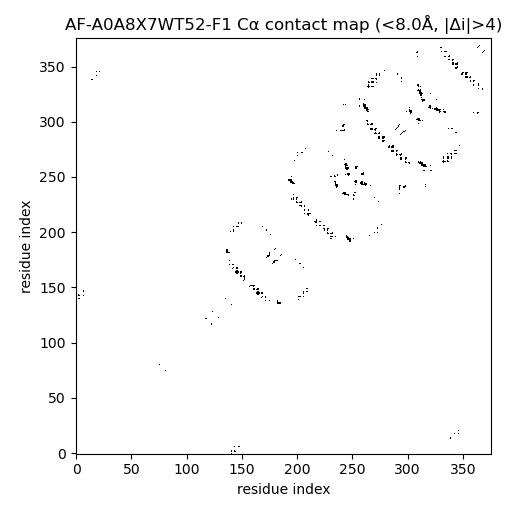A 1 333 ? 3.757 -7.621 5.111 1.00 95.81 333 PRO A N 1
ATOM 2699 C CA . PRO A 1 333 ? 2.832 -8.044 4.057 1.00 95.81 333 PRO A CA 1
ATOM 2700 C C . PRO A 1 333 ? 1.575 -8.693 4.631 1.00 95.81 333 PRO A C 1
ATOM 2702 O O . PRO A 1 333 ? 0.482 -8.536 4.100 1.00 95.81 333 PRO A O 1
ATOM 2705 N N . HIS A 1 334 ? 1.722 -9.402 5.753 1.00 95.94 334 HIS A N 1
ATOM 2706 C CA . HIS A 1 334 ? 0.606 -10.034 6.434 1.00 95.94 334 HIS A CA 1
ATOM 2707 C C . HIS A 1 334 ? -0.262 -9.021 7.186 1.00 95.94 334 HIS A C 1
ATOM 2709 O O . HIS A 1 334 ? -1.479 -9.184 7.217 1.00 95.94 334 HIS A O 1
ATOM 2715 N N . CYS A 1 335 ? 0.327 -7.976 7.775 1.00 91.38 335 CYS A N 1
ATOM 2716 C CA . CYS A 1 335 ? -0.432 -6.878 8.377 1.00 91.38 335 CYS A CA 1
ATOM 2717 C C . CYS A 1 335 ? -1.292 -6.156 7.334 1.00 91.38 335 CYS A C 1
ATOM 2719 O O . CYS A 1 335 ? -2.486 -5.964 7.570 1.00 91.38 335 CYS A O 1
ATOM 2721 N N . GLU A 1 336 ? -0.723 -5.846 6.169 1.00 95.38 336 GLU A N 1
ATOM 2722 C CA . GLU A 1 336 ? -1.451 -5.195 5.074 1.00 95.38 336 GLU A CA 1
ATOM 2723 C C . GLU A 1 336 ? -2.546 -6.100 4.503 1.00 95.38 336 GLU A C 1
ATOM 2725 O O . GLU A 1 336 ? -3.670 -5.656 4.267 1.00 95.38 336 GLU A O 1
ATOM 2730 N N . ALA A 1 337 ? -2.276 -7.402 4.385 1.00 96.00 337 ALA A N 1
ATOM 2731 C CA . ALA A 1 337 ? -3.282 -8.380 3.989 1.00 96.00 337 ALA A CA 1
ATOM 2732 C C . ALA A 1 337 ? -4.463 -8.429 4.979 1.00 96.00 337 ALA A C 1
ATOM 2734 O O . ALA A 1 337 ? -5.622 -8.457 4.564 1.00 96.00 337 ALA A O 1
ATOM 2735 N N . LEU A 1 338 ? -4.194 -8.404 6.290 1.00 93.88 338 LEU A N 1
ATOM 2736 C CA . LEU A 1 338 ? -5.246 -8.376 7.312 1.00 93.88 338 LEU A CA 1
ATOM 2737 C C . LEU A 1 338 ? -6.133 -7.135 7.188 1.00 93.88 338 LEU A C 1
ATOM 2739 O O . LEU A 1 338 ? -7.356 -7.262 7.256 1.00 93.88 338 LEU A O 1
ATOM 2743 N N . ILE A 1 339 ? -5.536 -5.957 6.981 1.00 89.81 339 ILE A N 1
ATOM 2744 C CA . ILE A 1 339 ? -6.285 -4.712 6.763 1.00 89.81 339 ILE A CA 1
ATOM 2745 C C . ILE A 1 339 ? -7.138 -4.839 5.503 1.00 89.81 339 ILE A C 1
ATOM 2747 O O . ILE A 1 339 ? -8.348 -4.615 5.561 1.00 89.81 339 ILE A O 1
ATOM 2751 N N . ALA A 1 340 ? -6.527 -5.245 4.389 1.00 94.00 340 ALA A N 1
ATOM 2752 C CA . ALA A 1 340 ? -7.192 -5.323 3.100 1.00 94.00 340 ALA A CA 1
ATOM 2753 C C . ALA A 1 340 ? -8.405 -6.251 3.135 1.00 94.00 340 ALA A C 1
ATOM 2755 O O . ALA A 1 340 ? -9.509 -5.830 2.792 1.00 94.00 340 ALA A O 1
ATOM 2756 N N . PHE A 1 341 ? -8.243 -7.495 3.590 1.00 96.69 341 PHE A N 1
ATOM 2757 C CA . PHE A 1 341 ? -9.336 -8.468 3.576 1.00 96.69 341 PHE A CA 1
ATOM 2758 C C . PHE A 1 341 ? -10.442 -8.142 4.583 1.00 96.69 341 PHE A C 1
ATOM 2760 O O . PHE A 1 341 ? -11.617 -8.334 4.264 1.00 96.69 341 PHE A O 1
ATOM 2767 N N . LEU A 1 342 ? -10.105 -7.587 5.753 1.00 92.38 342 LEU A N 1
ATOM 2768 C CA . LEU A 1 342 ? -11.124 -7.131 6.699 1.00 92.38 342 LEU A CA 1
ATOM 2769 C C . LEU A 1 342 ? 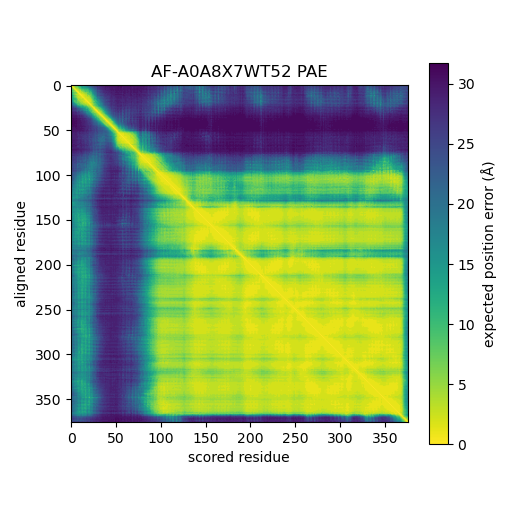-11.900 -5.931 6.149 1.00 92.38 342 LEU A C 1
ATOM 2771 O O . LEU A 1 342 ? -13.125 -5.911 6.238 1.00 92.38 342 LEU A O 1
ATOM 2775 N N . MET A 1 343 ? -11.211 -4.958 5.548 1.00 92.50 343 MET A N 1
ATOM 2776 C CA . MET A 1 343 ? -11.848 -3.804 4.912 1.00 92.50 343 MET A CA 1
ATOM 2777 C C . MET A 1 343 ? -12.736 -4.245 3.744 1.00 92.50 343 MET A C 1
ATOM 2779 O O . MET A 1 343 ? -13.899 -3.860 3.683 1.00 92.50 343 MET A O 1
ATOM 2783 N N . GLY A 1 344 ? -12.242 -5.130 2.875 1.00 93.25 344 GLY A N 1
ATOM 2784 C CA . GLY A 1 344 ? -13.019 -5.702 1.775 1.00 93.25 344 GLY A CA 1
ATOM 2785 C C . GLY A 1 344 ? -14.287 -6.408 2.257 1.00 93.25 344 GLY A C 1
ATOM 2786 O O . GLY A 1 344 ? -15.367 -6.176 1.706 1.00 93.25 344 GLY A O 1
ATOM 2787 N N . TYR A 1 345 ? -14.194 -7.211 3.322 1.00 92.50 345 TYR A N 1
ATOM 2788 C CA . TYR A 1 345 ? -15.370 -7.805 3.960 1.00 92.50 345 TYR A CA 1
ATOM 2789 C C . TYR A 1 345 ? -16.311 -6.737 4.531 1.00 92.50 345 TYR A C 1
ATOM 2791 O O . TYR A 1 345 ? -17.521 -6.822 4.335 1.00 92.50 345 TYR A O 1
ATOM 2799 N N . CYS A 1 346 ? -15.795 -5.709 5.207 1.00 87.69 346 CYS A N 1
ATOM 2800 C CA . CYS A 1 346 ? -16.625 -4.638 5.755 1.00 87.69 346 CYS A CA 1
ATOM 2801 C C . CYS A 1 346 ? -17.446 -3.922 4.674 1.00 87.69 346 CYS A C 1
ATOM 2803 O O . CYS A 1 346 ? -18.629 -3.669 4.918 1.00 87.69 346 CYS A O 1
ATOM 2805 N N . GLU A 1 347 ? -16.853 -3.677 3.505 1.00 90.31 347 GLU A N 1
ATOM 2806 C CA . GLU A 1 347 ? -17.465 -2.956 2.382 1.00 90.31 347 GLU A CA 1
ATOM 2807 C C . GLU A 1 347 ? -18.443 -3.801 1.552 1.00 90.31 347 GLU A C 1
ATOM 2809 O O . GLU A 1 347 ? -19.400 -3.265 0.997 1.00 90.31 347 GLU A O 1
ATOM 2814 N N . THR A 1 348 ? -18.224 -5.116 1.450 1.00 90.38 348 THR A N 1
ATOM 2815 C CA . THR A 1 348 ? -19.000 -5.991 0.542 1.00 90.38 348 THR A CA 1
ATOM 2816 C C . THR A 1 348 ? -19.863 -7.029 1.248 1.00 90.38 348 THR A C 1
ATOM 2818 O O . THR A 1 348 ? -20.819 -7.532 0.662 1.00 90.38 348 THR A O 1
ATOM 2821 N N . LYS A 1 349 ? -19.524 -7.367 2.495 1.00 88.62 349 LYS A N 1
ATOM 2822 C CA . LYS A 1 349 ? -20.048 -8.519 3.244 1.00 88.62 349 LYS A CA 1
ATOM 2823 C C . LYS A 1 349 ? -19.840 -9.868 2.538 1.00 88.62 349 LYS A C 1
ATOM 2825 O O . LYS A 1 349 ? -20.544 -10.824 2.849 1.00 88.62 349 LYS A O 1
ATOM 2830 N N . ASP A 1 350 ? -18.865 -9.970 1.628 1.00 90.94 350 ASP A N 1
ATOM 2831 C CA . ASP A 1 350 ? -18.518 -11.233 0.967 1.00 90.94 350 ASP A CA 1
ATOM 2832 C C . ASP A 1 350 ? -17.824 -12.196 1.956 1.00 90.94 350 ASP A C 1
ATOM 2834 O O . ASP A 1 350 ? -16.713 -11.904 2.417 1.00 90.94 350 ASP A O 1
ATOM 2838 N N . PRO A 1 351 ? -18.427 -13.358 2.278 1.00 90.25 351 PRO A N 1
ATOM 2839 C CA . PRO A 1 351 ? -17.846 -14.317 3.215 1.00 90.25 351 PRO A CA 1
ATOM 2840 C C . PRO A 1 351 ? -16.493 -14.879 2.755 1.00 90.25 351 PRO A C 1
ATOM 2842 O O . PRO A 1 351 ? -15.684 -15.247 3.607 1.00 90.25 351 PRO A O 1
ATOM 2845 N N . ASN A 1 352 ? -16.195 -14.896 1.449 1.00 94.94 352 ASN A N 1
ATOM 2846 C CA . ASN A 1 352 ? -14.897 -15.360 0.950 1.00 94.94 352 ASN A CA 1
ATOM 2847 C C . ASN A 1 352 ? -13.753 -14.464 1.448 1.00 94.94 352 ASN A C 1
ATOM 2849 O O . ASN A 1 352 ? -12.674 -14.953 1.786 1.00 94.94 352 ASN A O 1
ATOM 2853 N N . LEU A 1 353 ? -13.981 -13.148 1.533 1.00 93.50 353 LEU A N 1
ATOM 2854 C CA . LEU A 1 353 ? -12.984 -12.200 2.037 1.00 93.50 353 LEU A CA 1
ATOM 2855 C C . LEU A 1 353 ? -12.736 -12.403 3.535 1.00 93.50 353 LEU A C 1
ATOM 2857 O O . LEU A 1 353 ? -11.590 -12.342 3.981 1.00 93.50 353 LEU A O 1
ATOM 2861 N N . LEU A 1 354 ? -13.786 -12.722 4.299 1.00 91.81 354 LEU A N 1
ATOM 2862 C CA . LEU A 1 354 ? -13.665 -13.056 5.718 1.00 91.81 354 LEU A CA 1
ATOM 2863 C C . LEU A 1 354 ? -12.907 -14.375 5.940 1.00 91.81 354 LEU A C 1
ATOM 2865 O O . LEU A 1 354 ? -12.113 -14.484 6.878 1.00 91.81 354 LEU A O 1
ATOM 2869 N N . GLU A 1 355 ? -13.110 -15.367 5.072 1.00 94.94 355 GLU A N 1
ATOM 2870 C CA . GLU A 1 355 ? -12.361 -16.625 5.108 1.00 94.94 355 GLU A CA 1
ATOM 2871 C C . GLU A 1 355 ? -10.865 -16.382 4.862 1.00 94.94 355 GLU A C 1
ATOM 2873 O O . GLU A 1 355 ? -10.028 -16.855 5.635 1.00 94.94 355 GLU A O 1
ATOM 2878 N N . LYS A 1 356 ? -10.515 -15.575 3.848 1.00 97.06 356 LYS A N 1
ATOM 2879 C CA . LYS A 1 356 ? -9.118 -15.187 3.589 1.00 97.06 356 LYS A CA 1
ATOM 2880 C C . LYS A 1 356 ? -8.512 -14.416 4.754 1.00 97.06 356 LYS A C 1
ATOM 2882 O O . LYS A 1 356 ? -7.414 -14.755 5.191 1.00 97.06 356 LYS A O 1
ATOM 2887 N N . PHE A 1 357 ? -9.235 -13.443 5.308 1.00 94.50 357 PHE A N 1
ATOM 2888 C CA . PHE A 1 357 ? -8.812 -12.743 6.519 1.00 94.50 357 PHE A CA 1
ATOM 2889 C C . PHE A 1 357 ? -8.509 -13.724 7.661 1.00 94.50 357 PHE A C 1
ATOM 2891 O O . PHE A 1 357 ? -7.450 -13.645 8.277 1.00 94.50 357 PHE A O 1
ATOM 2898 N N . THR A 1 358 ? -9.404 -14.684 7.907 1.00 91.81 358 THR A N 1
ATOM 2899 C CA . THR A 1 358 ? -9.253 -15.696 8.963 1.00 91.81 358 THR A CA 1
ATOM 2900 C C . THR A 1 358 ? -8.017 -16.567 8.745 1.00 91.81 358 THR A C 1
ATOM 2902 O O . THR A 1 358 ? -7.238 -16.765 9.679 1.00 91.81 358 THR A O 1
ATOM 2905 N N . GLN A 1 359 ? -7.798 -17.037 7.513 1.00 95.62 359 GLN A N 1
ATOM 2906 C CA . GLN A 1 359 ? -6.609 -17.801 7.126 1.00 95.62 359 GLN A CA 1
ATOM 2907 C C . GLN A 1 359 ? -5.320 -17.019 7.427 1.00 95.62 359 GLN A C 1
ATOM 2909 O O . GLN A 1 359 ? -4.402 -17.542 8.063 1.00 95.62 359 GLN A O 1
ATOM 2914 N N . ILE A 1 360 ? -5.259 -15.757 6.995 1.00 95.00 360 ILE A N 1
ATOM 2915 C CA . ILE A 1 360 ? -4.094 -14.890 7.201 1.00 95.00 360 ILE A CA 1
ATOM 2916 C C . ILE A 1 360 ? -3.899 -14.622 8.695 1.00 95.00 360 ILE A C 1
ATOM 2918 O O . ILE A 1 360 ? -2.784 -14.737 9.194 1.00 95.00 360 ILE A O 1
ATOM 2922 N N . PHE A 1 361 ? -4.972 -14.324 9.431 1.00 92.25 361 PHE A N 1
ATOM 2923 C CA . PHE A 1 361 ? -4.917 -14.025 10.861 1.00 92.25 361 PHE A CA 1
ATOM 2924 C C . PHE A 1 361 ? -4.335 -15.196 11.643 1.00 92.25 361 PHE A C 1
ATOM 2926 O O . PHE A 1 361 ? -3.423 -15.014 12.450 1.00 92.25 361 PHE A O 1
ATOM 2933 N N . GLN A 1 362 ? -4.832 -16.405 11.381 1.00 91.50 362 GLN A N 1
ATOM 2934 C CA . GLN A 1 362 ? -4.338 -17.616 12.024 1.00 91.50 362 GLN A CA 1
ATOM 2935 C C . GLN A 1 362 ? -2.846 -17.819 11.760 1.00 91.50 362 GLN A C 1
ATOM 2937 O O . GLN A 1 362 ? -2.104 -18.094 12.703 1.00 91.50 362 GLN A O 1
ATOM 2942 N N . TYR A 1 363 ? -2.392 -17.633 10.518 1.00 93.38 363 TYR A N 1
ATOM 2943 C CA . TYR A 1 363 ? -0.977 -17.731 10.169 1.00 93.38 363 TYR A CA 1
ATOM 2944 C C . TYR A 1 363 ? -0.126 -16.670 10.884 1.00 93.38 363 TYR A C 1
ATOM 2946 O O . TYR A 1 363 ? 0.824 -17.014 11.591 1.00 93.38 363 TYR A O 1
ATOM 2954 N N . THR A 1 364 ? -0.494 -15.389 10.768 1.00 89.69 364 THR A N 1
ATOM 2955 C CA . THR A 1 364 ? 0.249 -14.264 11.356 1.00 89.69 364 THR A CA 1
ATOM 2956 C C . THR A 1 364 ? 0.401 -14.440 12.859 1.00 89.69 364 THR A C 1
ATOM 2958 O O . THR A 1 364 ? 1.500 -14.339 13.395 1.00 89.69 364 THR A O 1
ATOM 2961 N N . PHE A 1 365 ? -0.677 -14.788 13.555 1.00 86.50 365 PHE A N 1
ATOM 2962 C CA . PHE A 1 365 ? -0.642 -14.922 15.006 1.00 86.50 365 PHE A CA 1
ATOM 2963 C C . PHE A 1 365 ? 0.000 -16.214 15.522 1.00 86.50 365 PHE A C 1
ATOM 2965 O O . PHE A 1 365 ? 0.202 -16.328 16.729 1.00 86.50 365 PHE A O 1
ATOM 2972 N N . SER A 1 366 ? 0.276 -17.188 14.653 1.00 88.56 366 SER A N 1
ATOM 2973 C CA . SER A 1 366 ? 0.985 -18.419 15.026 1.00 88.56 366 SER A CA 1
ATOM 2974 C C . SER A 1 366 ? 2.475 -18.384 14.683 1.00 88.56 366 SER A C 1
ATOM 2976 O O . SER A 1 366 ? 3.249 -19.062 15.351 1.00 88.56 366 SER A O 1
ATOM 2978 N N . HIS A 1 367 ? 2.882 -17.599 13.680 1.00 86.62 367 HIS A N 1
ATOM 2979 C CA . HIS A 1 367 ? 4.257 -17.606 13.163 1.00 86.62 367 HIS A CA 1
ATOM 2980 C C . HIS A 1 367 ? 4.964 -16.250 13.253 1.00 86.62 367 HIS A C 1
ATOM 2982 O O . HIS A 1 367 ? 6.184 -16.210 13.395 1.00 86.62 367 HIS A O 1
ATOM 2988 N N . VAL A 1 368 ? 4.221 -15.147 13.144 1.00 77.06 368 VAL A N 1
ATOM 2989 C CA . VAL A 1 368 ? 4.781 -13.790 13.032 1.00 77.06 368 VAL A CA 1
ATOM 2990 C C . VAL A 1 368 ? 4.693 -13.048 14.363 1.00 77.06 368 VAL A C 1
ATOM 2992 O O . VAL A 1 368 ? 5.676 -12.454 14.802 1.00 77.06 368 VAL A O 1
ATOM 2995 N N . CYS A 1 369 ? 3.539 -13.102 15.036 1.00 68.50 369 CYS A N 1
ATOM 2996 C CA . CYS A 1 369 ? 3.419 -12.619 16.407 1.00 68.50 369 CYS A CA 1
ATOM 2997 C C . CYS A 1 369 ? 4.161 -13.587 17.316 1.00 68.50 369 CYS A C 1
ATOM 2999 O O . CYS A 1 369 ? 3.722 -14.713 17.548 1.00 68.50 369 CYS A O 1
ATOM 3001 N N . SER A 1 370 ? 5.302 -13.148 17.822 1.00 55.41 370 SER A N 1
ATOM 3002 C CA . SER A 1 370 ? 6.033 -13.936 18.786 1.00 55.41 370 SER A CA 1
ATOM 3003 C C . SER A 1 370 ? 5.563 -13.611 20.195 1.00 55.41 370 SER A C 1
ATOM 3005 O O . SER A 1 370 ? 5.663 -12.470 20.635 1.00 55.41 370 SER A O 1
ATOM 3007 N N . SER A 1 371 ? 5.210 -14.641 20.961 1.00 45.38 371 SER A N 1
ATOM 3008 C CA . SER A 1 371 ? 5.149 -14.593 22.429 1.00 45.38 371 SER A CA 1
ATOM 3009 C C . SER A 1 371 ? 6.522 -14.289 23.078 1.00 45.38 371 SER A C 1
ATOM 3011 O O . SER A 1 371 ? 6.658 -14.359 24.297 1.00 45.38 371 SER A O 1
ATOM 3013 N N . ILE A 1 372 ? 7.563 -13.996 22.282 1.00 37.78 372 ILE A N 1
ATOM 3014 C CA . ILE A 1 372 ? 8.970 -13.814 22.683 1.00 37.78 372 ILE A CA 1
ATOM 3015 C C . ILE A 1 372 ? 9.284 -12.389 23.182 1.00 37.78 372 ILE A C 1
ATOM 3017 O O . ILE A 1 372 ? 10.386 -12.146 23.659 1.00 37.78 372 ILE A O 1
ATOM 3021 N N . LEU A 1 373 ? 8.321 -11.462 23.235 1.00 37.56 373 LEU A N 1
ATOM 3022 C CA . LEU A 1 373 ? 8.497 -10.210 24.000 1.00 37.56 373 LEU A CA 1
ATOM 3023 C C . LEU A 1 373 ? 8.396 -10.397 25.535 1.00 37.56 373 LEU A C 1
ATOM 3025 O O . LEU A 1 373 ? 8.369 -9.413 26.265 1.00 37.56 373 LEU A O 1
ATOM 3029 N N . ILE A 1 374 ? 8.333 -11.638 26.044 1.00 35.69 374 ILE A N 1
ATOM 3030 C CA . ILE A 1 374 ? 8.026 -11.939 27.460 1.00 35.69 374 ILE A CA 1
ATOM 3031 C C . ILE A 1 374 ? 9.259 -12.274 28.333 1.00 35.69 374 ILE A C 1
ATOM 3033 O O . ILE A 1 374 ? 9.087 -12.539 29.513 1.00 35.69 374 ILE A O 1
ATOM 3037 N N . ASN A 1 375 ? 10.509 -12.220 27.856 1.00 27.50 375 ASN A N 1
ATOM 3038 C CA . ASN A 1 375 ? 11.669 -12.456 28.748 1.00 27.50 375 ASN A CA 1
ATOM 3039 C C . ASN A 1 375 ? 12.921 -11.614 28.428 1.00 27.50 375 ASN A C 1
ATOM 3041 O O . ASN A 1 375 ? 14.023 -12.154 28.320 1.00 27.50 375 ASN A O 1
ATOM 3045 N N . ILE A 1 376 ? 12.767 -10.295 28.306 1.00 32.12 376 ILE A N 1
ATOM 3046 C CA . ILE A 1 376 ? 13.852 -9.313 28.495 1.00 32.12 376 ILE A CA 1
ATOM 3047 C C . ILE A 1 376 ? 13.284 -8.201 29.371 1.00 32.12 376 ILE A C 1
ATOM 3049 O O . ILE A 1 376 ? 13.983 -7.787 30.323 1.00 32.12 376 ILE A O 1
#

Nearest PDB structures (foldseek):
  1fp3-assembly1_A  TM=9.946E-01  e=6.118E-26  Sus scrofa
  6f04-assembly1_A-2  TM=8.551E-01  e=6.229E-16  Nostoc sp. KVJ10
  8bry-assembly1_B  TM=8.452E-01  e=3.215E-14  Pedobacter heparinus
  2gz6-assembly1_A  TM=8.552E-01  e=6.252E-14  Anabaena sp. CH1
  2gz6-assembly1_B  TM=8.510E-01  e=8.719E-14  Anabaena sp. CH1

InterPro domains:
  IPR008928 Six-hairpin glycosidase superfamily [SSF48208] (103-368)
  IPR009533 FAM107 [PF06625] (43-93)
  IPR010819 N-acylglucosamine 2-epimerase/Cellobiose 2-epimerase [PF07221] (94-369)
  IPR012341 Six-hairpin glycosidase-like superfamily [G3DSA:1.50.10.10] (127-371)

Foldseek 3Di:
DLLVVVLVLVVVVVLVVVLVVLCVVVVVVVVVVPPDDDDDDDDDDDDDDDDDVVVVVVVVVVVVVVVVVVVVVVPDDPVNVVVVVVVVVVVVVVVVLVVVVVVLSVVVVVVSVVVVVCCVVPVDDPPDPDDDDDQQLACVVLLSQLLVLLVVCVVVVDVVSVVVSVVSLVVLVCCVPPNVVVSVDDDDPPDAAKQFLVSLLSNLVSLLRSCVVPVVSCVVCVVSNVVSLVSNVLQQDPVNLDRARMAHPVSHADDDLNRQKDALLVLLLSLVSQCSVCVVVVPPPSNVSSCPRSQPNSCVVQFDPPQGAGFGMAGNVRDDHPDPRRRPHALRSLVSNLSRLSSNCSVPVDVVSVVSNVSSSVVCVVPVDDPVVPDD

Radius of gyration: 27.36 Å; Cα contacts (8 Å, |Δi|>4): 351; chains: 1; bounding box: 84×51×72 Å

pLDDT: mean 78.45, std 23.56, range [23.72, 98.75]

Solvent-accessible surface area (backbone atoms only — not comparable to full-atom values): 21227 Å² total; per-residue (Å²): 116,81,66,54,52,73,48,52,49,49,54,48,48,46,47,46,49,49,53,56,52,70,53,46,68,70,53,58,68,58,56,74,76,71,75,86,83,87,80,90,85,85,91,85,86,82,87,82,90,72,90,54,73,67,61,55,51,52,51,49,50,54,46,51,55,48,50,52,52,55,52,64,65,72,72,60,51,77,64,55,54,49,51,49,51,50,50,50,53,50,51,53,53,49,53,53,50,50,54,52,51,52,52,51,50,54,54,53,51,55,52,48,56,54,50,52,55,50,44,77,74,65,65,76,50,88,90,73,53,92,69,90,85,80,87,72,68,58,63,63,68,56,54,45,44,26,55,52,27,41,51,49,17,70,75,69,69,42,64,69,32,40,54,49,20,51,54,51,47,55,50,50,50,38,39,74,75,75,51,46,64,87,45,70,60,81,86,47,97,86,61,75,78,64,38,48,47,67,58,34,46,52,51,33,53,52,42,61,59,63,27,61,98,30,71,69,44,40,64,73,39,44,66,58,40,52,49,20,52,56,56,47,58,35,28,52,34,80,95,65,76,41,60,32,44,29,22,31,78,86,41,42,82,41,78,65,72,63,19,35,25,24,37,31,28,59,36,15,40,46,13,37,54,43,31,55,53,16,62,78,69,69,33,65,67,50,32,51,46,17,47,54,52,21,36,52,45,28,48,66,74,23,42,38,87,90,78,56,56,48,31,44,40,44,29,78,85,71,53,86,53,92,54,90,60,21,78,41,70,60,62,62,40,54,54,30,39,44,52,26,25,47,49,51,19,73,79,66,67,44,65,69,36,47,50,51,26,50,56,50,49,56,47,41,61,68,72,60,54,62,85,73,84,74,83,128

Sequence (376 aa):
MFFSFRMQQDLWLKAKARVLASLKPVWAMKATSNNNEAGQTELKKGLVVKSKPELQQVLEKRRLDRTKKEECEKDRTPLEEELMRRAQKHEESFSMAEEVLESFRKKICAELDQVVAFWLKHSHDEDHGGQAVKVQRTIFSECFYVMAMDELARVTEEQQYQDEAVRVMDQIVHWTQVDSSGLGRPELPGAGPTNSMAVPMMLLCLVEQLVEDRPEMAKKYNELGHWCIQQILQHVQRDGNAILECVSTDGQELPGCLGRHQNPGHALEAGWFLLQYATRHQDEKLKKLAIEKFMLLPLASGWDQQHGGLFYFLDVEGHCPTQLEWNMKLWWPHCEALIAFLMGYCETKDPNLLEKFTQIFQYTFSHVCSSILINI